Protein AF-A0A7C7CY00-F1 (afdb_monomer)

Nearest PDB structures (foldseek):
  6dwe-assembly1_A  TM=4.218E-01  e=8.900E-02  Mycobacterium tuberculosis H37Rv
  6c3p-assembly1_H  TM=2.589E-01  e=8.011E+00  Homo sapiens

Foldseek 3Di:
DPPVLVVLLVLLLVLLVVLVVVVVCLLVVWQAFAEEEEPVQLVVLCVVVVHDSLVLLVLCVVLVRQEYEFEFQFQLNCCVVVVKPKDQLLRVVVDPQPPDDDTDNQKIKIKHQCDDLQNVQLVLPFDWDDDDRIIITIGHQWDAQDCLVVVCCVVPGIDGSRGFGRAIPVVSVVSSVVSNGAYEYAAEAGSSQDLVNLLSHLVRDDPRNQEYEYDDQADHNPPPGLLSNLVSCVNHEYEDEPPSNHPCPLVNCVSVVNSYFYEYEDDPVCLQPDDLVNVLVVQLCCCVVVVHRYYYDHARSPDDSVVSSVSSNVSQVSSVVVPHHYDDTGRRPFDDSDPSSLLSLLSSLLSLQLVLCVLVPDDNVVSVVVSVVLSVVLVVCVVVVVLVVSLLVQLLSLLQRLQSSLVSVLVVCVVVVNPPPVVSVVSNCVSVVSSVSSSSSSPSGVCVSNVVDDRPCPVVSVD

Sequence (463 aa):
MKKGATWIVILGVICAILGIIGRLKIEKADNTVLLVLDGEALWEYAKSHDYQVENLLPDLSFSQIKALAVPETKIWQAASKKEITVIPGSYLLLSEIRNLPPIDPRKLYINEIVSGPISKRMKLMGESFAYQDSLIWEFSSEYEVPTTRRKEATREPTISLWEEAIYPNYKMIETLKASDYSIVARIQNPYVNNKDVIEYVINQWPSDSNLVIFQGKEVLGYPQHLKEAADLLEGKTWGFIEFANQYGEKELARLTDYNLVRVHSITPKEMERIDPQKAHERYLRAVRERGARVLYLRPFEFLSWEENLVRISILKDGLEEEGFQLGEPKPKPFFKSSFWLFWPVLLGIVVCGIELMHLLGFKNRSSVYTAFVALVAITILYLKGYTVLARQVSAFGAAVVFPTLAIGKVAEGLKNGRKNLGYLVLTVLGYTFVGVLFLTASLLDLRFVIKVEQFLGVKLMHI

Solvent-accessible surface area (backbone atoms only — not comparable to full-atom values): 24888 Å² total; per-residue (Å²): 131,60,79,70,59,54,53,43,38,51,50,9,49,53,30,19,50,57,48,47,53,54,48,53,52,58,61,65,70,60,48,36,34,26,51,28,38,36,40,61,51,45,51,51,47,21,59,77,67,77,45,62,57,80,71,53,48,62,59,34,52,77,67,68,39,50,32,34,32,43,47,48,38,25,44,50,56,37,39,75,71,64,77,38,46,76,41,50,20,51,55,60,72,70,42,92,68,79,87,66,72,97,73,56,52,81,27,34,31,39,48,42,63,78,72,55,69,61,41,58,40,47,63,73,72,39,55,71,48,82,50,93,89,29,38,37,33,48,40,60,52,57,42,76,42,55,71,89,46,51,77,45,32,73,77,47,48,58,45,54,47,51,74,40,69,56,47,61,41,58,70,59,52,52,56,34,55,77,68,73,37,47,47,29,42,32,44,64,43,60,87,71,75,47,72,70,45,54,52,50,61,60,68,66,50,64,88,82,41,44,41,38,36,57,36,82,63,32,30,56,34,50,90,86,36,34,63,61,39,26,61,74,35,63,97,37,36,34,43,47,56,61,90,64,76,38,44,51,45,68,57,38,37,58,64,42,68,44,46,34,42,34,25,38,65,73,53,71,82,48,52,79,69,54,53,69,66,60,50,45,54,51,52,53,45,34,37,74,79,59,59,30,26,31,44,46,42,66,73,50,83,92,49,55,71,69,56,43,51,51,53,52,45,54,47,50,52,57,38,45,76,74,67,38,41,82,39,85,56,72,50,63,77,84,51,65,62,48,68,83,38,41,50,40,28,48,50,23,45,38,54,50,42,36,54,41,36,49,75,74,68,49,55,70,68,59,33,50,52,55,40,49,52,51,52,51,53,38,49,51,32,37,75,73,65,43,40,69,59,28,23,49,54,45,20,40,48,19,66,50,44,22,56,52,37,20,53,51,51,42,53,53,36,44,75,71,68,53,74,59,62,68,60,45,51,50,44,36,51,50,34,40,51,53,20,53,44,40,24,53,33,36,52,46,33,44,50,49,71,74,55,74,39,77,80,75,48,70,68,64,73,76,109

Secondary structure (DSSP, 8-state):
--HHHHHHHHHHHHHHHHHHHHHHHHHHT--EEEEEEEHHHHHHHHHHTT--HHHHHHHHHHTT--EEEEPEEEHHHHHHTTSSEEEEHHHHHHS--TTPPPPPTTEEEEEE-S-SHHHHHHHHH-EEEEETTEEEEEEESEEEPPGGGHHHHTT--EEEGGG-EEEE-HHHHHHHHHTTPEEEEEEEPPSS--HHHHHHHHHTS-TT--EEEEETTB-TTTTT-HHHHHHHTTT-EEEEETTT--BTHHHHHHHTTT-EEEEEE--HHHHTTS-HHHHHHHHHHHHHTT---EEEE---TTS-HHHHHHHHHHHHHHHHHTT-EESPPPPPPP-B--HHHHHHHHHHHHHHHHHHHHHTT--HHHHHHHHHHHHHHHHHHHHTT-HHHHHHHHHHHHHHHHHHHHHHHHHHHHHTT---HHHHHHHHHHHHHHHHHHHHHHT-BHHHHTTSS--THHHHTT-

Radius of gyration: 28.59 Å; Cα contacts (8 Å, |Δi|>4): 709; chains: 1; bounding box: 74×36×95 Å

Structure (mmCIF, N/CA/C/O backbone):
data_AF-A0A7C7CY00-F1
#
_entry.id   AF-A0A7C7CY00-F1
#
loop_
_atom_site.group_PDB
_atom_site.id
_atom_site.type_symbol
_atom_site.label_atom_id
_atom_site.label_alt_id
_atom_site.label_comp_id
_atom_site.label_asym_id
_atom_site.label_entity_id
_atom_site.label_seq_id
_atom_site.pdbx_PDB_ins_code
_atom_site.Cartn_x
_atom_site.Cartn_y
_atom_site.Cartn_z
_atom_site.occupancy
_atom_site.B_iso_or_equiv
_atom_site.auth_seq_id
_atom_site.auth_comp_id
_atom_site.auth_asym_id
_atom_site.auth_atom_id
_atom_site.pdbx_PDB_model_num
ATOM 1 N N . MET A 1 1 ? -31.560 1.630 33.732 1.00 61.03 1 MET A N 1
ATOM 2 C CA . MET A 1 1 ? -31.703 0.404 32.910 1.00 61.03 1 MET A CA 1
ATOM 3 C C . MET A 1 1 ? -32.458 -0.684 33.676 1.00 61.03 1 MET A C 1
ATOM 5 O O . MET A 1 1 ? -32.254 -0.811 34.876 1.00 61.03 1 MET A O 1
ATOM 9 N N . LYS A 1 2 ? -33.325 -1.473 33.016 1.00 72.50 2 LYS A N 1
ATOM 10 C CA . LYS A 1 2 ? -33.893 -2.709 33.604 1.00 72.50 2 LYS A CA 1
ATOM 11 C C . LYS A 1 2 ? -32.786 -3.769 33.731 1.00 72.50 2 LYS A C 1
ATOM 13 O O . LYS A 1 2 ? -31.909 -3.800 32.872 1.00 72.50 2 LYS A O 1
ATOM 18 N N . LYS A 1 3 ? -32.857 -4.668 34.726 1.00 72.25 3 LYS A N 1
ATOM 19 C CA . LYS A 1 3 ? -31.820 -5.694 35.002 1.00 72.25 3 LYS A CA 1
ATOM 20 C C . LYS A 1 3 ? -31.363 -6.473 33.752 1.00 72.25 3 LYS A C 1
ATOM 22 O O . LYS A 1 3 ? -30.173 -6.702 33.590 1.00 72.25 3 LYS A O 1
ATOM 27 N N . GLY A 1 4 ? -32.277 -6.819 32.839 1.00 78.75 4 GLY A N 1
ATOM 28 C CA . GLY A 1 4 ? -31.941 -7.538 31.598 1.00 78.75 4 GLY A CA 1
ATOM 29 C C . GLY A 1 4 ? -31.104 -6.738 30.588 1.00 78.75 4 GLY A C 1
ATOM 30 O O . GLY A 1 4 ? -30.242 -7.305 29.929 1.00 78.75 4 GLY A O 1
ATOM 31 N N . ALA A 1 5 ? -31.293 -5.417 30.497 1.00 85.06 5 ALA A N 1
ATOM 32 C CA . ALA A 1 5 ? -30.536 -4.566 29.572 1.00 85.06 5 ALA A CA 1
ATOM 33 C C . ALA A 1 5 ? -29.059 -4.450 29.981 1.00 85.06 5 ALA A C 1
ATOM 35 O O . ALA A 1 5 ? -28.174 -4.421 29.130 1.00 85.06 5 ALA A O 1
ATOM 36 N N . THR A 1 6 ? -28.787 -4.429 31.288 1.00 89.19 6 THR A N 1
ATOM 37 C CA . THR A 1 6 ? -27.422 -4.369 31.823 1.00 89.19 6 THR A CA 1
ATOM 38 C C . THR A 1 6 ? -26.621 -5.620 31.457 1.00 89.19 6 THR A C 1
ATOM 40 O O . THR A 1 6 ? -25.474 -5.502 31.040 1.00 89.19 6 THR A O 1
ATOM 43 N N . TRP A 1 7 ? -27.233 -6.807 31.525 1.00 92.56 7 TRP A N 1
ATOM 44 C CA . TRP A 1 7 ? -26.578 -8.059 31.131 1.00 92.56 7 TRP A CA 1
ATOM 45 C C . TRP A 1 7 ? -26.207 -8.107 29.645 1.00 92.56 7 TRP A C 1
ATOM 47 O O . TRP A 1 7 ? -25.144 -8.620 29.309 1.00 92.56 7 TRP A O 1
ATOM 57 N N . ILE A 1 8 ? -27.027 -7.522 28.765 1.00 93.81 8 ILE A N 1
ATOM 58 C CA . ILE A 1 8 ? -26.719 -7.429 27.327 1.00 93.81 8 ILE A CA 1
ATOM 59 C C . ILE A 1 8 ? -25.467 -6.576 27.097 1.00 93.81 8 ILE A C 1
ATOM 61 O O . ILE A 1 8 ? -24.582 -6.974 26.343 1.00 93.81 8 ILE A O 1
ATOM 65 N N . VAL A 1 9 ? -25.362 -5.429 27.775 1.00 94.56 9 VAL A N 1
ATOM 66 C CA . VAL A 1 9 ? -24.178 -4.562 27.667 1.00 94.56 9 VAL A CA 1
ATOM 67 C C . VAL A 1 9 ? -22.936 -5.269 28.215 1.00 94.56 9 VAL A C 1
ATOM 69 O O . VAL A 1 9 ? -21.897 -5.238 27.564 1.00 94.56 9 VAL A O 1
ATOM 72 N N . ILE A 1 10 ? -23.042 -5.964 29.355 1.00 95.50 10 ILE A N 1
ATOM 73 C CA . ILE A 1 10 ? -21.932 -6.749 29.925 1.00 95.50 10 ILE A CA 1
ATOM 74 C C . ILE A 1 10 ? -21.463 -7.826 28.939 1.00 95.50 10 ILE A C 1
ATOM 76 O O . ILE A 1 10 ? -20.265 -7.939 28.682 1.00 95.50 10 ILE A O 1
ATOM 80 N N . LEU A 1 11 ? -22.390 -8.581 28.343 1.00 96.19 11 LEU A N 1
ATOM 81 C CA . LEU A 1 11 ? -22.060 -9.587 27.333 1.00 96.19 11 LEU A CA 1
ATOM 82 C C . LEU A 1 11 ? -21.362 -8.957 26.117 1.00 96.19 11 LEU A C 1
ATOM 84 O O . LEU A 1 11 ? -20.368 -9.497 25.630 1.00 96.19 11 LEU A O 1
ATOM 88 N N . GLY A 1 12 ? -21.842 -7.795 25.663 1.00 96.31 12 GLY A N 1
ATOM 89 C CA . GLY A 1 12 ? -21.197 -7.011 24.612 1.00 96.31 12 GLY A CA 1
ATOM 90 C C . GLY A 1 12 ? -19.767 -6.606 24.976 1.00 96.31 12 GLY A C 1
ATOM 91 O O . GLY A 1 12 ? -18.872 -6.745 24.149 1.00 96.31 12 GLY A O 1
ATOM 92 N N . VAL A 1 13 ? -19.519 -6.172 26.218 1.00 96.94 13 VAL A N 1
ATOM 93 C CA . VAL A 1 13 ? -18.175 -5.798 26.706 1.00 96.94 13 VAL A CA 1
ATOM 94 C C . VAL A 1 13 ? -17.243 -7.004 26.726 1.00 96.94 13 VAL A C 1
ATOM 96 O O . VAL A 1 13 ? -16.116 -6.904 26.246 1.00 96.94 13 VAL A O 1
ATOM 99 N N . ILE A 1 14 ? -17.713 -8.159 27.202 1.00 96.38 14 ILE A N 1
ATOM 100 C CA . ILE A 1 14 ? -16.930 -9.402 27.188 1.00 96.38 14 ILE A CA 1
ATOM 101 C C . ILE A 1 14 ? -16.552 -9.773 25.747 1.00 96.38 14 ILE A C 1
ATOM 103 O O . ILE A 1 14 ? -15.380 -10.014 25.460 1.00 96.38 14 ILE A O 1
ATOM 107 N N . CYS A 1 15 ? -17.514 -9.751 24.820 1.00 94.94 15 CYS A N 1
ATOM 108 C CA . CYS A 1 15 ? -17.261 -10.056 23.409 1.00 94.94 15 CYS A CA 1
ATOM 109 C C . CYS A 1 15 ? -16.315 -9.040 22.750 1.00 94.94 15 CYS A C 1
ATOM 111 O O . CYS A 1 15 ? -15.450 -9.429 21.962 1.00 94.94 15 CYS A O 1
ATOM 113 N N . ALA A 1 16 ? -16.437 -7.756 23.101 1.00 94.75 16 ALA A N 1
ATOM 114 C CA . ALA A 1 16 ? -15.539 -6.703 22.642 1.00 94.75 16 ALA A CA 1
ATOM 115 C C . ALA A 1 16 ? -14.097 -6.963 23.093 1.00 94.75 16 ALA A C 1
ATOM 117 O O . ALA A 1 16 ? -13.189 -6.960 22.263 1.00 94.75 16 ALA A O 1
ATOM 118 N N . ILE A 1 17 ? -13.889 -7.254 24.380 1.00 94.31 17 ILE A N 1
ATOM 119 C CA . ILE A 1 17 ? -12.566 -7.549 24.944 1.00 94.31 17 ILE A CA 1
ATOM 120 C C . ILE A 1 17 ? -11.966 -8.797 24.290 1.00 94.31 17 ILE A C 1
ATOM 122 O O . ILE A 1 17 ? -10.828 -8.749 23.826 1.00 94.31 17 ILE A O 1
ATOM 126 N N . LEU A 1 18 ? -12.729 -9.891 24.184 1.00 91.88 18 LEU A N 1
ATOM 127 C CA . LEU A 1 18 ? -12.264 -11.127 23.543 1.00 91.88 18 LEU A CA 1
ATOM 128 C C . LEU A 1 18 ? -11.841 -10.892 22.087 1.00 91.88 18 LEU A C 1
ATOM 130 O O . LEU A 1 18 ? -10.782 -11.358 21.661 1.00 91.88 18 LEU A O 1
ATOM 134 N N . GLY A 1 19 ? -12.633 -10.126 21.334 1.00 89.56 19 GLY A N 1
ATOM 135 C CA . GLY A 1 19 ? -12.301 -9.763 19.963 1.00 89.56 19 GLY A CA 1
ATOM 136 C C . GLY A 1 19 ? -11.041 -8.894 19.860 1.00 89.56 19 GLY A C 1
ATOM 137 O O . GLY A 1 19 ? -10.196 -9.139 18.997 1.00 89.56 19 GLY A O 1
ATOM 138 N N . ILE A 1 20 ? -10.889 -7.904 20.745 1.00 90.19 20 ILE A N 1
ATOM 139 C CA . ILE A 1 20 ? -9.721 -7.012 20.777 1.00 90.19 20 ILE A CA 1
ATOM 140 C C . ILE A 1 20 ? -8.452 -7.793 21.138 1.00 90.19 20 ILE A C 1
ATOM 142 O O . ILE A 1 20 ? -7.425 -7.603 20.492 1.00 90.19 20 ILE A O 1
ATOM 146 N N . ILE A 1 21 ? -8.517 -8.726 22.094 1.00 89.00 21 ILE A N 1
ATOM 147 C CA . ILE A 1 21 ? -7.391 -9.614 22.429 1.00 89.00 21 ILE A CA 1
ATOM 148 C C . ILE A 1 21 ? -6.972 -10.440 21.207 1.00 89.00 21 ILE A C 1
ATOM 150 O O . ILE A 1 21 ? -5.778 -10.570 20.936 1.00 89.00 21 ILE A O 1
ATOM 154 N N . GLY A 1 22 ? -7.935 -10.968 20.443 1.00 84.25 22 GLY A N 1
ATOM 155 C CA . GLY A 1 22 ? -7.658 -11.675 19.189 1.00 84.25 22 GLY A CA 1
ATOM 156 C C . GLY A 1 22 ? -6.901 -10.805 18.183 1.00 84.25 22 GLY A C 1
ATOM 157 O O . GLY A 1 22 ? -5.890 -11.235 17.629 1.00 84.25 22 GLY A O 1
ATOM 158 N N . ARG A 1 23 ? -7.325 -9.547 18.012 1.00 84.88 23 ARG A N 1
ATOM 159 C CA . ARG A 1 23 ? -6.628 -8.573 17.160 1.00 84.88 23 ARG A CA 1
ATOM 160 C C . ARG A 1 23 ? -5.210 -8.281 17.645 1.00 84.88 23 ARG A C 1
ATOM 162 O O . ARG A 1 23 ? -4.295 -8.312 16.831 1.00 84.88 23 ARG A O 1
ATOM 169 N N . LEU A 1 24 ? -5.016 -8.044 18.943 1.00 83.69 24 LEU A N 1
ATOM 170 C CA . LEU A 1 24 ? -3.691 -7.762 19.507 1.00 83.69 24 LEU A CA 1
ATOM 171 C C . LEU A 1 24 ? -2.709 -8.911 19.258 1.00 83.69 24 LEU A C 1
ATOM 173 O O . LEU A 1 24 ? -1.541 -8.660 18.974 1.00 83.69 24 LEU A O 1
ATOM 177 N N . LYS A 1 25 ? -3.176 -10.165 19.316 1.00 82.69 25 LYS A N 1
ATOM 178 C CA . LYS A 1 25 ? -2.348 -11.330 18.973 1.00 82.69 25 LYS A CA 1
ATOM 179 C C . LYS A 1 25 ? -1.898 -11.300 17.511 1.00 82.69 25 LYS A C 1
ATOM 181 O O . LYS A 1 25 ? -0.731 -11.539 17.251 1.00 82.69 25 LYS A O 1
ATOM 186 N N . ILE A 1 26 ? -2.785 -10.966 16.572 1.00 79.25 26 ILE A N 1
ATOM 187 C CA . ILE A 1 26 ? -2.476 -10.914 15.128 1.00 79.25 26 ILE A CA 1
ATOM 188 C C . ILE A 1 26 ? -1.588 -9.712 14.777 1.00 79.25 26 ILE A C 1
ATOM 190 O O . ILE A 1 26 ? -0.700 -9.797 13.926 1.00 79.25 26 ILE A O 1
ATOM 194 N N . GLU A 1 27 ? -1.815 -8.568 15.421 1.00 77.19 27 GLU A N 1
ATOM 195 C CA . GLU A 1 27 ? -0.980 -7.383 15.224 1.00 77.19 27 GLU A CA 1
ATOM 196 C C . GLU A 1 27 ? 0.456 -7.642 15.692 1.00 77.19 27 GLU A C 1
ATOM 198 O O . GLU A 1 27 ? 1.376 -7.329 14.938 1.00 77.19 27 GLU A O 1
ATOM 203 N N . LYS A 1 28 ? 0.623 -8.307 16.847 1.00 76.31 28 LYS A N 1
ATOM 204 C CA . LYS A 1 28 ? 1.922 -8.703 17.420 1.00 76.31 28 LYS A CA 1
ATOM 205 C C . LYS A 1 28 ? 2.546 -9.963 16.812 1.00 76.31 28 LYS A C 1
ATOM 207 O O . LYS A 1 28 ? 3.708 -10.234 17.081 1.00 76.31 28 LYS A O 1
ATOM 212 N N . ALA A 1 29 ? 1.794 -10.757 16.048 1.00 72.88 29 ALA A N 1
ATOM 213 C CA . ALA A 1 29 ? 2.297 -12.012 15.479 1.00 72.88 29 ALA A CA 1
ATOM 214 C C . ALA A 1 29 ? 3.386 -11.797 14.419 1.00 72.88 29 ALA A C 1
ATOM 216 O O . ALA A 1 29 ? 4.162 -12.709 14.160 1.00 72.88 29 ALA A O 1
ATOM 217 N N . ASP A 1 30 ? 3.435 -10.608 13.816 1.00 76.19 30 ASP A N 1
ATOM 218 C CA . ASP A 1 30 ? 4.468 -10.245 12.855 1.00 76.19 30 ASP A CA 1
ATOM 219 C C . ASP A 1 30 ? 5.101 -8.907 13.245 1.00 76.19 30 ASP A C 1
ATOM 221 O O . ASP A 1 30 ? 4.475 -7.848 13.097 1.00 76.19 30 ASP A O 1
ATOM 225 N N . ASN A 1 31 ? 6.337 -8.994 13.735 1.00 86.38 31 ASN A N 1
ATOM 226 C CA . ASN A 1 31 ? 7.213 -7.875 14.078 1.00 86.38 31 ASN A CA 1
ATOM 227 C C . ASN A 1 31 ? 8.427 -7.807 13.137 1.00 86.38 31 ASN A C 1
ATOM 229 O O . ASN A 1 31 ? 9.416 -7.154 13.466 1.00 86.38 31 ASN A O 1
ATOM 233 N N . THR A 1 32 ? 8.370 -8.494 11.994 1.00 92.06 32 THR A N 1
ATOM 234 C CA . THR A 1 32 ? 9.446 -8.449 11.007 1.00 92.06 32 THR A CA 1
ATOM 235 C C . THR A 1 32 ? 9.266 -7.260 10.070 1.00 92.06 32 THR A C 1
ATOM 237 O O . THR A 1 32 ? 8.152 -6.935 9.659 1.00 92.06 32 THR A O 1
ATOM 240 N N . VAL A 1 33 ? 10.352 -6.555 9.777 1.00 94.81 33 VAL A N 1
ATOM 241 C CA . VAL A 1 33 ? 10.362 -5.388 8.895 1.00 94.81 33 VAL A CA 1
ATOM 242 C C . VAL A 1 33 ? 11.415 -5.605 7.822 1.00 94.81 33 VAL A C 1
ATOM 244 O O . VAL A 1 33 ? 12.591 -5.790 8.124 1.00 94.81 33 VAL A O 1
ATOM 247 N N . LEU A 1 34 ? 11.000 -5.541 6.560 1.00 95.56 34 LEU A N 1
ATOM 248 C CA . LEU A 1 34 ? 11.920 -5.556 5.432 1.00 95.56 34 LEU A CA 1
ATOM 249 C C . LEU A 1 34 ? 12.253 -4.128 5.022 1.00 95.56 34 LEU A C 1
ATOM 251 O O . LEU A 1 34 ? 11.363 -3.335 4.700 1.00 95.56 34 LEU A O 1
ATOM 255 N N . LEU A 1 35 ? 13.544 -3.818 5.000 1.00 97.06 35 LEU A N 1
ATOM 256 C CA . LEU A 1 35 ? 14.061 -2.617 4.361 1.00 97.06 35 LEU A CA 1
ATOM 257 C C . LEU A 1 35 ? 14.300 -2.936 2.885 1.00 97.06 35 LEU A C 1
ATOM 259 O O . LEU A 1 35 ? 15.053 -3.853 2.562 1.00 97.06 35 LEU A O 1
ATOM 263 N N . VAL A 1 36 ? 13.637 -2.194 2.002 1.00 97.44 36 VAL A N 1
ATOM 264 C CA . VAL A 1 36 ? 13.786 -2.319 0.550 1.00 97.44 36 VAL A CA 1
ATOM 265 C C . VAL A 1 36 ? 14.325 -1.005 0.029 1.00 97.44 36 VAL A C 1
ATOM 267 O O . VAL A 1 36 ? 13.666 0.022 0.178 1.00 97.44 36 VAL A O 1
ATOM 270 N N . LEU A 1 37 ? 15.502 -1.024 -0.583 1.00 97.38 37 LEU A N 1
ATOM 271 C CA . LEU A 1 37 ? 16.059 0.168 -1.215 1.00 97.38 37 LEU A CA 1
ATOM 272 C C . LEU A 1 37 ? 15.589 0.262 -2.671 1.00 97.38 37 LEU A C 1
ATOM 274 O O . LEU A 1 37 ? 15.543 -0.740 -3.383 1.00 97.38 37 LEU A O 1
ATOM 278 N N . ASP A 1 38 ? 15.220 1.462 -3.112 1.00 97.81 38 ASP A N 1
ATOM 279 C CA . ASP A 1 38 ? 14.908 1.741 -4.513 1.00 97.81 38 ASP A CA 1
ATOM 280 C C . ASP A 1 38 ? 16.163 1.563 -5.378 1.00 97.81 38 ASP A C 1
ATOM 282 O O . ASP A 1 38 ? 17.129 2.315 -5.240 1.00 97.81 38 ASP A O 1
ATOM 286 N N . GLY A 1 39 ? 16.160 0.554 -6.251 1.00 96.88 39 GLY A N 1
ATOM 287 C CA . GLY A 1 39 ? 17.291 0.263 -7.122 1.00 96.88 39 GLY A CA 1
ATOM 288 C C . GLY A 1 39 ? 17.504 1.334 -8.188 1.00 96.88 39 GLY A C 1
ATOM 289 O O . GLY A 1 39 ? 18.645 1.648 -8.502 1.00 96.88 39 GLY A O 1
ATOM 290 N N . GLU A 1 40 ? 16.441 1.951 -8.712 1.00 95.62 40 GLU A N 1
ATOM 291 C CA . GLU A 1 40 ? 16.590 3.055 -9.671 1.00 95.62 40 GLU A CA 1
ATOM 292 C C . GLU A 1 40 ? 17.264 4.249 -8.992 1.00 95.62 40 GLU A C 1
ATOM 294 O O . GLU A 1 40 ? 18.289 4.729 -9.474 1.00 95.62 40 GLU A O 1
ATOM 299 N N . ALA A 1 41 ? 16.777 4.630 -7.806 1.00 96.88 41 ALA A N 1
ATOM 300 C CA . ALA A 1 41 ? 17.346 5.747 -7.054 1.00 96.88 41 ALA A CA 1
ATOM 301 C C . ALA A 1 41 ? 18.794 5.486 -6.602 1.00 96.88 41 ALA A C 1
ATOM 303 O O . ALA A 1 41 ? 19.600 6.411 -6.582 1.00 96.88 41 ALA A O 1
ATOM 304 N N . LEU A 1 42 ? 19.157 4.243 -6.251 1.00 96.94 42 LEU A N 1
ATOM 305 C CA . LEU A 1 42 ? 20.548 3.906 -5.925 1.00 96.94 42 LEU A CA 1
ATOM 306 C C . LEU A 1 42 ? 21.468 4.059 -7.144 1.00 96.94 42 LEU A C 1
ATOM 308 O O . LEU A 1 42 ? 22.569 4.590 -7.014 1.00 96.94 42 LEU A O 1
ATOM 312 N N . TRP A 1 43 ? 21.032 3.612 -8.324 1.00 95.62 43 TRP A N 1
ATOM 313 C CA . TRP A 1 43 ? 21.815 3.752 -9.555 1.00 95.62 43 TRP A CA 1
ATOM 314 C C . TRP A 1 43 ? 21.959 5.215 -9.977 1.00 95.62 43 TRP A C 1
ATOM 316 O O . TRP A 1 43 ? 23.037 5.625 -10.407 1.00 95.62 43 TRP A O 1
ATOM 326 N N . GLU A 1 44 ? 20.892 6.003 -9.849 1.00 95.19 44 GLU A N 1
ATOM 327 C CA . GLU A 1 44 ? 20.925 7.444 -10.101 1.00 95.19 44 GLU A CA 1
ATOM 328 C C . GLU A 1 44 ? 21.868 8.155 -9.127 1.00 95.19 44 GLU A C 1
ATOM 330 O O . GLU A 1 44 ? 22.728 8.914 -9.573 1.00 95.19 44 GLU A O 1
ATOM 335 N N . TYR A 1 45 ? 21.787 7.828 -7.833 1.00 96.75 45 TYR A N 1
ATOM 336 C CA . TYR A 1 45 ? 22.683 8.346 -6.801 1.00 96.75 45 TYR A CA 1
ATOM 337 C C . TYR A 1 45 ? 24.151 8.010 -7.084 1.00 96.75 45 TYR A C 1
ATOM 339 O O . TYR A 1 45 ? 25.012 8.888 -7.028 1.00 96.75 45 TYR A O 1
ATOM 347 N N . ALA A 1 46 ? 24.445 6.747 -7.415 1.00 96.69 46 ALA A N 1
ATOM 348 C CA . ALA A 1 46 ? 25.799 6.310 -7.736 1.00 96.69 46 ALA A CA 1
ATOM 349 C C . ALA A 1 46 ? 26.345 7.079 -8.943 1.00 96.69 46 ALA A C 1
ATOM 351 O O . ALA A 1 46 ? 27.457 7.596 -8.902 1.00 96.69 46 ALA A O 1
ATOM 352 N N . LYS A 1 47 ? 25.528 7.230 -9.992 1.00 94.94 47 LYS A N 1
ATOM 353 C CA . LYS A 1 47 ? 25.897 7.975 -11.195 1.00 94.94 47 LYS A CA 1
ATOM 354 C C . LYS A 1 47 ? 26.133 9.461 -10.916 1.00 94.94 47 LYS A C 1
ATOM 356 O O . LYS A 1 47 ? 27.052 10.025 -11.495 1.00 94.94 47 LYS A O 1
ATOM 361 N N . 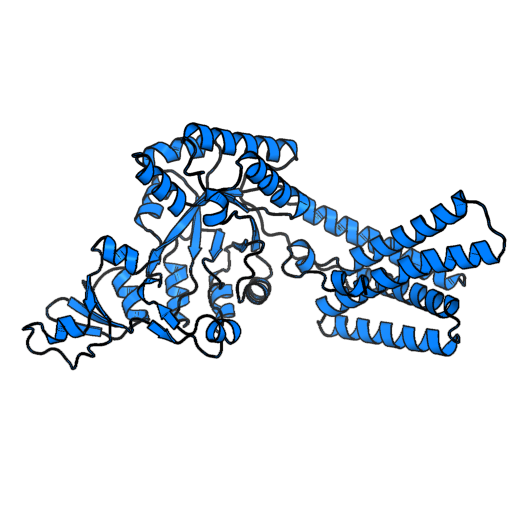SER A 1 48 ? 25.314 10.105 -10.083 1.00 94.75 48 SER A N 1
ATOM 362 C CA . SER A 1 48 ? 25.453 11.539 -9.794 1.00 94.75 48 SER A CA 1
ATOM 363 C C . SER A 1 48 ? 26.650 11.870 -8.899 1.00 94.75 48 SER A C 1
ATOM 365 O O . SER A 1 48 ? 27.068 13.023 -8.867 1.00 94.75 48 SER A O 1
ATOM 367 N N . HIS A 1 49 ? 27.187 10.877 -8.188 1.00 94.62 49 HIS A N 1
ATOM 368 C CA . HIS A 1 49 ? 28.326 11.007 -7.274 1.00 94.62 49 HIS A CA 1
ATOM 369 C C . HIS A 1 49 ? 29.574 10.243 -7.754 1.00 94.62 49 HIS A C 1
ATOM 371 O O . HIS A 1 49 ? 30.490 10.011 -6.969 1.00 94.62 49 HIS A O 1
ATOM 377 N N . ASP A 1 50 ? 29.611 9.838 -9.029 1.00 94.75 50 ASP A N 1
ATOM 378 C CA . ASP A 1 50 ? 30.731 9.126 -9.663 1.00 94.75 50 ASP A CA 1
ATOM 379 C C . ASP A 1 50 ? 31.140 7.797 -8.983 1.00 94.75 50 ASP A C 1
ATOM 381 O O . ASP A 1 50 ? 32.288 7.353 -9.067 1.00 94.75 50 ASP A O 1
ATOM 385 N N . TYR A 1 51 ? 30.187 7.102 -8.356 1.00 94.50 51 TYR A N 1
ATOM 386 C CA . TYR A 1 51 ? 30.379 5.753 -7.822 1.00 94.50 51 TYR A CA 1
ATOM 387 C C . TYR A 1 51 ? 30.022 4.667 -8.845 1.00 94.50 51 TYR A C 1
ATOM 389 O O . TYR A 1 51 ? 29.101 4.799 -9.652 1.00 94.50 51 TYR A O 1
ATOM 397 N N . GLN A 1 52 ? 30.713 3.528 -8.754 1.00 92.81 52 GLN A N 1
ATOM 398 C CA . GLN A 1 52 ? 30.221 2.266 -9.312 1.00 92.81 52 GLN A CA 1
ATOM 399 C C . GLN A 1 52 ? 29.296 1.616 -8.285 1.00 92.81 52 GLN A C 1
ATOM 401 O O . GLN A 1 52 ? 29.655 1.502 -7.112 1.00 92.81 52 GLN A O 1
ATOM 406 N N . VAL A 1 53 ? 28.110 1.191 -8.709 1.00 92.00 53 VAL A N 1
ATOM 407 C CA . VAL A 1 53 ? 27.099 0.657 -7.788 1.00 92.00 53 VAL A CA 1
ATOM 408 C C . VAL A 1 53 ? 27.551 -0.636 -7.115 1.00 92.00 53 VAL A C 1
ATOM 410 O O . VAL A 1 53 ? 27.229 -0.870 -5.955 1.00 92.00 53 VAL A O 1
ATOM 413 N N . GLU A 1 54 ? 28.371 -1.430 -7.801 1.00 91.00 54 GLU A N 1
ATOM 414 C CA . GLU A 1 54 ? 28.975 -2.658 -7.291 1.00 91.00 54 GLU A CA 1
ATOM 415 C C . GLU A 1 54 ? 29.823 -2.405 -6.036 1.00 91.00 54 GLU A C 1
ATOM 417 O O . GLU A 1 54 ? 29.948 -3.294 -5.199 1.00 91.00 54 GLU A O 1
ATOM 422 N N . ASN A 1 55 ? 30.350 -1.187 -5.869 1.00 91.31 55 ASN A N 1
ATOM 423 C CA . ASN A 1 55 ? 31.099 -0.796 -4.677 1.00 91.31 55 ASN A CA 1
ATOM 424 C C . ASN A 1 55 ? 30.183 -0.398 -3.511 1.00 91.31 55 ASN A C 1
ATOM 426 O O . ASN A 1 55 ? 30.605 -0.491 -2.366 1.00 91.31 55 ASN A O 1
ATOM 430 N N . LEU A 1 56 ? 28.945 0.027 -3.788 1.00 93.50 56 LEU A N 1
ATOM 431 C CA . LEU A 1 56 ? 27.975 0.443 -2.767 1.00 93.50 56 LEU A CA 1
ATOM 432 C C . LEU A 1 56 ? 27.182 -0.744 -2.206 1.00 93.50 56 LEU A C 1
ATOM 434 O O . LEU A 1 56 ? 26.734 -0.710 -1.061 1.00 93.50 56 LEU A O 1
ATOM 438 N N . LEU A 1 57 ? 26.991 -1.800 -3.005 1.00 93.31 57 LEU A N 1
ATOM 439 C CA . LEU A 1 57 ? 26.236 -2.982 -2.585 1.00 93.31 57 LEU A CA 1
ATOM 440 C C . LEU A 1 57 ? 26.817 -3.628 -1.311 1.00 93.31 57 LEU A C 1
ATOM 442 O O . LEU A 1 57 ? 26.050 -3.807 -0.371 1.00 93.31 57 LEU A O 1
ATOM 446 N N . PRO A 1 58 ? 28.129 -3.907 -1.174 1.00 91.94 58 PRO A N 1
ATOM 447 C CA . PRO A 1 58 ? 28.670 -4.507 0.049 1.00 91.94 58 PRO A CA 1
ATOM 448 C C . PRO A 1 58 ? 28.281 -3.761 1.337 1.00 91.94 58 PRO A C 1
ATOM 450 O O . PRO A 1 58 ? 27.895 -4.399 2.320 1.00 91.94 58 PRO A O 1
ATOM 453 N N . ASP A 1 59 ? 28.282 -2.426 1.314 1.00 92.06 59 ASP A N 1
ATOM 454 C CA . ASP A 1 59 ? 27.911 -1.578 2.457 1.00 92.06 59 ASP A CA 1
ATOM 455 C C . ASP A 1 59 ? 26.441 -1.744 2.875 1.00 92.06 59 ASP A C 1
ATOM 457 O O . ASP A 1 59 ? 26.088 -1.697 4.061 1.00 92.06 59 ASP A O 1
ATOM 461 N N . LEU A 1 60 ? 25.560 -2.002 1.906 1.00 90.44 60 LEU A N 1
ATOM 462 C CA . LEU A 1 60 ? 24.148 -2.283 2.162 1.00 90.44 60 LEU A CA 1
ATOM 463 C C . LEU A 1 60 ? 23.955 -3.609 2.904 1.00 90.44 60 LEU A C 1
ATOM 465 O O . LEU A 1 60 ? 23.100 -3.710 3.784 1.00 90.44 60 LEU A O 1
ATOM 469 N N . SER A 1 61 ? 24.784 -4.611 2.604 1.00 80.94 61 SER A N 1
ATOM 470 C CA . SER A 1 61 ? 24.741 -5.901 3.298 1.00 80.94 61 SER A CA 1
ATOM 471 C C . SER A 1 61 ? 25.144 -5.754 4.769 1.00 80.94 61 SER A C 1
ATOM 473 O O . SER A 1 61 ? 24.472 -6.292 5.655 1.00 80.94 61 SER A O 1
ATOM 475 N N . PHE A 1 62 ? 26.172 -4.940 5.056 1.00 75.06 62 PHE A N 1
ATOM 476 C CA . PHE A 1 62 ? 26.572 -4.602 6.430 1.00 75.06 62 PHE A CA 1
ATOM 477 C C . PHE A 1 62 ? 25.465 -3.876 7.205 1.00 75.06 62 PHE A C 1
ATOM 479 O O . PHE A 1 62 ? 25.275 -4.127 8.396 1.00 75.06 62 PHE A O 1
ATOM 486 N N . SER A 1 63 ? 24.678 -3.039 6.526 1.00 76.94 63 SER A N 1
ATOM 487 C CA . SER A 1 63 ? 23.503 -2.370 7.101 1.00 76.94 63 SER A CA 1
ATOM 488 C C . SER A 1 63 ? 22.224 -3.229 7.092 1.00 76.94 63 SER A C 1
ATOM 490 O O . SER A 1 63 ? 21.143 -2.734 7.409 1.00 76.94 63 SER A O 1
ATOM 492 N N . GLN A 1 64 ? 22.343 -4.533 6.801 1.00 81.81 64 GLN A N 1
ATOM 493 C CA . GLN A 1 64 ? 21.259 -5.528 6.752 1.00 81.81 64 GLN A CA 1
ATOM 494 C C . GLN A 1 64 ? 20.143 -5.228 5.738 1.00 81.81 64 GLN A C 1
ATOM 496 O O . GLN A 1 64 ? 19.085 -5.865 5.768 1.00 81.81 64 GLN A O 1
ATOM 501 N N . ILE A 1 65 ? 20.378 -4.319 4.791 1.00 90.06 65 ILE A N 1
ATOM 502 C CA . ILE A 1 65 ? 19.535 -4.204 3.606 1.00 90.06 65 ILE A CA 1
ATOM 503 C C . ILE A 1 65 ? 19.919 -5.354 2.682 1.00 90.06 65 ILE A C 1
ATOM 505 O O . ILE A 1 65 ? 21.033 -5.411 2.172 1.00 90.06 65 ILE A O 1
ATOM 509 N N . LYS A 1 66 ? 18.981 -6.278 2.473 1.00 89.69 66 LYS A N 1
ATOM 510 C CA . LYS A 1 66 ? 19.158 -7.459 1.611 1.00 89.69 66 LYS A CA 1
ATOM 511 C C . LYS A 1 66 ? 18.174 -7.518 0.449 1.00 89.69 66 LYS A C 1
ATOM 513 O O . LYS A 1 66 ? 18.134 -8.514 -0.262 1.00 89.69 66 LYS A O 1
ATOM 518 N N . ALA A 1 67 ? 17.367 -6.476 0.261 1.00 95.38 67 ALA A N 1
ATOM 519 C CA . ALA A 1 67 ? 16.359 -6.426 -0.785 1.00 95.38 67 ALA A CA 1
ATOM 520 C C . ALA A 1 67 ? 16.403 -5.096 -1.535 1.00 95.38 67 ALA A C 1
ATOM 522 O O . ALA A 1 67 ? 16.397 -4.026 -0.920 1.00 95.38 67 ALA A O 1
ATOM 523 N N . LEU A 1 68 ? 16.417 -5.170 -2.866 1.00 97.50 68 LEU A N 1
ATOM 524 C CA . LEU A 1 68 ? 16.329 -4.000 -3.734 1.00 97.50 68 LEU A CA 1
ATOM 525 C C . LEU A 1 68 ? 15.109 -4.094 -4.647 1.00 97.50 68 LEU A C 1
ATOM 527 O O . LEU A 1 68 ? 14.778 -5.151 -5.188 1.00 97.50 68 LEU A O 1
ATOM 531 N N . ALA A 1 69 ? 14.434 -2.959 -4.797 1.00 97.94 69 ALA A N 1
ATOM 532 C CA . ALA A 1 69 ? 13.323 -2.792 -5.710 1.00 97.94 69 ALA A CA 1
ATOM 533 C C . ALA A 1 69 ? 13.845 -2.507 -7.114 1.00 97.94 69 ALA A C 1
ATOM 535 O O . ALA A 1 69 ? 14.441 -1.461 -7.360 1.00 97.94 69 ALA A O 1
ATOM 536 N N . VAL A 1 70 ? 13.602 -3.436 -8.030 1.00 98.19 70 VAL A N 1
ATOM 537 C CA . VAL A 1 70 ? 14.070 -3.346 -9.412 1.00 98.19 70 VAL A CA 1
ATOM 538 C C . VAL A 1 70 ? 12.927 -2.837 -10.289 1.00 98.19 70 VAL A C 1
ATOM 540 O O . VAL A 1 70 ? 11.862 -3.452 -10.242 1.00 98.19 70 VAL A O 1
ATOM 543 N N . PRO A 1 71 ? 13.110 -1.753 -11.069 1.00 96.75 71 PRO A N 1
ATOM 544 C CA . PRO A 1 71 ? 12.121 -1.242 -12.019 1.00 96.75 71 PRO A CA 1
ATOM 545 C C . PRO A 1 71 ? 12.081 -2.043 -13.324 1.00 96.75 71 PRO A C 1
ATOM 547 O O . PRO A 1 71 ? 13.001 -2.795 -13.663 1.00 96.75 71 PRO A O 1
ATOM 550 N N . GLU A 1 72 ? 11.028 -1.817 -14.101 1.00 95.69 72 GLU A N 1
ATOM 551 C CA . GLU A 1 72 ? 11.001 -2.164 -15.520 1.00 95.69 72 GLU A CA 1
ATOM 552 C C . GLU A 1 72 ? 11.706 -1.094 -16.361 1.00 95.69 72 GLU A C 1
ATOM 554 O O . GLU A 1 72 ? 11.698 0.091 -16.036 1.00 95.69 72 GLU A O 1
ATOM 559 N N . THR A 1 73 ? 12.304 -1.520 -17.472 1.00 94.31 73 THR A N 1
ATOM 560 C CA . THR A 1 73 ? 12.881 -0.631 -18.481 1.00 94.31 73 THR A CA 1
ATOM 561 C C . THR A 1 73 ? 11.772 -0.104 -19.381 1.00 94.31 73 THR A C 1
ATOM 563 O O . THR A 1 73 ? 11.050 -0.883 -20.009 1.00 94.31 73 THR A O 1
ATOM 566 N N . LYS A 1 74 ? 11.654 1.221 -19.466 1.00 93.69 74 LYS A N 1
ATOM 567 C CA . LYS A 1 74 ? 10.681 1.905 -20.332 1.00 93.69 74 LYS A CA 1
ATOM 568 C C . LYS A 1 74 ? 11.188 2.085 -21.760 1.00 93.69 74 LYS A C 1
ATOM 570 O O . LYS A 1 74 ? 12.398 2.090 -21.997 1.00 93.69 74 LYS A O 1
ATOM 575 N N . ILE A 1 75 ? 10.274 2.328 -22.702 1.00 91.31 75 ILE A N 1
ATOM 576 C CA . ILE A 1 75 ? 10.614 2.598 -24.111 1.00 91.31 75 ILE A CA 1
ATOM 577 C C . ILE A 1 75 ? 11.606 3.757 -24.248 1.00 91.31 75 ILE A C 1
ATOM 579 O O . ILE A 1 75 ? 12.598 3.624 -24.965 1.00 91.31 75 ILE A O 1
ATOM 583 N N . TRP A 1 76 ? 11.416 4.866 -23.526 1.00 91.56 76 TRP A N 1
ATOM 584 C CA . TRP A 1 76 ? 12.374 5.978 -23.591 1.00 91.56 76 TRP A CA 1
ATOM 585 C C . TRP A 1 76 ? 13.773 5.590 -23.086 1.00 91.56 76 TRP A C 1
ATOM 587 O O . TRP A 1 76 ? 14.773 6.022 -23.661 1.00 91.56 76 TRP A O 1
ATOM 597 N N . GLN A 1 77 ? 13.863 4.743 -22.053 1.00 92.31 77 GLN A N 1
ATOM 598 C CA . GLN A 1 77 ? 15.141 4.283 -21.504 1.00 92.31 77 GLN A CA 1
ATOM 599 C C . GLN A 1 77 ? 15.860 3.385 -22.510 1.00 92.31 77 GLN A C 1
ATOM 601 O O . GLN A 1 77 ? 17.032 3.624 -22.804 1.00 92.31 77 GLN A O 1
ATOM 606 N N . ALA A 1 78 ? 15.155 2.409 -23.084 1.00 90.19 78 ALA A N 1
ATOM 607 C CA . ALA A 1 78 ? 15.699 1.522 -24.110 1.00 90.19 78 ALA A CA 1
ATOM 608 C C . ALA A 1 78 ? 16.172 2.307 -25.348 1.00 90.19 78 ALA A C 1
ATOM 610 O O . ALA A 1 78 ? 17.266 2.069 -25.865 1.00 90.19 78 ALA A O 1
ATOM 611 N N . ALA A 1 79 ? 15.401 3.312 -25.779 1.00 89.88 79 ALA A N 1
ATOM 612 C CA . ALA A 1 79 ? 15.785 4.192 -26.881 1.00 89.88 79 ALA A CA 1
ATOM 613 C C . ALA A 1 79 ? 17.039 5.018 -26.544 1.00 89.88 79 ALA A C 1
ATOM 615 O O . ALA A 1 79 ? 17.961 5.110 -27.353 1.00 89.88 79 ALA A O 1
ATOM 616 N N . SER A 1 80 ? 17.125 5.565 -25.324 1.00 90.62 80 SER A N 1
ATOM 617 C CA . SER A 1 80 ? 18.289 6.342 -24.871 1.00 90.62 80 SER A CA 1
ATOM 618 C C . SER A 1 80 ? 19.577 5.509 -24.816 1.00 90.62 80 SER A C 1
ATOM 620 O O . SER A 1 80 ? 20.665 6.017 -25.090 1.00 90.62 80 SER A O 1
ATOM 622 N N . LYS A 1 81 ? 19.444 4.209 -24.523 1.00 87.88 81 LYS A N 1
ATOM 623 C CA . LYS A 1 81 ? 20.533 3.224 -24.497 1.00 87.88 81 LYS A CA 1
ATOM 624 C C . LYS A 1 81 ? 20.856 2.639 -25.875 1.00 87.88 81 LYS A C 1
ATOM 626 O O . LYS A 1 81 ? 21.794 1.856 -25.979 1.00 87.88 81 LYS A O 1
ATOM 631 N N . LYS A 1 82 ? 20.120 3.031 -26.926 1.00 87.62 82 LYS A N 1
ATOM 632 C CA . LYS A 1 82 ? 20.220 2.482 -28.291 1.00 87.62 82 LYS A CA 1
ATOM 633 C C . LYS A 1 82 ? 19.939 0.973 -28.369 1.00 87.62 82 LYS A C 1
ATOM 635 O O . LYS A 1 82 ? 20.408 0.312 -29.289 1.00 87.62 82 LYS A O 1
ATOM 640 N N . GLU A 1 83 ? 19.172 0.438 -27.420 1.00 85.44 83 GLU A N 1
ATOM 641 C CA . GLU A 1 83 ? 18.681 -0.950 -27.446 1.00 85.44 83 GLU A CA 1
ATOM 642 C C . GLU A 1 83 ? 17.555 -1.107 -28.478 1.00 85.44 83 GLU A C 1
ATOM 644 O O . GLU A 1 83 ? 17.406 -2.159 -29.092 1.00 85.44 83 GLU A O 1
ATOM 649 N N . ILE A 1 84 ? 16.800 -0.028 -28.705 1.00 86.94 84 ILE A N 1
ATOM 650 C CA . ILE A 1 84 ? 15.791 0.089 -29.759 1.00 86.94 84 ILE A CA 1
ATOM 651 C C . ILE A 1 84 ? 16.004 1.369 -30.561 1.00 86.94 84 ILE A C 1
ATOM 653 O O . ILE A 1 84 ? 16.508 2.367 -30.041 1.00 86.94 84 ILE A O 1
ATOM 657 N N . THR A 1 85 ? 15.565 1.362 -31.818 1.00 88.50 85 THR A N 1
ATOM 658 C CA . THR A 1 85 ? 15.508 2.572 -32.647 1.00 88.50 85 THR A CA 1
ATOM 659 C C . THR A 1 85 ? 14.055 2.949 -32.884 1.00 88.50 85 THR A C 1
ATOM 661 O O . THR A 1 85 ? 13.333 2.220 -33.561 1.00 88.50 85 THR A O 1
ATOM 664 N N . VAL A 1 86 ? 13.633 4.091 -32.339 1.00 88.88 86 VAL A N 1
ATOM 665 C CA . VAL A 1 86 ? 12.290 4.644 -32.552 1.00 88.88 86 VAL A CA 1
ATOM 666 C C . VAL A 1 86 ? 12.356 5.715 -33.639 1.00 88.88 86 VAL A C 1
ATOM 668 O O . VAL A 1 86 ? 13.127 6.668 -33.536 1.00 88.88 86 VAL A O 1
ATOM 671 N N . ILE A 1 87 ? 11.551 5.558 -34.683 1.00 89.31 87 ILE A N 1
ATOM 672 C CA . ILE A 1 87 ? 11.556 6.359 -35.903 1.00 89.31 87 ILE A CA 1
ATOM 673 C C . ILE A 1 87 ? 10.170 6.999 -36.067 1.00 89.31 87 ILE A C 1
ATOM 675 O O . ILE A 1 87 ? 9.174 6.279 -36.151 1.00 89.31 87 ILE A O 1
ATOM 679 N N . PRO A 1 88 ? 10.057 8.336 -36.130 1.00 91.12 88 PRO A N 1
ATOM 680 C CA . PRO A 1 88 ? 8.799 8.983 -36.494 1.00 91.12 88 PRO A CA 1
ATOM 681 C C . PRO A 1 88 ? 8.371 8.603 -37.916 1.00 91.12 88 PRO A C 1
ATOM 683 O O . PRO A 1 88 ? 9.201 8.575 -38.826 1.00 91.12 88 PRO A O 1
ATOM 686 N N . GLY A 1 89 ? 7.077 8.373 -38.144 1.00 88.69 89 GLY A N 1
ATOM 687 C CA . GLY A 1 89 ? 6.553 8.001 -39.463 1.00 88.69 89 GLY A CA 1
ATOM 688 C C . GLY A 1 89 ? 6.869 9.024 -40.555 1.00 88.69 89 GLY A C 1
ATOM 689 O O . GLY A 1 89 ? 7.173 8.656 -41.688 1.00 88.69 89 GLY A O 1
ATOM 690 N N . SER A 1 90 ? 6.893 10.314 -40.209 1.00 90.31 90 SER A N 1
ATOM 691 C CA . SER A 1 90 ? 7.325 11.386 -41.115 1.00 90.31 90 SER A CA 1
ATOM 692 C C . SER A 1 90 ? 8.753 11.190 -41.633 1.00 90.31 90 SER A C 1
ATOM 694 O O . SER A 1 90 ? 9.034 11.515 -42.783 1.00 90.31 90 SER A O 1
ATOM 696 N N . TYR A 1 91 ? 9.643 10.615 -40.822 1.00 89.25 91 TYR A N 1
ATOM 697 C CA . TYR A 1 91 ? 11.018 10.322 -41.215 1.00 89.25 91 TYR A CA 1
ATOM 698 C C . TYR A 1 91 ? 11.100 9.098 -42.134 1.00 89.25 91 TYR A C 1
ATOM 700 O O . TYR A 1 91 ? 11.841 9.122 -43.112 1.00 89.25 91 TYR A O 1
ATOM 708 N N . LEU A 1 92 ? 10.295 8.057 -41.881 1.00 86.44 92 LEU A N 1
ATOM 709 C CA . LEU A 1 92 ? 10.199 6.901 -42.781 1.00 86.44 92 LEU A CA 1
ATOM 710 C C . LEU A 1 92 ? 9.643 7.286 -44.157 1.00 86.44 92 LEU A C 1
ATOM 712 O O . LEU A 1 92 ? 10.149 6.806 -45.165 1.00 86.44 92 LEU A O 1
ATOM 716 N N . LEU A 1 93 ? 8.664 8.192 -44.226 1.00 84.50 93 LEU A N 1
ATOM 717 C CA . LEU A 1 93 ? 8.142 8.692 -45.505 1.00 84.50 93 LEU A CA 1
ATOM 718 C C . LEU A 1 93 ? 9.168 9.500 -46.308 1.00 84.50 93 LEU A C 1
ATOM 720 O O . LEU A 1 93 ? 9.127 9.489 -47.534 1.00 84.50 93 LEU A O 1
ATOM 724 N N . LEU A 1 94 ? 10.063 10.214 -45.624 1.00 84.12 94 LEU A N 1
ATOM 725 C CA . LEU A 1 94 ? 11.147 10.974 -46.253 1.00 84.12 94 LEU A CA 1
ATOM 726 C C . LEU A 1 94 ? 12.369 10.107 -46.579 1.00 84.12 94 LEU A C 1
ATOM 728 O O . LEU A 1 94 ? 13.292 10.577 -47.242 1.00 84.12 94 LEU A O 1
ATOM 732 N N . SER A 1 95 ? 12.398 8.860 -46.109 1.00 77.69 95 SER A N 1
ATOM 733 C CA . SER A 1 95 ? 13.483 7.935 -46.406 1.00 77.69 95 SER A CA 1
ATOM 734 C C . SER A 1 95 ? 13.375 7.418 -47.846 1.00 77.69 95 SER A C 1
ATOM 736 O O . SER A 1 95 ? 12.283 7.156 -48.345 1.00 77.69 95 SER A O 1
ATOM 738 N N . GLU A 1 96 ? 14.506 7.207 -48.526 1.00 69.88 96 GLU A N 1
ATOM 739 C CA . GLU A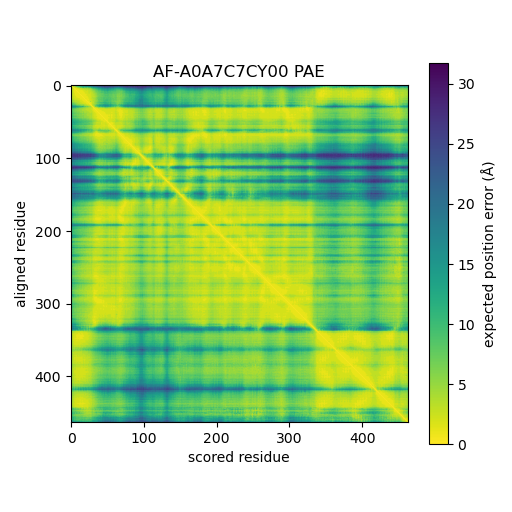 1 96 ? 14.541 6.610 -49.878 1.00 69.88 96 GLU A CA 1
ATOM 740 C C . GLU A 1 96 ? 14.278 5.087 -49.873 1.00 69.88 96 GLU A C 1
ATOM 742 O O . GLU A 1 96 ? 14.662 4.358 -50.794 1.00 69.88 96 GLU A O 1
ATOM 747 N N . ILE A 1 97 ? 13.647 4.574 -48.815 1.00 73.19 97 ILE A N 1
ATOM 748 C CA . ILE A 1 97 ? 13.395 3.151 -48.643 1.00 73.19 97 ILE A CA 1
ATOM 749 C C . ILE A 1 97 ? 12.317 2.704 -49.637 1.00 73.19 97 ILE A C 1
ATOM 751 O O . ILE A 1 97 ? 11.155 3.103 -49.572 1.00 73.19 97 ILE A O 1
ATOM 755 N N . ARG A 1 98 ? 12.703 1.825 -50.566 1.00 68.62 98 ARG A N 1
ATOM 756 C CA . ARG A 1 98 ? 11.788 1.245 -51.557 1.00 68.62 98 ARG A CA 1
ATOM 757 C C . ARG A 1 98 ? 10.915 0.158 -50.926 1.00 68.62 98 ARG A C 1
ATOM 759 O O . ARG A 1 98 ? 11.396 -0.627 -50.117 1.00 68.62 98 ARG A O 1
ATOM 766 N N . ASN A 1 99 ? 9.666 0.061 -51.388 1.00 73.56 99 ASN A N 1
ATOM 767 C CA . ASN A 1 99 ? 8.690 -0.975 -51.014 1.00 73.56 99 ASN A CA 1
ATOM 768 C C . ASN A 1 99 ? 8.218 -0.952 -49.549 1.00 73.56 99 ASN A C 1
ATOM 770 O O . ASN A 1 99 ? 7.827 -1.994 -49.024 1.00 73.56 99 ASN A O 1
ATOM 774 N N . LEU A 1 100 ? 8.217 0.211 -48.889 1.00 74.56 100 LEU A N 1
ATOM 775 C CA . LEU A 1 100 ? 7.510 0.334 -47.614 1.00 74.56 100 LEU A CA 1
ATOM 776 C C . LEU A 1 100 ? 5.993 0.168 -47.825 1.00 74.56 100 LEU A C 1
ATOM 778 O O . LEU A 1 100 ? 5.459 0.671 -48.821 1.00 74.56 100 LEU A O 1
ATOM 782 N N . PRO A 1 101 ? 5.283 -0.501 -46.898 1.00 81.19 101 PRO A N 1
ATOM 783 C CA . PRO A 1 101 ? 3.828 -0.418 -46.851 1.00 81.19 101 PRO A CA 1
ATOM 784 C C . PRO A 1 101 ? 3.390 1.036 -46.585 1.00 81.19 101 PRO A C 1
ATOM 786 O O . PRO A 1 101 ? 4.221 1.872 -46.229 1.00 81.19 101 PRO A O 1
ATOM 789 N N . PRO A 1 102 ? 2.098 1.376 -46.750 1.00 85.31 102 PRO A N 1
ATOM 790 C CA . PRO A 1 102 ? 1.596 2.701 -46.394 1.00 85.31 102 PRO A CA 1
ATOM 791 C C . PRO A 1 102 ? 1.980 3.086 -44.953 1.00 85.31 102 PRO A C 1
ATOM 793 O O . PRO A 1 102 ? 1.583 2.407 -44.012 1.00 85.31 102 PRO A O 1
ATOM 796 N N . ILE A 1 103 ? 2.749 4.169 -44.792 1.00 88.06 103 ILE A N 1
ATOM 797 C CA . ILE A 1 103 ? 3.233 4.675 -43.496 1.00 88.06 103 ILE A CA 1
ATOM 798 C C . ILE A 1 103 ? 2.355 5.848 -43.039 1.00 88.06 103 ILE A C 1
ATOM 800 O O . ILE A 1 103 ? 2.132 6.788 -43.805 1.00 88.06 103 ILE A O 1
ATOM 804 N N . ASP A 1 104 ? 1.898 5.839 -41.783 1.00 88.56 104 ASP A N 1
ATOM 805 C CA . ASP A 1 104 ? 1.216 6.991 -41.178 1.00 88.56 104 ASP A CA 1
ATOM 806 C C . ASP A 1 104 ? 2.261 7.961 -40.588 1.00 88.56 104 ASP A C 1
ATOM 808 O O . ASP A 1 104 ? 2.976 7.596 -39.648 1.00 88.56 104 ASP A O 1
ATOM 812 N N . PRO A 1 105 ? 2.356 9.218 -41.071 1.00 87.88 105 PRO A N 1
ATOM 813 C CA . PRO A 1 105 ? 3.349 10.181 -40.589 1.00 87.88 105 PRO A CA 1
ATOM 814 C C . PRO A 1 105 ? 3.226 10.520 -39.098 1.00 87.88 105 PRO A C 1
ATOM 816 O O . PRO A 1 105 ? 4.172 11.056 -38.521 1.00 87.88 105 PRO A O 1
ATOM 819 N N . ARG A 1 106 ? 2.066 10.255 -38.486 1.00 88.44 106 ARG A N 1
ATOM 820 C CA . ARG A 1 106 ? 1.758 10.588 -37.088 1.00 88.44 106 ARG A CA 1
ATOM 821 C C . ARG A 1 106 ? 2.130 9.470 -36.114 1.00 88.44 106 ARG A C 1
ATOM 823 O O . ARG A 1 106 ? 2.048 9.677 -34.906 1.00 88.44 106 ARG A O 1
ATOM 830 N N . LYS A 1 107 ? 2.494 8.289 -36.617 1.00 90.06 107 LYS A N 1
ATOM 831 C CA . LYS A 1 107 ? 2.841 7.121 -35.804 1.00 90.06 107 LYS A CA 1
ATOM 832 C C . LYS A 1 107 ? 4.338 7.048 -35.516 1.00 90.06 107 LYS A C 1
ATOM 834 O O . LYS A 1 107 ? 5.155 7.720 -36.149 1.00 90.06 107 LYS A O 1
ATOM 839 N N . LEU A 1 108 ? 4.683 6.238 -34.523 1.00 89.31 108 LEU A N 1
ATOM 840 C CA . LEU A 1 108 ? 6.048 5.872 -34.178 1.00 89.31 108 LEU A CA 1
ATOM 841 C C . LEU A 1 108 ? 6.311 4.445 -34.642 1.00 89.31 108 LEU A C 1
ATOM 843 O O . LEU A 1 108 ? 5.463 3.567 -34.500 1.00 89.31 108 LEU A O 1
ATOM 847 N N . TYR A 1 109 ? 7.506 4.225 -35.167 1.00 88.56 109 TYR A N 1
ATOM 848 C CA . TYR A 1 109 ? 7.934 2.941 -35.689 1.00 88.56 109 TYR A CA 1
ATOM 849 C C . TYR A 1 109 ? 9.172 2.478 -34.939 1.00 88.56 109 TYR A C 1
ATOM 851 O O . TYR A 1 109 ? 10.138 3.227 -34.829 1.00 88.56 109 TYR A O 1
ATOM 859 N N . ILE A 1 110 ? 9.161 1.260 -34.411 1.00 87.44 110 ILE A N 1
ATOM 860 C CA . ILE A 1 110 ? 10.307 0.698 -33.692 1.00 87.44 110 ILE A CA 1
ATOM 861 C C . ILE A 1 110 ? 10.955 -0.352 -34.583 1.00 87.44 110 ILE A C 1
ATOM 863 O O . ILE A 1 110 ? 10.337 -1.368 -34.895 1.00 87.44 110 ILE A O 1
ATOM 867 N N . ASN A 1 111 ? 12.189 -0.087 -35.010 1.00 83.00 111 ASN A N 1
ATOM 868 C CA . ASN A 1 111 ? 12.993 -1.039 -35.768 1.00 83.00 111 ASN A CA 1
ATOM 869 C C . ASN A 1 111 ? 13.800 -1.905 -34.798 1.00 83.00 111 ASN A C 1
ATOM 871 O O . ASN A 1 111 ? 14.564 -1.372 -33.985 1.00 83.00 111 ASN A O 1
ATOM 875 N N . GLU A 1 112 ? 13.636 -3.222 -34.890 1.00 73.06 112 GLU A N 1
ATOM 876 C CA . GLU A 1 112 ? 14.269 -4.171 -33.979 1.00 73.06 112 GLU A CA 1
ATOM 877 C C . GLU A 1 112 ? 14.751 -5.443 -34.694 1.00 73.06 112 GLU A C 1
ATOM 879 O O . GLU A 1 112 ? 14.161 -5.915 -35.670 1.00 73.06 112 GLU A O 1
ATOM 884 N N . ILE A 1 113 ? 15.819 -6.033 -34.154 1.00 67.81 113 ILE A N 1
ATOM 885 C CA . ILE A 1 113 ? 16.266 -7.388 -34.482 1.00 67.81 113 ILE A CA 1
ATOM 886 C C . ILE A 1 113 ? 15.255 -8.385 -33.892 1.00 67.81 113 ILE A C 1
ATOM 888 O O . ILE A 1 113 ? 14.795 -8.236 -32.767 1.00 67.81 113 ILE A O 1
ATOM 892 N N . VAL A 1 114 ? 14.916 -9.430 -34.648 1.00 62.19 114 VAL A N 1
ATOM 893 C CA . VAL A 1 114 ? 13.726 -10.286 -34.448 1.00 62.19 114 VAL A CA 1
ATOM 894 C C . VAL A 1 114 ? 13.683 -11.059 -33.108 1.00 62.19 114 VAL A C 1
ATOM 896 O O . VAL A 1 114 ? 12.649 -11.631 -32.762 1.00 62.19 114 VAL A O 1
ATOM 899 N N . SER A 1 115 ? 14.753 -11.079 -32.308 1.00 66.81 115 SER A N 1
ATOM 900 C CA . SER A 1 115 ? 14.872 -11.928 -31.113 1.00 66.81 115 SER A CA 1
ATOM 901 C C . SER A 1 115 ? 15.164 -11.152 -29.830 1.00 66.81 115 SER A C 1
ATOM 903 O O . SER A 1 115 ? 16.120 -10.386 -29.776 1.00 66.81 115 SER A O 1
ATOM 905 N N . GLY A 1 116 ? 14.429 -11.456 -28.758 1.00 73.88 116 GLY A N 1
ATOM 906 C CA . GLY A 1 116 ? 14.705 -10.932 -27.420 1.00 73.88 116 GLY A CA 1
ATOM 907 C C . GLY A 1 116 ? 13.437 -10.640 -26.614 1.00 73.88 116 GLY A C 1
ATOM 908 O O . GLY A 1 116 ? 12.327 -10.869 -27.101 1.00 73.88 116 GLY A O 1
ATOM 909 N N . PRO A 1 117 ? 13.583 -10.158 -25.369 1.00 74.75 117 PRO A N 1
ATOM 910 C CA . PRO A 1 117 ? 12.458 -9.712 -24.547 1.00 74.75 117 PRO A CA 1
ATOM 911 C C . PRO A 1 117 ? 11.733 -8.509 -25.173 1.00 74.75 117 PRO A C 1
ATOM 913 O O . PRO A 1 117 ? 10.508 -8.452 -25.136 1.00 74.75 117 PRO A O 1
ATOM 916 N N . ILE A 1 118 ? 12.459 -7.597 -25.826 1.00 81.00 118 ILE A N 1
ATOM 917 C CA . ILE A 1 118 ? 11.865 -6.454 -26.534 1.00 81.00 118 ILE A CA 1
ATOM 918 C C . ILE A 1 118 ? 10.933 -6.957 -27.648 1.00 81.00 118 ILE A C 1
ATOM 920 O O . ILE A 1 118 ? 9.736 -6.705 -27.568 1.00 81.00 118 ILE A O 1
ATOM 924 N N . SER A 1 119 ? 11.417 -7.776 -28.584 1.00 80.31 119 SER A N 1
ATOM 925 C CA . SER A 1 119 ? 10.606 -8.348 -29.674 1.00 80.31 119 SER A CA 1
ATOM 926 C C . SER A 1 119 ? 9.379 -9.119 -29.175 1.00 80.31 119 SER A C 1
ATOM 928 O O . SER A 1 119 ? 8.270 -8.936 -29.687 1.00 80.31 119 SER A O 1
ATOM 930 N N . LYS A 1 120 ? 9.529 -9.932 -28.114 1.00 85.19 120 LYS A N 1
ATOM 931 C CA . LYS A 1 120 ? 8.388 -10.622 -27.482 1.00 85.19 120 LYS A CA 1
ATOM 932 C C . LYS A 1 120 ? 7.340 -9.633 -26.982 1.00 85.19 120 LYS A C 1
ATOM 934 O O . LYS A 1 120 ? 6.153 -9.860 -27.197 1.00 85.19 120 LYS A O 1
ATOM 939 N N . ARG A 1 121 ? 7.770 -8.550 -26.332 1.00 87.56 121 ARG A N 1
ATOM 940 C CA . ARG A 1 121 ? 6.873 -7.509 -25.836 1.00 87.56 121 ARG A CA 1
ATOM 941 C C . ARG A 1 121 ? 6.219 -6.723 -26.969 1.00 87.56 121 ARG A C 1
ATOM 943 O O . ARG A 1 121 ? 5.006 -6.542 -26.938 1.00 87.56 121 ARG A O 1
ATOM 950 N N . MET A 1 122 ? 6.987 -6.303 -27.973 1.00 86.44 122 MET A N 1
ATOM 951 C CA . MET A 1 122 ? 6.482 -5.534 -29.115 1.00 86.44 122 MET A CA 1
ATOM 952 C C . MET A 1 122 ? 5.416 -6.318 -29.887 1.00 86.44 122 MET A C 1
ATOM 954 O O . MET A 1 122 ? 4.372 -5.759 -30.218 1.00 86.44 122 MET A O 1
ATOM 958 N N . LYS A 1 123 ? 5.600 -7.637 -30.037 1.00 86.19 123 LYS A N 1
ATOM 959 C CA . LYS A 1 123 ? 4.601 -8.548 -30.621 1.00 86.19 123 LYS A CA 1
ATOM 960 C C . LYS A 1 123 ? 3.256 -8.553 -29.903 1.00 86.19 123 LYS A C 1
ATOM 962 O O . LYS A 1 123 ? 2.233 -8.792 -30.538 1.00 86.19 123 LYS A O 1
ATOM 967 N N . LEU A 1 124 ? 3.249 -8.317 -28.596 1.00 86.94 124 LEU A N 1
ATOM 968 C CA . LEU A 1 124 ? 2.020 -8.266 -27.806 1.00 86.94 124 LEU A CA 1
ATOM 969 C C . LEU A 1 124 ? 1.331 -6.896 -27.868 1.00 86.94 124 LEU A C 1
ATOM 971 O O . LEU A 1 124 ? 0.186 -6.778 -27.436 1.00 86.94 124 LEU A O 1
ATOM 975 N N . MET A 1 125 ? 2.022 -5.868 -28.368 1.00 83.62 125 MET A N 1
ATOM 976 C CA . MET A 1 125 ? 1.567 -4.479 -28.312 1.00 83.62 125 MET A CA 1
ATOM 977 C C . MET A 1 125 ? 1.217 -3.874 -29.675 1.00 83.62 125 MET A C 1
ATOM 979 O O . MET A 1 125 ? 0.404 -2.954 -29.711 1.00 83.62 125 MET A O 1
ATOM 983 N N . GLY A 1 126 ? 1.840 -4.325 -30.767 1.00 80.31 126 GLY A N 1
ATOM 984 C CA . GLY A 1 126 ? 1.731 -3.663 -32.068 1.00 80.31 126 GLY A CA 1
ATOM 985 C C . GLY A 1 126 ? 1.707 -4.618 -33.252 1.00 80.31 126 GLY A C 1
ATOM 986 O O . GLY A 1 126 ? 1.993 -5.811 -33.142 1.00 80.31 126 GLY A O 1
ATOM 987 N N . GLU A 1 127 ? 1.374 -4.062 -34.410 1.00 84.06 127 GLU A N 1
ATOM 988 C CA . GLU A 1 127 ? 1.475 -4.743 -35.698 1.00 84.06 127 GLU A CA 1
ATOM 989 C C . GLU A 1 127 ? 2.876 -4.521 -36.280 1.00 84.06 127 GLU A C 1
ATOM 991 O O . GLU A 1 127 ? 3.500 -3.487 -36.033 1.00 84.06 127 GLU A O 1
ATOM 996 N N . SER A 1 128 ? 3.391 -5.484 -37.044 1.00 85.31 128 SER A N 1
ATOM 997 C CA . SER A 1 128 ? 4.686 -5.348 -37.713 1.00 85.31 128 SER A CA 1
ATOM 998 C C . SER A 1 128 ? 4.633 -5.709 -39.182 1.00 85.31 128 SER A C 1
ATOM 1000 O O . SER A 1 128 ? 3.781 -6.469 -39.643 1.00 85.31 128 SER A O 1
ATOM 1002 N N . PHE A 1 129 ? 5.610 -5.183 -39.910 1.00 84.31 129 PHE A N 1
ATOM 1003 C CA . PHE A 1 129 ? 5.941 -5.614 -41.256 1.00 84.31 129 PHE A CA 1
ATOM 1004 C C . PHE A 1 129 ? 7.437 -5.916 -41.352 1.00 84.31 129 PHE A C 1
ATOM 1006 O O . PHE A 1 129 ? 8.263 -5.344 -40.634 1.00 84.31 129 PHE A O 1
ATOM 1013 N N . ALA A 1 130 ? 7.779 -6.852 -42.234 1.00 80.69 130 ALA A N 1
ATOM 1014 C CA . ALA A 1 130 ? 9.163 -7.213 -42.493 1.00 80.69 130 ALA A CA 1
ATOM 1015 C C . ALA A 1 130 ? 9.844 -6.132 -43.337 1.00 80.69 130 ALA A C 1
ATOM 1017 O O . ALA A 1 130 ? 9.286 -5.662 -44.332 1.00 80.69 130 ALA A O 1
ATOM 1018 N N . TYR A 1 131 ? 11.068 -5.780 -42.963 1.00 76.44 131 TYR A N 1
ATOM 1019 C CA . TYR A 1 131 ? 11.925 -4.899 -43.735 1.00 76.44 131 TYR A CA 1
ATOM 1020 C C . TYR A 1 131 ? 13.361 -5.425 -43.693 1.00 76.44 131 TYR A C 1
ATOM 1022 O O . TYR A 1 131 ? 13.999 -5.417 -42.647 1.00 76.44 131 TYR A O 1
ATOM 1030 N N . GLN A 1 132 ? 13.875 -5.887 -44.838 1.00 76.06 132 GLN A N 1
ATOM 1031 C CA . GLN A 1 132 ? 15.162 -6.595 -44.910 1.00 76.06 132 GLN A CA 1
ATOM 1032 C C . GLN A 1 132 ? 15.200 -7.768 -43.905 1.00 76.06 132 GLN A C 1
ATOM 1034 O O . GLN A 1 132 ? 14.318 -8.624 -43.958 1.00 76.06 132 GLN A O 1
ATOM 1039 N N . ASP A 1 133 ? 16.174 -7.783 -42.990 1.00 73.94 133 ASP A N 1
ATOM 1040 C CA . ASP A 1 133 ? 16.335 -8.790 -41.932 1.00 73.94 133 ASP A CA 1
ATOM 1041 C C . ASP A 1 133 ? 15.731 -8.350 -40.577 1.00 73.94 133 ASP A C 1
ATOM 1043 O O . ASP A 1 133 ? 16.003 -8.968 -39.543 1.00 73.94 133 ASP A O 1
ATOM 1047 N N . SER A 1 134 ? 14.931 -7.274 -40.546 1.00 76.69 134 SER A N 1
ATOM 1048 C CA . SER A 1 134 ? 14.324 -6.731 -39.325 1.00 76.69 134 SER A CA 1
ATOM 1049 C C . SER A 1 134 ? 12.794 -6.674 -39.375 1.00 76.69 134 SER A C 1
ATOM 1051 O O . SER A 1 134 ? 12.161 -6.771 -40.432 1.00 76.69 134 SER A O 1
ATOM 1053 N N . LEU A 1 135 ? 12.186 -6.539 -38.193 1.00 82.00 135 LEU A N 1
ATOM 1054 C CA . LEU A 1 135 ? 10.769 -6.215 -38.054 1.00 82.00 135 LEU A CA 1
ATOM 1055 C C . LEU A 1 135 ? 10.642 -4.750 -37.655 1.00 82.00 135 LEU A C 1
ATOM 1057 O O . LEU A 1 135 ? 11.308 -4.285 -36.727 1.00 82.00 135 LEU A O 1
ATOM 1061 N N . ILE A 1 136 ? 9.762 -4.038 -38.353 1.00 85.19 136 ILE A N 1
ATOM 1062 C CA . ILE A 1 136 ? 9.366 -2.687 -37.977 1.00 85.19 136 ILE A CA 1
ATOM 1063 C C . ILE A 1 136 ? 7.979 -2.778 -37.355 1.00 85.19 136 ILE A C 1
ATOM 1065 O O . ILE A 1 136 ? 7.026 -3.203 -38.007 1.00 85.19 136 ILE A O 1
ATOM 1069 N N . TRP A 1 137 ? 7.890 -2.389 -36.088 1.00 87.31 137 TRP A N 1
ATOM 1070 C CA . TRP A 1 137 ? 6.659 -2.374 -35.308 1.00 87.31 137 TRP A CA 1
ATOM 1071 C C . TRP A 1 137 ? 6.015 -0.995 -35.346 1.00 87.31 137 TRP A C 1
ATOM 1073 O O . TRP A 1 137 ? 6.696 0.007 -35.136 1.00 87.31 137 TRP A O 1
ATOM 1083 N N . GLU A 1 138 ? 4.713 -0.941 -35.587 1.00 88.31 138 GLU A N 1
ATOM 1084 C CA . GLU A 1 138 ? 3.940 0.293 -35.679 1.00 88.31 138 GLU A CA 1
ATOM 1085 C C . GLU A 1 138 ? 3.186 0.586 -34.375 1.00 88.31 138 GLU A C 1
ATOM 1087 O O . GLU A 1 138 ? 2.463 -0.265 -33.854 1.00 88.31 138 GLU A O 1
ATOM 1092 N N . PHE A 1 139 ? 3.302 1.822 -33.881 1.00 88.06 139 PHE A N 1
ATOM 1093 C CA . PHE A 1 139 ? 2.661 2.278 -32.650 1.00 88.06 139 PHE A CA 1
ATOM 1094 C C . PHE A 1 139 ? 2.127 3.707 -32.759 1.00 88.06 139 PHE A C 1
ATOM 1096 O O . PHE A 1 139 ? 2.684 4.563 -33.447 1.00 88.06 139 PHE A O 1
ATOM 1103 N N . SER A 1 140 ? 1.078 4.010 -32.001 1.00 86.06 140 SER A N 1
ATOM 1104 C CA . SER A 1 140 ? 0.675 5.399 -31.758 1.00 86.06 140 SER A CA 1
ATOM 1105 C C . SER A 1 140 ? 1.621 6.042 -30.738 1.00 86.06 140 SER A C 1
ATOM 1107 O O . SER A 1 140 ? 2.086 5.372 -29.818 1.00 86.06 140 SER A O 1
ATOM 1109 N N . SER A 1 141 ? 1.915 7.339 -30.878 1.00 81.69 141 SER A N 1
ATOM 1110 C CA . SER A 1 141 ? 2.722 8.067 -29.883 1.00 81.69 141 SER A CA 1
ATOM 1111 C C . SER A 1 141 ? 1.994 8.212 -28.550 1.00 81.69 141 SER A C 1
ATOM 1113 O O . SER A 1 141 ? 2.603 8.153 -27.483 1.00 81.69 141 SER A O 1
ATOM 1115 N N . GLU A 1 142 ? 0.682 8.388 -28.636 1.00 86.06 142 GLU A N 1
ATOM 1116 C CA . GLU A 1 142 ? -0.239 8.492 -27.522 1.00 86.06 142 GLU A CA 1
ATOM 1117 C C . GLU A 1 142 ? -1.395 7.528 -27.744 1.00 86.06 142 GLU A C 1
ATOM 1119 O O . GLU A 1 142 ? -1.860 7.342 -28.871 1.00 86.06 142 GLU A O 1
ATOM 1124 N N . TYR A 1 143 ? -1.869 6.939 -26.656 1.00 83.56 143 TYR A N 1
ATOM 1125 C CA . TYR A 1 143 ? -3.028 6.071 -26.664 1.00 83.56 143 TYR A CA 1
ATOM 1126 C C . TYR A 1 143 ? -4.123 6.627 -25.772 1.00 83.56 143 TYR A C 1
ATOM 1128 O O . TYR A 1 143 ? -3.858 7.056 -24.650 1.00 83.56 143 TYR A O 1
ATOM 1136 N N . GLU A 1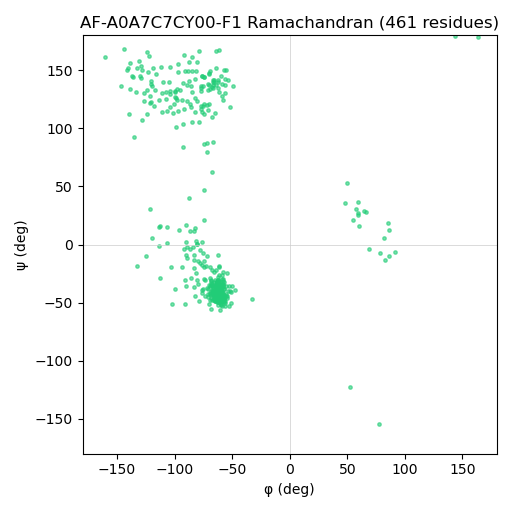 144 ? -5.364 6.587 -26.251 1.00 83.44 144 GLU A N 1
ATOM 1137 C CA . GLU A 1 144 ? -6.510 7.041 -25.472 1.00 83.44 144 GLU A CA 1
ATOM 1138 C C . GLU A 1 144 ? -6.755 6.129 -24.270 1.00 83.44 144 GLU A C 1
ATOM 1140 O O . GLU A 1 144 ? -6.753 4.898 -24.371 1.00 83.44 144 GLU A O 1
ATOM 1145 N N . VAL A 1 145 ? -7.003 6.737 -23.116 1.00 80.31 145 VAL A N 1
ATOM 1146 C CA . VAL A 1 145 ? -7.361 6.014 -21.900 1.00 80.31 145 VAL A CA 1
ATOM 1147 C C . VAL A 1 145 ? -8.817 5.545 -22.017 1.00 80.31 145 VAL A C 1
ATOM 1149 O O . VAL A 1 145 ? -9.718 6.384 -22.110 1.00 80.31 145 VAL A O 1
ATOM 1152 N N . PRO A 1 146 ? -9.102 4.225 -21.977 1.00 75.31 146 PRO A N 1
ATOM 1153 C CA . PRO A 1 146 ? -10.457 3.720 -22.166 1.00 75.31 146 PRO A CA 1
ATOM 1154 C C . PRO A 1 146 ? -11.452 4.321 -21.170 1.00 75.31 146 PRO A C 1
ATOM 1156 O O . PRO A 1 146 ? -11.165 4.441 -19.977 1.00 75.31 146 PRO A O 1
ATOM 1159 N N . THR A 1 147 ? -12.685 4.593 -21.609 1.00 71.75 147 THR A N 1
ATOM 1160 C CA . THR A 1 147 ? -13.743 5.134 -20.733 1.00 71.75 147 THR A CA 1
ATOM 1161 C C . THR A 1 147 ? -14.100 4.207 -19.569 1.00 71.75 147 THR A C 1
ATOM 1163 O O . THR A 1 147 ? -14.681 4.657 -18.581 1.00 71.75 147 THR A O 1
ATOM 1166 N N . THR A 1 148 ? -13.753 2.917 -19.641 1.00 69.75 148 THR A N 1
ATOM 1167 C CA . THR A 1 148 ? -13.852 1.979 -18.509 1.00 69.75 148 THR A CA 1
ATOM 1168 C C . THR A 1 148 ? -12.978 2.411 -17.330 1.00 69.75 148 THR A C 1
ATOM 1170 O O . THR A 1 148 ? -13.336 2.159 -16.183 1.00 69.75 148 THR A O 1
ATOM 1173 N N . ARG A 1 149 ? -11.901 3.165 -17.576 1.00 70.44 149 ARG A N 1
ATOM 1174 C CA . ARG A 1 149 ? -11.068 3.823 -16.564 1.00 70.44 149 ARG A CA 1
ATOM 1175 C C . ARG A 1 149 ? -11.607 5.216 -16.202 1.00 70.44 149 ARG A C 1
ATOM 1177 O O . ARG A 1 149 ? -10.829 6.142 -16.011 1.00 70.44 149 ARG A O 1
ATOM 1184 N N . ARG A 1 150 ? -12.938 5.391 -16.094 1.00 63.66 150 ARG A N 1
ATOM 1185 C CA . ARG A 1 150 ? -13.655 6.693 -15.994 1.00 63.66 150 ARG A CA 1
ATOM 1186 C C . ARG A 1 150 ? -12.920 7.825 -15.256 1.00 63.66 150 ARG A C 1
ATOM 1188 O O . ARG A 1 150 ? -12.919 8.955 -15.736 1.00 63.66 150 ARG A O 1
ATOM 1195 N N . LYS A 1 151 ? -12.343 7.560 -14.076 1.00 66.56 151 LYS A N 1
ATOM 1196 C CA . LYS A 1 151 ? -11.637 8.587 -13.283 1.00 66.56 151 LYS A CA 1
ATOM 1197 C C . LYS A 1 151 ? -10.355 9.091 -13.948 1.00 66.56 151 LYS A C 1
ATOM 1199 O O . LYS A 1 151 ? -10.044 10.271 -13.814 1.00 66.56 151 LYS A O 1
ATOM 1204 N N . GLU A 1 152 ? -9.624 8.206 -14.610 1.00 67.31 152 GLU A N 1
ATOM 1205 C CA . GLU A 1 152 ? -8.369 8.502 -15.291 1.00 67.31 152 GLU A CA 1
ATOM 1206 C C . GLU A 1 152 ? -8.633 9.163 -16.636 1.00 67.31 152 GLU A C 1
ATOM 1208 O O . GLU A 1 152 ? -8.158 10.271 -16.828 1.00 67.31 152 GLU A O 1
ATOM 1213 N N . ALA A 1 153 ? -9.529 8.605 -17.458 1.00 64.88 153 ALA A N 1
ATOM 1214 C CA . ALA A 1 153 ? -9.900 9.184 -18.755 1.00 64.88 153 ALA A CA 1
ATOM 1215 C C . ALA A 1 153 ? -10.386 10.649 -18.665 1.00 64.88 153 ALA A C 1
ATOM 1217 O O . ALA A 1 153 ? -10.288 11.403 -19.625 1.00 64.88 153 ALA A O 1
ATOM 1218 N N . THR A 1 154 ? -10.896 11.076 -17.500 1.00 72.56 154 THR A N 1
ATOM 1219 C CA . THR A 1 154 ? -11.291 12.477 -17.253 1.00 72.56 154 THR A CA 1
ATOM 1220 C C . THR A 1 154 ? -10.106 13.393 -16.906 1.00 72.56 154 THR A C 1
ATOM 1222 O O . THR A 1 154 ? -10.172 14.594 -17.143 1.00 72.56 154 THR A O 1
ATOM 1225 N N . ARG A 1 155 ? -9.051 12.865 -16.274 1.00 76.94 155 ARG A N 1
ATOM 1226 C CA . ARG A 1 155 ? -7.898 13.642 -15.779 1.00 76.94 155 ARG A CA 1
ATOM 1227 C C . ARG A 1 155 ? -6.698 13.586 -16.720 1.00 76.94 155 ARG A C 1
ATOM 1229 O O . ARG A 1 155 ? -6.007 14.584 -16.865 1.00 76.94 155 ARG A O 1
ATOM 1236 N N . GLU A 1 156 ? -6.460 12.423 -17.308 1.00 78.19 156 GLU A N 1
ATOM 1237 C CA . GLU A 1 156 ? -5.361 12.089 -18.209 1.00 78.19 156 GLU A CA 1
ATOM 1238 C C . GLU A 1 156 ? -5.982 11.310 -19.378 1.00 78.19 156 GLU A C 1
ATOM 1240 O O . GLU A 1 156 ? -6.216 10.108 -19.260 1.00 78.19 156 GLU A O 1
ATOM 1245 N N . PRO A 1 157 ? -6.371 11.999 -20.465 1.00 80.06 157 PRO A N 1
ATOM 1246 C CA . PRO A 1 157 ? -7.104 11.375 -21.565 1.00 80.06 157 PRO A CA 1
ATOM 1247 C C . PRO A 1 157 ? -6.216 10.486 -22.440 1.00 80.06 157 PRO A C 1
ATOM 1249 O O . PRO A 1 157 ? -6.736 9.624 -23.148 1.00 80.06 157 PRO A O 1
ATOM 1252 N N . THR A 1 158 ? -4.894 10.669 -22.384 1.00 83.94 158 THR A N 1
ATOM 1253 C CA . THR A 1 158 ? -3.922 9.904 -23.163 1.00 83.94 158 THR A CA 1
ATOM 1254 C C . THR A 1 158 ? -2.760 9.408 -22.305 1.00 83.94 158 THR A C 1
ATOM 1256 O O . THR A 1 158 ? -2.403 10.013 -21.292 1.00 83.94 158 THR A O 1
ATOM 1259 N N . ILE A 1 159 ? -2.172 8.283 -22.717 1.00 84.81 159 ILE A N 1
ATOM 1260 C CA . ILE A 1 159 ? -0.938 7.713 -22.169 1.00 84.81 159 ILE A CA 1
ATOM 1261 C C . ILE A 1 159 ? 0.115 7.692 -23.277 1.00 84.81 159 ILE A C 1
ATOM 1263 O O . ILE A 1 159 ? -0.156 7.264 -24.398 1.00 84.81 159 ILE A O 1
ATOM 1267 N N . SER A 1 160 ? 1.320 8.157 -22.956 1.00 89.75 160 SER A N 1
ATOM 1268 C CA . SER A 1 160 ? 2.457 8.174 -23.879 1.00 89.75 160 SER A CA 1
ATOM 1269 C C . SER A 1 160 ? 3.070 6.782 -24.022 1.00 89.75 160 SER A C 1
ATOM 1271 O O . SER A 1 160 ? 3.393 6.150 -23.015 1.00 89.75 160 SER A O 1
ATOM 1273 N N . LEU A 1 161 ? 3.319 6.345 -25.262 1.00 88.75 161 LEU A N 1
ATOM 1274 C CA . LEU A 1 161 ? 4.056 5.107 -25.546 1.00 88.75 161 LEU A CA 1
ATOM 1275 C C . LEU A 1 161 ? 5.431 5.102 -24.868 1.00 88.75 161 LEU A C 1
ATOM 1277 O O . LEU A 1 161 ? 5.893 4.069 -24.403 1.00 88.75 161 LEU A O 1
ATOM 1281 N N . TRP A 1 162 ? 6.086 6.261 -24.787 1.00 90.38 162 TRP A N 1
ATOM 1282 C CA . TRP A 1 162 ? 7.430 6.381 -24.224 1.00 90.38 162 TRP A CA 1
ATOM 1283 C C . TRP A 1 162 ? 7.520 5.896 -22.773 1.00 90.38 162 TRP A C 1
ATOM 1285 O O . TRP A 1 162 ? 8.569 5.391 -22.373 1.00 90.38 162 TRP A O 1
ATOM 1295 N N . GLU A 1 163 ? 6.428 6.018 -22.014 1.00 91.00 163 GLU A N 1
ATOM 1296 C CA . GLU A 1 163 ? 6.326 5.610 -20.609 1.00 91.00 163 GLU A CA 1
ATOM 1297 C C . GLU A 1 163 ? 5.947 4.134 -20.418 1.00 91.00 163 GLU A C 1
ATOM 1299 O O . GLU A 1 163 ? 5.899 3.660 -19.282 1.00 91.00 163 GLU A O 1
ATOM 1304 N N . GLU A 1 164 ? 5.672 3.398 -21.495 1.00 90.88 164 GLU A N 1
ATOM 1305 C CA . GLU A 1 164 ? 5.329 1.981 -21.417 1.00 90.88 164 GLU A CA 1
ATOM 1306 C C . GLU A 1 164 ? 6.562 1.146 -21.044 1.00 90.88 164 GLU A C 1
ATOM 1308 O O . GLU A 1 164 ? 7.656 1.306 -21.601 1.00 90.88 164 GLU A O 1
ATOM 1313 N N . ALA A 1 165 ? 6.368 0.252 -20.077 1.00 92.88 165 ALA A N 1
ATOM 1314 C CA . ALA A 1 165 ? 7.365 -0.707 -19.631 1.00 92.88 165 ALA A CA 1
ATOM 1315 C C . ALA A 1 165 ? 7.494 -1.870 -20.627 1.00 92.88 165 ALA A C 1
ATOM 1317 O O . ALA A 1 165 ? 6.493 -2.406 -21.112 1.00 92.88 165 ALA A O 1
ATOM 1318 N N . ILE A 1 166 ? 8.734 -2.274 -20.922 1.00 90.62 166 ILE A N 1
ATOM 1319 C CA . ILE A 1 166 ? 9.007 -3.347 -21.882 1.00 90.62 166 ILE A CA 1
ATOM 1320 C C . ILE A 1 166 ? 9.353 -4.670 -21.177 1.00 90.62 166 ILE A C 1
ATOM 1322 O O . ILE A 1 166 ? 8.801 -5.721 -21.508 1.00 90.62 166 ILE A O 1
ATOM 1326 N N . TYR A 1 167 ? 10.303 -4.630 -20.239 1.00 92.25 167 TYR A N 1
ATOM 1327 C CA . TYR A 1 167 ? 10.813 -5.788 -19.493 1.00 92.25 167 TYR A CA 1
ATOM 1328 C C . TYR A 1 167 ? 11.514 -5.335 -18.195 1.00 92.25 167 TYR A C 1
ATOM 1330 O O . TYR A 1 167 ? 11.912 -4.172 -18.103 1.00 92.25 167 TYR A O 1
ATOM 1338 N N . PRO A 1 168 ? 11.711 -6.218 -17.199 1.00 95.62 168 PRO A N 1
ATOM 1339 C CA . PRO A 1 168 ? 12.467 -5.917 -15.979 1.00 95.62 168 PRO A CA 1
ATOM 1340 C C . PRO A 1 168 ? 13.889 -5.451 -16.288 1.00 95.62 168 PRO A C 1
ATOM 1342 O O . PRO A 1 168 ? 14.482 -5.902 -17.258 1.00 95.62 168 PRO A O 1
ATOM 1345 N N . ASN A 1 169 ? 14.508 -4.601 -15.472 1.00 95.25 169 ASN A N 1
ATOM 1346 C CA . ASN A 1 169 ? 15.912 -4.240 -15.692 1.00 95.25 169 ASN A CA 1
ATOM 1347 C C . ASN A 1 169 ? 16.852 -5.451 -15.463 1.00 95.25 169 ASN A C 1
ATOM 1349 O O . ASN A 1 169 ? 17.353 -5.660 -14.358 1.00 95.25 169 ASN A O 1
ATOM 1353 N N . TYR A 1 170 ? 17.097 -6.250 -16.511 1.00 93.12 170 TYR A N 1
ATOM 1354 C CA . TYR A 1 170 ? 17.855 -7.505 -16.428 1.00 93.12 170 TYR A CA 1
ATOM 1355 C C . TYR A 1 170 ? 19.286 -7.309 -15.946 1.00 93.12 170 TYR A C 1
ATOM 1357 O O . TYR A 1 170 ? 19.756 -8.092 -15.129 1.00 93.12 170 TYR A O 1
ATOM 1365 N N . LYS A 1 171 ? 19.949 -6.226 -16.367 1.00 92.81 171 LYS A N 1
ATOM 1366 C CA . LYS A 1 171 ? 21.297 -5.907 -15.890 1.00 92.81 171 LYS A CA 1
ATOM 1367 C C . LYS A 1 171 ? 21.309 -5.709 -14.372 1.00 92.81 171 LYS A C 1
ATOM 1369 O O . LYS A 1 171 ? 22.170 -6.250 -13.693 1.00 92.81 171 LYS A O 1
ATOM 1374 N N . MET A 1 172 ? 20.333 -4.973 -13.835 1.00 95.69 172 MET A N 1
ATOM 1375 C CA . MET A 1 172 ? 20.201 -4.792 -12.387 1.00 95.69 172 MET A CA 1
ATOM 1376 C C . MET A 1 172 ? 19.900 -6.123 -11.684 1.00 95.69 172 MET A C 1
ATOM 1378 O O . MET A 1 172 ? 20.513 -6.418 -10.665 1.00 95.69 172 MET A O 1
ATOM 1382 N N . ILE A 1 173 ? 19.014 -6.953 -12.244 1.00 96.56 173 ILE A N 1
ATOM 1383 C CA . ILE A 1 173 ? 18.722 -8.299 -11.722 1.00 96.56 173 ILE A CA 1
ATOM 1384 C C . ILE A 1 173 ? 19.993 -9.152 -11.646 1.00 96.56 173 ILE A C 1
ATOM 1386 O O . ILE A 1 173 ? 20.238 -9.780 -10.620 1.00 96.56 173 ILE A O 1
ATOM 1390 N N . GLU A 1 174 ? 20.799 -9.174 -12.705 1.00 95.31 174 GLU A N 1
ATOM 1391 C CA . GLU A 1 174 ? 22.052 -9.932 -12.762 1.00 95.31 174 GLU A CA 1
ATOM 1392 C C . GLU A 1 174 ? 23.057 -9.443 -11.717 1.00 95.31 174 GLU A C 1
ATOM 1394 O O . GLU A 1 174 ? 23.579 -10.259 -10.955 1.00 95.31 174 GLU A O 1
ATOM 1399 N N . THR A 1 175 ? 23.270 -8.124 -11.618 1.00 95.19 175 THR A N 1
ATOM 1400 C CA . THR A 1 175 ? 24.151 -7.527 -10.603 1.00 95.19 175 THR A CA 1
ATOM 1401 C C . THR A 1 175 ? 23.703 -7.902 -9.188 1.00 95.19 175 THR A C 1
ATOM 1403 O O . THR A 1 175 ? 24.516 -8.335 -8.374 1.00 95.19 175 THR A O 1
ATOM 1406 N N . LEU A 1 176 ? 22.405 -7.792 -8.892 1.00 95.00 176 LEU A N 1
ATOM 1407 C CA . LEU A 1 176 ? 21.863 -8.090 -7.564 1.00 95.00 176 LEU A CA 1
ATOM 1408 C C . LEU A 1 176 ? 21.938 -9.578 -7.218 1.00 95.00 176 LEU A C 1
ATOM 1410 O O . LEU A 1 176 ? 22.319 -9.920 -6.099 1.00 95.00 176 LEU A O 1
ATOM 1414 N N . LYS A 1 177 ? 21.658 -10.466 -8.178 1.00 93.81 177 LYS A N 1
ATOM 1415 C CA . LYS A 1 177 ? 21.811 -11.916 -7.991 1.00 93.81 177 LYS A CA 1
ATOM 1416 C C . LYS A 1 177 ? 23.259 -12.315 -7.739 1.00 93.81 177 LYS A C 1
ATOM 1418 O O . LYS A 1 177 ? 23.513 -13.151 -6.879 1.00 93.81 177 LYS A O 1
ATOM 1423 N N . ALA A 1 178 ? 24.208 -11.703 -8.448 1.00 93.56 178 ALA A N 1
ATOM 1424 C CA . ALA A 1 178 ? 25.633 -11.945 -8.231 1.00 93.56 178 ALA A CA 1
ATOM 1425 C C . ALA A 1 178 ? 26.107 -11.509 -6.832 1.00 93.56 178 ALA A C 1
ATOM 1427 O O . ALA A 1 178 ? 27.127 -11.998 -6.353 1.00 93.56 178 ALA A O 1
ATOM 1428 N N . SER A 1 179 ? 25.373 -10.606 -6.175 1.00 90.69 179 SER A N 1
ATOM 1429 C CA . SER A 1 179 ? 25.653 -10.109 -4.822 1.00 90.69 179 SER A CA 1
ATOM 1430 C C . SER A 1 179 ? 24.701 -10.655 -3.742 1.00 90.69 179 SER A C 1
ATOM 1432 O O . SER A 1 179 ? 24.682 -10.110 -2.643 1.00 90.69 179 SER A O 1
ATOM 1434 N N . ASP A 1 180 ? 23.938 -11.720 -4.028 1.00 91.56 180 ASP A N 1
ATOM 1435 C CA . ASP A 1 180 ? 23.021 -12.392 -3.081 1.00 91.56 180 ASP A CA 1
ATOM 1436 C C . ASP A 1 180 ? 21.917 -11.476 -2.499 1.00 91.56 180 ASP A C 1
ATOM 1438 O O . ASP A 1 180 ? 21.526 -11.574 -1.334 1.00 91.56 180 ASP A O 1
ATOM 1442 N N . TYR A 1 181 ? 21.402 -10.552 -3.320 1.00 93.88 181 TYR A N 1
ATOM 1443 C CA . TYR A 1 181 ? 20.271 -9.691 -2.964 1.00 93.88 181 TYR A CA 1
ATOM 1444 C C . TYR A 1 181 ? 18.934 -10.280 -3.408 1.00 93.88 181 TYR A C 1
ATOM 1446 O O . TYR A 1 181 ? 18.768 -10.730 -4.542 1.00 93.88 181 TYR A O 1
ATOM 1454 N N . SER A 1 182 ? 17.933 -10.160 -2.537 1.00 94.25 182 SER A N 1
ATOM 1455 C CA . SER A 1 182 ? 16.536 -10.421 -2.870 1.00 94.25 182 SER A CA 1
ATOM 1456 C C . SER A 1 182 ? 15.991 -9.333 -3.799 1.00 94.25 182 SER A C 1
ATOM 1458 O O . SER A 1 182 ? 16.226 -8.134 -3.610 1.00 94.25 182 SER A O 1
ATOM 1460 N N . ILE A 1 183 ? 15.240 -9.754 -4.813 1.00 96.94 183 ILE A N 1
ATOM 1461 C CA . ILE A 1 183 ? 14.669 -8.862 -5.822 1.00 96.94 183 ILE A CA 1
ATOM 1462 C C . ILE A 1 183 ? 13.203 -8.606 -5.499 1.00 96.94 183 ILE A C 1
ATOM 1464 O O . ILE A 1 183 ? 12.380 -9.524 -5.508 1.00 96.94 183 ILE A O 1
ATOM 1468 N N . VAL A 1 184 ? 12.871 -7.333 -5.298 1.00 97.81 184 VAL A N 1
ATOM 1469 C CA . VAL A 1 184 ? 11.493 -6.856 -5.192 1.00 97.81 184 VAL A CA 1
ATOM 1470 C C . VAL A 1 184 ? 11.058 -6.325 -6.554 1.00 97.81 184 VAL A C 1
ATOM 1472 O O . VAL A 1 184 ? 11.600 -5.336 -7.048 1.00 97.81 184 VAL A O 1
ATOM 1475 N N . ALA A 1 185 ? 10.075 -6.976 -7.169 1.00 97.94 185 ALA A N 1
ATOM 1476 C CA . ALA A 1 185 ? 9.626 -6.630 -8.512 1.00 97.94 185 ALA A CA 1
ATOM 1477 C C . ALA A 1 185 ? 8.801 -5.336 -8.500 1.00 97.94 185 ALA A C 1
ATOM 1479 O O . ALA A 1 185 ? 7.761 -5.270 -7.838 1.00 97.94 185 ALA A O 1
ATOM 1480 N N . ARG A 1 186 ? 9.230 -4.305 -9.237 1.00 97.44 186 ARG A N 1
ATOM 1481 C CA . ARG A 1 186 ? 8.442 -3.083 -9.448 1.00 97.44 186 ARG A CA 1
ATOM 1482 C C . ARG A 1 186 ? 7.752 -3.150 -10.796 1.00 97.44 186 ARG A C 1
ATOM 1484 O O . ARG A 1 186 ? 8.375 -2.908 -11.819 1.00 97.44 186 ARG A O 1
ATOM 1491 N N . ILE A 1 187 ? 6.468 -3.485 -10.764 1.00 96.81 187 ILE A N 1
ATOM 1492 C CA . ILE A 1 187 ? 5.689 -3.785 -11.968 1.00 96.81 187 ILE A CA 1
ATOM 1493 C C . ILE A 1 187 ? 4.716 -2.651 -12.265 1.00 96.81 187 ILE A C 1
ATOM 1495 O O . ILE A 1 187 ? 3.903 -2.289 -11.412 1.00 96.81 187 ILE A O 1
ATOM 1499 N N . GLN A 1 188 ? 4.774 -2.106 -13.471 1.00 94.88 188 GLN A N 1
ATOM 1500 C CA . GLN A 1 188 ? 3.804 -1.168 -14.010 1.00 94.88 188 GLN A CA 1
ATOM 1501 C C . GLN A 1 188 ? 2.595 -1.924 -14.574 1.00 94.88 188 GLN A C 1
ATOM 1503 O O . GLN A 1 188 ? 2.719 -2.989 -15.176 1.00 94.88 188 GLN A O 1
ATOM 1508 N N . ASN A 1 189 ? 1.397 -1.363 -14.399 1.00 93.94 189 ASN A N 1
ATOM 1509 C CA . ASN A 1 189 ? 0.231 -1.853 -15.125 1.00 93.94 189 ASN A CA 1
ATOM 1510 C C . ASN A 1 189 ? 0.348 -1.437 -16.605 1.00 93.94 189 ASN A C 1
ATOM 1512 O O . ASN A 1 189 ? 0.420 -0.235 -16.875 1.00 93.94 189 ASN A O 1
ATOM 1516 N N . PRO A 1 190 ? 0.382 -2.385 -17.555 1.00 90.94 190 PRO A N 1
ATOM 1517 C CA . PRO A 1 190 ? 0.587 -2.066 -18.960 1.00 90.94 190 PRO A CA 1
ATOM 1518 C C . PRO A 1 190 ? -0.622 -1.346 -19.562 1.00 90.94 190 PRO A C 1
ATOM 1520 O O . PRO A 1 190 ? -1.771 -1.622 -19.197 1.00 90.94 190 PRO A O 1
ATOM 1523 N N . TYR A 1 191 ? -0.380 -0.447 -20.519 1.00 84.81 191 TYR A N 1
ATOM 1524 C CA . TYR A 1 191 ? -1.476 0.213 -21.233 1.00 84.81 191 TYR A CA 1
ATOM 1525 C C . TYR A 1 191 ? -2.322 -0.804 -22.015 1.00 84.81 191 TYR A C 1
ATOM 1527 O O . TYR A 1 191 ? -3.553 -0.828 -21.894 1.00 84.81 191 TYR A O 1
ATOM 1535 N N . VAL A 1 192 ? -1.653 -1.675 -22.783 1.00 82.19 192 VAL A N 1
ATOM 1536 C CA . VAL A 1 192 ? -2.291 -2.783 -23.502 1.00 82.19 192 VAL A CA 1
ATOM 1537 C C . VAL A 1 192 ? -2.649 -3.856 -22.483 1.00 82.19 192 VAL A C 1
ATOM 1539 O O . VAL A 1 192 ? -1.873 -4.759 -22.200 1.00 82.19 192 VAL A O 1
ATOM 1542 N N . ASN A 1 193 ? -3.823 -3.725 -21.880 1.00 74.50 193 ASN A N 1
ATOM 1543 C CA . ASN A 1 193 ? -4.253 -4.604 -20.807 1.00 74.50 193 ASN A CA 1
ATOM 1544 C C . ASN A 1 193 ? -5.059 -5.782 -21.371 1.00 74.50 193 ASN A C 1
ATOM 1546 O O . ASN A 1 193 ? -6.286 -5.723 -21.424 1.00 74.50 193 ASN A O 1
ATOM 1550 N N . ASN A 1 194 ? -4.355 -6.823 -21.820 1.00 86.62 194 ASN A N 1
ATOM 1551 C CA . ASN A 1 194 ? -4.926 -8.123 -22.169 1.00 86.62 194 ASN A CA 1
ATOM 1552 C C . ASN A 1 194 ? -4.230 -9.241 -21.375 1.00 86.62 194 ASN A C 1
ATOM 1554 O O . ASN A 1 194 ? -3.162 -9.036 -20.794 1.00 86.62 194 ASN A O 1
ATOM 1558 N N . LYS A 1 195 ? -4.829 -10.434 -21.361 1.00 88.69 195 LYS A N 1
ATOM 1559 C CA . LYS A 1 195 ? -4.319 -11.575 -20.592 1.00 88.69 195 LYS A CA 1
ATOM 1560 C C . LYS A 1 195 ? -2.866 -11.936 -20.940 1.00 88.69 195 LYS A C 1
ATOM 1562 O O . LYS A 1 195 ? -2.052 -12.063 -20.029 1.00 88.69 195 LYS A O 1
ATOM 1567 N N . ASP A 1 196 ? -2.540 -12.049 -22.227 1.00 90.88 196 ASP A N 1
ATOM 1568 C CA . ASP A 1 196 ? -1.212 -12.476 -22.694 1.00 90.88 196 ASP A CA 1
ATOM 1569 C C . ASP A 1 196 ? -0.116 -11.475 -22.289 1.00 90.88 196 ASP A C 1
ATOM 1571 O O . ASP A 1 196 ? 0.997 -11.855 -21.930 1.00 90.88 196 ASP A O 1
ATOM 1575 N N . VAL A 1 197 ? -0.442 -10.180 -22.291 1.00 91.38 197 VAL A N 1
ATOM 1576 C CA . VAL A 1 197 ? 0.437 -9.098 -21.838 1.00 91.38 197 VAL A CA 1
ATOM 1577 C C . VAL A 1 197 ? 0.715 -9.199 -20.342 1.00 91.38 197 VAL A C 1
ATOM 1579 O O . VAL A 1 197 ? 1.872 -9.071 -19.941 1.00 91.38 197 VAL A O 1
ATOM 1582 N N . ILE A 1 198 ? -0.309 -9.398 -19.513 1.00 92.62 198 ILE A N 1
ATOM 1583 C CA . ILE A 1 198 ? -0.141 -9.486 -18.052 1.00 92.62 198 ILE A CA 1
ATOM 1584 C C . ILE A 1 198 ? 0.688 -10.717 -17.693 1.00 92.62 198 ILE A C 1
ATOM 1586 O O . ILE A 1 198 ? 1.607 -10.631 -16.877 1.00 92.62 198 ILE A O 1
ATOM 1590 N N . GLU A 1 199 ? 0.385 -11.846 -18.334 1.00 92.88 199 GLU A N 1
ATOM 1591 C CA . GLU A 1 199 ? 1.132 -13.088 -18.173 1.00 92.88 199 GLU A CA 1
ATOM 1592 C C . GLU A 1 199 ? 2.596 -12.903 -18.580 1.00 92.88 199 GLU A C 1
ATOM 1594 O O . GLU A 1 199 ? 3.496 -13.268 -17.824 1.00 92.88 199 GLU A O 1
ATOM 1599 N N . TYR A 1 200 ? 2.854 -12.255 -19.722 1.00 92.31 200 TYR A N 1
ATOM 1600 C CA . TYR A 1 200 ? 4.209 -11.913 -20.142 1.00 92.31 200 TYR A CA 1
ATOM 1601 C C . TYR A 1 200 ? 4.946 -11.079 -19.086 1.00 92.31 200 TYR A C 1
ATOM 1603 O O . TYR A 1 200 ? 6.068 -11.440 -18.726 1.00 92.31 200 TYR A O 1
ATOM 1611 N N . VAL A 1 201 ? 4.321 -10.001 -18.590 1.00 93.44 201 VAL A N 1
ATOM 1612 C CA . VAL A 1 201 ? 4.916 -9.063 -17.621 1.00 93.44 201 VAL A CA 1
ATOM 1613 C C . VAL A 1 201 ? 5.345 -9.791 -16.351 1.00 93.44 201 VAL A C 1
ATOM 1615 O O . VAL A 1 201 ? 6.489 -9.641 -15.931 1.00 93.44 201 VAL A O 1
ATOM 1618 N N . ILE A 1 202 ? 4.477 -10.623 -15.768 1.00 92.75 202 ILE A N 1
ATOM 1619 C CA . ILE A 1 202 ? 4.804 -11.383 -14.551 1.00 92.75 202 ILE A CA 1
ATOM 1620 C C . ILE A 1 202 ? 5.893 -12.426 -14.819 1.00 92.75 202 ILE A C 1
ATOM 1622 O O . ILE A 1 202 ? 6.840 -12.535 -14.040 1.00 92.75 202 ILE A O 1
ATOM 1626 N N . ASN A 1 203 ? 5.811 -13.146 -15.940 1.00 92.31 203 ASN A N 1
ATOM 1627 C CA . ASN A 1 203 ? 6.735 -14.236 -16.263 1.00 92.31 203 ASN A CA 1
ATOM 1628 C C . ASN A 1 203 ? 8.152 -13.771 -16.639 1.00 92.31 203 ASN A C 1
ATOM 1630 O O . ASN A 1 203 ? 9.048 -14.607 -16.750 1.00 92.31 203 ASN A O 1
ATOM 1634 N N . GLN A 1 204 ? 8.382 -12.468 -16.846 1.00 92.81 204 GLN A N 1
ATOM 1635 C CA . GLN A 1 204 ? 9.740 -11.945 -17.038 1.00 92.81 204 GLN A CA 1
ATOM 1636 C C . GLN A 1 204 ? 10.538 -11.855 -15.728 1.00 92.81 204 GLN A C 1
ATOM 1638 O O . GLN A 1 204 ? 11.763 -11.719 -15.762 1.00 92.81 204 GLN A O 1
ATOM 1643 N N . TRP A 1 205 ? 9.870 -11.900 -14.574 1.00 95.12 205 TRP A N 1
ATOM 1644 C CA . TRP A 1 205 ? 10.531 -11.758 -13.282 1.00 95.12 205 TRP A CA 1
ATOM 1645 C C . TRP A 1 205 ? 11.102 -13.086 -12.779 1.00 95.12 205 TRP A C 1
ATOM 1647 O O . TRP A 1 205 ? 10.530 -14.149 -13.031 1.00 95.12 205 TRP A O 1
ATOM 1657 N N . PRO A 1 206 ? 12.209 -13.050 -12.019 1.00 93.44 206 PRO A N 1
ATOM 1658 C CA . PRO A 1 206 ? 12.729 -14.229 -11.347 1.00 93.44 206 PRO A CA 1
ATOM 1659 C C . PRO A 1 206 ? 11.680 -14.931 -10.469 1.00 93.44 206 PRO A C 1
ATOM 1661 O O . PRO A 1 206 ? 10.878 -14.293 -9.783 1.00 93.44 206 PRO A O 1
ATOM 1664 N N . SER A 1 207 ? 11.697 -16.266 -10.452 1.00 89.19 207 SER A N 1
ATOM 1665 C CA . SER A 1 207 ? 10.745 -17.057 -9.660 1.00 89.19 207 SER A CA 1
ATOM 1666 C C . SER A 1 207 ? 10.853 -16.778 -8.157 1.00 89.19 207 SER A C 1
ATOM 1668 O O . SER A 1 207 ? 9.838 -16.802 -7.466 1.00 89.19 207 SER A O 1
ATOM 1670 N N . ASP A 1 208 ? 12.058 -16.458 -7.685 1.00 87.94 208 ASP A N 1
ATOM 1671 C CA . ASP A 1 208 ? 12.421 -16.089 -6.313 1.00 87.94 208 ASP A CA 1
ATOM 1672 C C . ASP A 1 208 ? 12.064 -14.638 -5.932 1.00 87.94 208 ASP A C 1
ATOM 1674 O O . ASP A 1 208 ? 12.167 -14.267 -4.763 1.00 87.94 208 ASP A O 1
ATOM 1678 N N . SER A 1 209 ?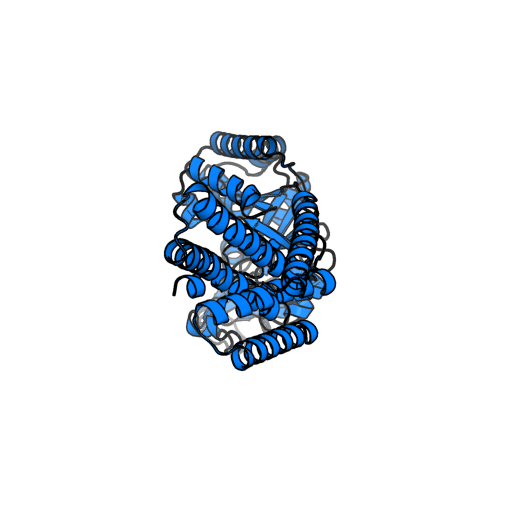 11.566 -13.819 -6.868 1.00 90.50 209 SER A N 1
ATOM 1679 C CA . SER A 1 209 ? 10.971 -12.515 -6.551 1.00 90.50 209 SER A CA 1
ATOM 1680 C C . SER A 1 209 ? 9.616 -12.703 -5.861 1.00 90.50 209 SER A C 1
ATOM 1682 O O . SER A 1 209 ? 8.566 -12.763 -6.508 1.00 90.50 209 SER A O 1
ATOM 1684 N N . ASN A 1 210 ? 9.647 -12.845 -4.535 1.00 90.94 210 ASN A N 1
ATOM 1685 C CA . ASN A 1 210 ? 8.477 -13.158 -3.706 1.00 90.94 210 ASN A CA 1
ATOM 1686 C C . ASN A 1 210 ? 7.625 -11.934 -3.347 1.00 90.94 210 ASN A C 1
ATOM 1688 O O . ASN A 1 210 ? 6.459 -12.098 -2.986 1.00 90.94 210 ASN A O 1
ATOM 1692 N N . LEU A 1 211 ? 8.191 -10.724 -3.438 1.00 96.19 211 LEU A N 1
ATOM 1693 C CA . LEU A 1 211 ? 7.495 -9.465 -3.179 1.00 96.19 211 LEU A CA 1
ATOM 1694 C C . LEU A 1 211 ? 7.362 -8.644 -4.467 1.00 96.19 211 LEU A C 1
ATOM 1696 O O . LEU A 1 211 ? 8.358 -8.297 -5.100 1.00 96.19 211 LEU A O 1
ATOM 1700 N N . VAL A 1 212 ? 6.127 -8.280 -4.808 1.00 97.50 212 VAL A N 1
ATOM 1701 C CA . VAL A 1 212 ? 5.793 -7.403 -5.941 1.00 97.50 212 VAL A CA 1
ATOM 1702 C C . VAL A 1 212 ? 5.264 -6.071 -5.416 1.00 97.50 212 VAL A C 1
ATOM 1704 O O . VAL A 1 212 ? 4.356 -6.051 -4.594 1.00 97.50 212 VAL A O 1
ATOM 1707 N N . ILE A 1 213 ? 5.779 -4.937 -5.886 1.00 97.88 213 ILE A N 1
ATOM 1708 C CA . ILE A 1 213 ? 5.274 -3.604 -5.528 1.00 97.88 213 ILE A CA 1
ATOM 1709 C C . ILE A 1 213 ? 4.902 -2.856 -6.806 1.00 97.88 213 ILE A C 1
ATOM 1711 O O . ILE A 1 213 ? 5.779 -2.440 -7.559 1.00 97.88 213 ILE A O 1
ATOM 1715 N N . PHE A 1 214 ? 3.613 -2.603 -7.030 1.00 97.44 214 PHE A N 1
ATOM 1716 C CA . PHE A 1 214 ? 3.155 -1.968 -8.268 1.00 97.44 214 PHE A CA 1
ATOM 1717 C C . PHE A 1 214 ? 3.621 -0.516 -8.419 1.00 97.44 214 PHE A C 1
ATOM 1719 O O . PHE A 1 214 ? 3.666 0.256 -7.455 1.00 97.44 214 PHE A O 1
ATOM 1726 N N . GLN A 1 215 ? 3.974 -0.127 -9.639 1.00 93.69 215 GLN A N 1
ATOM 1727 C CA . GLN A 1 215 ? 4.397 1.218 -10.006 1.00 93.69 215 GLN A CA 1
ATOM 1728 C C . GLN A 1 215 ? 3.232 2.026 -10.588 1.00 93.69 215 GLN A C 1
ATOM 1730 O O . GLN A 1 215 ? 2.340 1.499 -11.244 1.00 93.69 215 GLN A O 1
ATOM 1735 N N . GLY A 1 216 ? 3.257 3.339 -10.359 1.00 90.12 216 GLY A N 1
ATOM 1736 C CA . GLY A 1 216 ? 2.247 4.250 -10.887 1.00 90.12 216 GLY A CA 1
ATOM 1737 C C . GLY A 1 216 ? 0.935 4.210 -10.104 1.00 90.12 216 GLY A C 1
ATOM 1738 O O . GLY A 1 216 ? 0.905 3.930 -8.903 1.00 90.12 216 GLY A O 1
ATOM 1739 N N . LYS A 1 217 ? -0.156 4.560 -10.787 1.00 89.81 217 LYS A N 1
ATOM 1740 C CA . LYS A 1 217 ? -1.476 4.793 -10.180 1.00 89.81 217 LYS A CA 1
ATOM 1741 C C . LYS A 1 217 ? -2.366 3.558 -10.148 1.00 89.81 217 LYS A C 1
ATOM 1743 O O . LYS A 1 217 ? -3.468 3.637 -9.619 1.00 89.81 217 LYS A O 1
ATOM 1748 N N . GLU A 1 218 ? -1.923 2.448 -10.714 1.00 92.38 218 GLU A N 1
ATOM 1749 C CA . GLU A 1 218 ? -2.740 1.262 -10.951 1.00 92.38 218 GLU A CA 1
ATOM 1750 C C . GLU A 1 218 ? -2.019 0.027 -10.430 1.00 92.38 218 GLU A C 1
ATOM 1752 O O . GLU A 1 218 ? -0.795 -0.067 -10.514 1.00 92.38 218 GLU A O 1
ATOM 1757 N N . VAL A 1 219 ? -2.786 -0.923 -9.902 1.00 95.75 219 VAL A N 1
ATOM 1758 C CA . VAL A 1 219 ? -2.281 -2.284 -9.717 1.00 95.75 219 VAL A CA 1
ATOM 1759 C C . VAL A 1 219 ? -2.360 -3.045 -11.038 1.00 95.75 219 VAL A C 1
ATOM 1761 O O . VAL A 1 219 ? -3.165 -2.709 -11.912 1.00 95.75 219 VAL A O 1
ATOM 1764 N N . LEU A 1 220 ? -1.541 -4.085 -11.173 1.00 95.44 220 LEU A N 1
ATOM 1765 C CA . LEU A 1 220 ? -1.526 -4.921 -12.368 1.00 95.44 220 LEU A CA 1
ATOM 1766 C C . LEU A 1 220 ? -2.913 -5.517 -12.665 1.00 95.44 220 LEU A C 1
ATOM 1768 O O . LEU A 1 220 ? -3.612 -5.977 -11.762 1.00 95.44 220 LEU A O 1
ATOM 1772 N N . GLY A 1 221 ? -3.301 -5.509 -13.940 1.00 93.62 221 GLY A N 1
ATOM 1773 C CA . GLY A 1 221 ? -4.557 -6.067 -14.439 1.00 93.62 221 GLY A CA 1
ATOM 1774 C C . GLY A 1 221 ? -5.740 -5.101 -14.373 1.00 93.62 221 GLY A C 1
ATOM 1775 O O . GLY A 1 221 ? -6.776 -5.361 -14.986 1.00 93.62 221 GLY A O 1
ATOM 1776 N N . TYR A 1 222 ? -5.622 -3.943 -13.720 1.00 92.62 222 TYR A N 1
ATOM 1777 C CA . TYR A 1 222 ? -6.697 -2.951 -13.727 1.00 92.62 222 TYR A CA 1
ATOM 1778 C C . TYR A 1 222 ? -6.915 -2.354 -15.139 1.00 92.62 222 TYR A C 1
ATOM 1780 O O . TYR A 1 222 ? -5.945 -2.004 -15.811 1.00 92.62 222 TYR A O 1
ATOM 1788 N N . PRO A 1 223 ? -8.161 -2.170 -15.628 1.00 88.81 223 PRO A N 1
ATOM 1789 C CA . PRO A 1 223 ? -9.426 -2.406 -14.929 1.00 88.81 223 PRO A CA 1
ATOM 1790 C C . PRO A 1 223 ? -10.066 -3.786 -15.135 1.00 88.81 223 PRO A C 1
ATOM 1792 O O . PRO A 1 223 ? -10.940 -4.135 -14.352 1.00 88.81 223 PRO A O 1
ATOM 1795 N N . GLN A 1 224 ? -9.716 -4.536 -16.184 1.00 88.75 224 GLN A N 1
ATOM 1796 C CA . GLN A 1 224 ? -10.524 -5.685 -16.638 1.00 88.75 224 GLN A CA 1
ATOM 1797 C C . GLN A 1 224 ? -9.973 -7.058 -16.243 1.00 88.75 224 GLN A C 1
ATOM 1799 O O . GLN A 1 224 ? -10.739 -8.014 -16.201 1.00 88.75 224 GLN A O 1
ATOM 1804 N N . HIS A 1 225 ? -8.689 -7.150 -15.909 1.00 92.94 225 HIS A N 1
ATOM 1805 C CA . HIS A 1 225 ? -7.963 -8.408 -15.738 1.00 92.94 225 HIS A CA 1
ATOM 1806 C C . HIS A 1 225 ? -7.353 -8.568 -14.337 1.00 92.94 225 HIS A C 1
ATOM 1808 O O . HIS A 1 225 ? -6.296 -9.169 -14.145 1.00 92.94 225 HIS A O 1
ATOM 1814 N N . LEU A 1 226 ? -8.004 -7.988 -13.324 1.00 94.94 226 LEU A N 1
ATOM 1815 C CA . LEU A 1 226 ? -7.562 -8.092 -11.929 1.00 94.94 226 LEU A CA 1
ATOM 1816 C C . LEU A 1 226 ? -7.583 -9.534 -11.416 1.00 94.94 226 LEU A C 1
ATOM 1818 O O . LEU A 1 226 ? -6.792 -9.878 -10.544 1.00 94.94 226 LEU A O 1
ATOM 1822 N N . LYS A 1 227 ? -8.493 -10.367 -11.936 1.00 95.69 227 LYS A N 1
ATOM 1823 C CA . LYS A 1 227 ? -8.590 -11.776 -11.552 1.00 95.69 227 LYS A CA 1
ATOM 1824 C C . LYS A 1 227 ? -7.390 -12.558 -12.074 1.00 95.69 227 LYS A C 1
ATOM 1826 O O . LYS A 1 227 ? -6.740 -13.243 -11.304 1.00 95.69 227 LYS A O 1
ATOM 1831 N N . GLU A 1 228 ? -7.057 -12.383 -13.345 1.00 95.50 228 GLU A N 1
ATOM 1832 C CA . GLU A 1 228 ? -5.895 -12.999 -13.977 1.00 95.50 228 GLU A CA 1
ATOM 1833 C C . GLU A 1 228 ? -4.600 -12.530 -13.310 1.00 95.50 228 GLU A C 1
ATOM 1835 O O . GLU A 1 228 ? -3.721 -13.3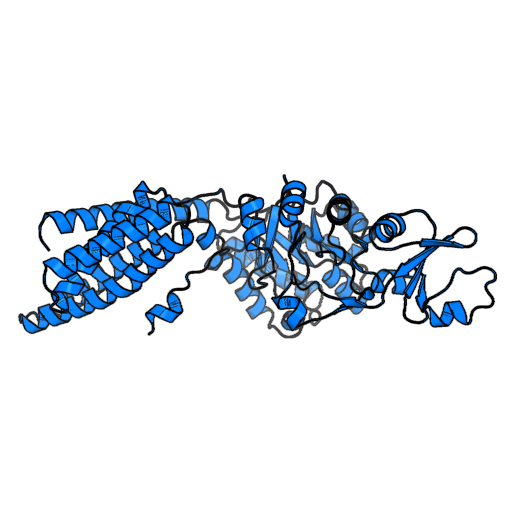41 -13.039 1.00 95.50 228 GLU A O 1
ATOM 1840 N N . ALA A 1 229 ? -4.501 -11.240 -12.971 1.00 96.00 229 ALA A N 1
ATOM 1841 C CA . ALA A 1 229 ? -3.376 -10.726 -12.197 1.00 96.00 229 ALA A CA 1
ATOM 1842 C C . ALA A 1 229 ? -3.292 -11.363 -10.798 1.00 96.00 229 ALA A C 1
ATOM 1844 O O . ALA A 1 229 ? -2.194 -11.661 -10.341 1.00 96.00 229 ALA A O 1
ATOM 1845 N N . ALA A 1 230 ? -4.422 -11.597 -10.121 1.00 96.44 230 ALA A N 1
ATOM 1846 C CA . ALA A 1 230 ? -4.441 -12.274 -8.826 1.00 96.44 230 ALA A CA 1
ATOM 1847 C C . ALA A 1 230 ? -3.997 -13.741 -8.927 1.00 96.44 230 ALA A C 1
ATOM 1849 O O . ALA A 1 230 ? -3.188 -14.171 -8.108 1.00 96.44 230 ALA A O 1
ATOM 1850 N N . ASP A 1 231 ? -4.469 -14.467 -9.945 1.00 95.69 231 ASP A N 1
ATOM 1851 C CA . ASP A 1 231 ? -4.083 -15.859 -10.208 1.00 95.69 231 ASP A CA 1
ATOM 1852 C C . ASP A 1 231 ? -2.568 -15.957 -10.498 1.00 95.69 231 ASP A C 1
ATOM 1854 O O . ASP A 1 231 ? -1.874 -16.816 -9.961 1.00 95.69 231 ASP A O 1
ATOM 1858 N N . LEU A 1 232 ? -2.012 -15.020 -11.277 1.00 94.38 232 LEU A N 1
ATOM 1859 C CA . LEU A 1 232 ? -0.571 -14.950 -11.574 1.00 94.38 232 LEU A CA 1
ATOM 1860 C C . LEU A 1 232 ? 0.297 -14.551 -10.366 1.00 94.38 232 LEU A C 1
ATOM 1862 O O . LEU A 1 232 ? 1.507 -14.783 -10.370 1.00 94.38 232 LEU A O 1
ATOM 1866 N N . LEU A 1 233 ? -0.298 -13.940 -9.339 1.00 94.25 233 LEU A N 1
ATOM 1867 C CA . LEU A 1 233 ? 0.369 -13.607 -8.078 1.00 94.25 233 LEU A CA 1
ATOM 1868 C C . LEU A 1 233 ? 0.263 -14.734 -7.044 1.00 94.25 233 LEU A C 1
ATOM 1870 O O . LEU A 1 233 ? 0.745 -14.564 -5.924 1.00 94.25 233 LEU A O 1
ATOM 1874 N N . GLU A 1 234 ? -0.347 -15.875 -7.370 1.00 90.12 234 GLU A N 1
ATOM 1875 C CA . GLU A 1 234 ? -0.431 -17.004 -6.447 1.00 90.12 234 GLU A CA 1
ATOM 1876 C C . GLU A 1 234 ? 0.975 -17.433 -5.978 1.00 90.12 234 GLU A C 1
ATOM 1878 O O . GLU A 1 234 ? 1.920 -17.561 -6.755 1.00 90.12 234 GLU A O 1
ATOM 1883 N N . GLY A 1 235 ? 1.146 -17.580 -4.661 1.00 86.88 235 GLY A N 1
ATOM 1884 C CA . GLY A 1 235 ? 2.448 -17.853 -4.042 1.00 86.88 235 GLY A CA 1
ATOM 1885 C C . GLY A 1 235 ? 3.375 -16.637 -3.893 1.00 86.88 235 GLY A C 1
ATOM 1886 O O . GLY A 1 235 ? 4.390 -16.742 -3.206 1.00 86.88 235 GLY A O 1
ATOM 1887 N N . LYS A 1 236 ? 3.023 -15.470 -4.450 1.00 92.38 236 LYS A N 1
ATOM 1888 C CA . LYS A 1 236 ? 3.757 -14.205 -4.297 1.00 92.38 236 LYS A CA 1
ATOM 1889 C C . LYS A 1 236 ? 2.970 -13.216 -3.445 1.00 92.38 236 LYS A C 1
ATOM 1891 O O . LYS A 1 236 ? 1.756 -13.076 -3.555 1.00 92.38 236 LYS A O 1
ATOM 1896 N N . THR A 1 237 ? 3.674 -12.502 -2.578 1.00 94.25 237 THR A N 1
ATOM 1897 C CA . THR A 1 237 ? 3.094 -11.416 -1.787 1.00 94.25 237 THR A CA 1
ATOM 1898 C C . THR A 1 237 ? 3.181 -10.120 -2.579 1.00 94.25 237 THR A C 1
ATOM 1900 O O . THR A 1 237 ? 4.206 -9.836 -3.196 1.00 94.25 237 THR A O 1
ATOM 1903 N N . TRP A 1 238 ? 2.149 -9.281 -2.521 1.00 96.38 238 TRP A N 1
ATOM 1904 C CA . TRP A 1 238 ? 2.228 -7.939 -3.097 1.00 96.38 238 TRP A CA 1
ATOM 1905 C C . TRP A 1 238 ? 2.209 -6.833 -2.035 1.00 96.38 238 TRP A C 1
ATOM 1907 O O . TRP A 1 238 ? 1.711 -6.989 -0.918 1.00 96.38 238 TRP A O 1
ATOM 1917 N N . GLY A 1 239 ? 2.815 -5.701 -2.369 1.00 96.44 239 GLY A N 1
ATOM 1918 C CA . GLY A 1 239 ? 2.970 -4.550 -1.500 1.00 96.44 239 GLY A CA 1
ATOM 1919 C C . GLY A 1 239 ? 1.828 -3.553 -1.658 1.00 96.44 239 GLY A C 1
ATOM 1920 O O . GLY A 1 239 ? 1.685 -2.927 -2.705 1.00 96.44 239 GLY A O 1
ATOM 1921 N N . PHE A 1 240 ? 1.059 -3.342 -0.594 1.00 96.12 240 PHE A N 1
ATOM 1922 C CA . PHE A 1 240 ? 0.044 -2.295 -0.512 1.00 96.12 240 PHE A CA 1
ATOM 1923 C C . PHE A 1 240 ? 0.684 -0.974 -0.067 1.00 96.12 240 PHE A C 1
ATOM 1925 O O . PHE A 1 240 ? 1.032 -0.815 1.110 1.00 96.12 240 PHE A O 1
ATOM 1932 N N . ILE A 1 241 ? 0.858 -0.032 -0.999 1.00 95.56 241 ILE A N 1
ATOM 1933 C CA . ILE A 1 241 ? 1.552 1.238 -0.749 1.00 95.56 241 ILE A CA 1
ATOM 1934 C C . ILE A 1 241 ? 0.647 2.213 0.006 1.00 95.56 241 ILE A C 1
ATOM 1936 O O . ILE A 1 241 ? -0.401 2.645 -0.474 1.00 95.56 241 ILE A O 1
ATOM 1940 N N . GLU A 1 242 ? 1.079 2.613 1.199 1.00 90.06 242 GLU A N 1
ATOM 1941 C CA . GLU A 1 242 ? 0.339 3.564 2.017 1.00 90.06 242 GLU A CA 1
ATOM 1942 C C . GLU A 1 242 ? 0.192 4.920 1.305 1.00 90.06 242 GLU A C 1
ATOM 1944 O O . GLU A 1 242 ? 1.165 5.492 0.824 1.00 90.06 242 GLU A O 1
ATOM 1949 N N . PHE A 1 243 ? -1.036 5.448 1.282 1.00 86.50 243 PHE A N 1
ATOM 1950 C CA . PHE A 1 243 ? -1.419 6.737 0.683 1.00 86.50 243 PHE A CA 1
ATOM 1951 C C . PHE A 1 243 ? -1.367 6.824 -0.850 1.00 86.50 243 PHE A C 1
ATOM 1953 O O . PHE A 1 243 ? -1.830 7.830 -1.390 1.00 86.50 243 PHE A O 1
ATOM 1960 N N . ALA A 1 244 ? -0.906 5.784 -1.553 1.00 87.81 244 ALA A N 1
ATOM 1961 C CA . ALA A 1 244 ? -0.890 5.773 -3.015 1.00 87.81 244 ALA A CA 1
ATOM 1962 C C . ALA A 1 244 ? -2.307 5.768 -3.619 1.00 87.81 244 ALA A C 1
ATOM 1964 O O . ALA A 1 244 ? -2.539 6.445 -4.617 1.00 87.81 244 ALA A O 1
ATOM 1965 N N . ASN A 1 245 ? -3.262 5.080 -2.972 1.00 88.25 245 ASN A N 1
ATOM 1966 C CA . ASN A 1 245 ? -4.642 4.896 -3.447 1.00 88.25 245 ASN A CA 1
ATOM 1967 C C . ASN A 1 245 ? -4.681 4.412 -4.907 1.00 88.25 245 ASN A C 1
ATOM 1969 O O . ASN A 1 245 ? -5.324 5.036 -5.759 1.00 88.25 245 ASN A O 1
ATOM 1973 N N . GLN A 1 246 ? -3.955 3.331 -5.193 1.00 92.44 246 GLN A N 1
ATOM 1974 C CA . GLN A 1 246 ? -3.853 2.785 -6.538 1.00 92.44 246 GLN A CA 1
ATOM 1975 C C . GLN A 1 246 ? -5.213 2.239 -6.989 1.00 92.44 246 GLN A C 1
ATOM 1977 O O . GLN A 1 246 ? -5.966 1.624 -6.227 1.00 92.44 246 GLN A O 1
ATOM 1982 N N . TYR A 1 247 ? -5.563 2.460 -8.251 1.00 91.31 247 TYR A N 1
ATOM 1983 C CA . TYR A 1 247 ? -6.774 1.903 -8.831 1.00 91.31 247 TYR A CA 1
ATOM 1984 C C . TYR A 1 247 ? -6.684 0.374 -8.864 1.00 91.31 247 TYR A C 1
ATOM 1986 O O . TYR A 1 247 ? -5.636 -0.189 -9.165 1.00 91.31 247 TYR A O 1
ATOM 1994 N N . GLY A 1 248 ? -7.784 -0.293 -8.507 1.00 92.50 248 GLY A N 1
ATOM 1995 C CA . GLY A 1 248 ? -7.861 -1.754 -8.414 1.00 92.50 248 GLY A CA 1
ATOM 1996 C C . GLY A 1 248 ? -7.335 -2.361 -7.107 1.00 92.50 248 GLY A C 1
ATOM 1997 O O . GLY A 1 248 ? -7.682 -3.500 -6.812 1.00 92.50 248 GLY A O 1
ATOM 1998 N N . GLU A 1 249 ? -6.606 -1.619 -6.260 1.00 94.56 249 GLU A N 1
ATOM 1999 C CA . GLU A 1 249 ? -5.920 -2.181 -5.077 1.00 94.56 249 GLU A CA 1
ATOM 2000 C C . GLU A 1 249 ? -6.857 -2.920 -4.103 1.00 94.56 249 GLU A C 1
ATOM 2002 O O . GLU A 1 249 ? -6.511 -3.967 -3.561 1.00 94.56 249 GLU A O 1
ATOM 2007 N N . LYS A 1 250 ? -8.081 -2.411 -3.899 1.00 92.25 250 LYS A N 1
ATOM 2008 C CA . LYS A 1 250 ? -9.061 -3.016 -2.981 1.00 92.25 250 LYS A CA 1
ATOM 2009 C C . LYS A 1 250 ? -9.685 -4.294 -3.521 1.00 92.25 250 LYS A C 1
ATOM 2011 O O . LYS A 1 250 ? -10.152 -5.119 -2.737 1.00 92.25 250 LYS A O 1
ATOM 2016 N N . GLU A 1 251 ? -9.804 -4.390 -4.838 1.00 93.75 251 GLU A N 1
ATOM 2017 C CA . GLU A 1 251 ? -10.362 -5.555 -5.511 1.00 93.75 251 GLU A CA 1
ATOM 2018 C C . GLU A 1 251 ? -9.293 -6.632 -5.644 1.00 93.75 251 GLU A C 1
ATOM 2020 O O . GLU A 1 251 ? -9.541 -7.757 -5.222 1.00 93.75 251 GLU A O 1
ATOM 2025 N N . LEU A 1 252 ? -8.075 -6.255 -6.046 1.00 95.81 252 LEU A N 1
ATOM 2026 C CA . LEU A 1 252 ? -6.921 -7.147 -6.025 1.00 95.81 252 LEU A CA 1
ATOM 2027 C C . LEU A 1 252 ? -6.686 -7.725 -4.624 1.00 95.81 252 LEU A C 1
ATOM 2029 O O . LEU A 1 252 ? -6.555 -8.931 -4.484 1.00 95.81 252 LEU A O 1
ATOM 2033 N N . ALA A 1 253 ? -6.767 -6.906 -3.567 1.00 93.75 253 ALA A N 1
ATOM 2034 C CA . ALA A 1 253 ? -6.649 -7.388 -2.187 1.00 93.75 253 ALA A CA 1
ATOM 2035 C C . ALA A 1 253 ? -7.675 -8.462 -1.815 1.00 93.75 253 ALA A C 1
ATOM 2037 O O . ALA A 1 253 ? -7.372 -9.322 -0.997 1.00 93.75 253 ALA A O 1
ATOM 2038 N N . ARG A 1 254 ? -8.888 -8.414 -2.380 1.00 91.88 254 ARG A N 1
ATOM 2039 C CA . ARG A 1 254 ? -9.894 -9.464 -2.166 1.00 91.88 254 ARG A CA 1
ATOM 2040 C C . ARG A 1 254 ? -9.578 -10.708 -2.982 1.00 91.88 254 ARG A C 1
ATOM 2042 O O . ARG A 1 254 ? -9.758 -11.798 -2.466 1.00 91.88 254 ARG A O 1
ATOM 2049 N N . LEU A 1 255 ? -9.159 -10.531 -4.233 1.00 94.81 255 LEU A N 1
ATOM 2050 C CA . LEU A 1 255 ? -8.867 -11.628 -5.154 1.00 94.81 255 LEU A CA 1
ATOM 2051 C C . LEU A 1 255 ? -7.627 -12.422 -4.726 1.00 94.81 255 LEU A C 1
ATOM 2053 O O . LEU A 1 255 ? -7.599 -13.627 -4.915 1.00 94.81 255 LEU A O 1
ATOM 2057 N N . THR A 1 256 ? -6.648 -11.774 -4.092 1.00 93.81 256 THR A N 1
ATOM 2058 C CA . THR A 1 256 ? -5.454 -12.431 -3.539 1.00 93.81 256 THR A CA 1
ATOM 2059 C C . THR A 1 256 ? -5.639 -12.880 -2.085 1.00 93.81 256 THR A C 1
ATOM 2061 O O . THR A 1 256 ? -4.646 -13.020 -1.377 1.00 93.81 256 THR A O 1
ATOM 2064 N N . ASP A 1 257 ? -6.872 -12.961 -1.570 1.00 90.50 257 ASP A N 1
ATOM 2065 C CA . ASP A 1 257 ? -7.176 -13.302 -0.168 1.00 90.50 257 ASP A CA 1
ATOM 2066 C C . ASP A 1 257 ? -6.348 -12.523 0.873 1.00 90.50 257 ASP A C 1
ATOM 2068 O O . ASP A 1 257 ? -5.982 -13.019 1.939 1.00 90.50 257 ASP A O 1
ATOM 2072 N N . TYR A 1 258 ? -6.065 -11.252 0.577 1.00 91.00 258 TYR A N 1
ATOM 2073 C CA . TYR A 1 258 ? -5.236 -10.369 1.395 1.00 91.00 258 TYR A CA 1
ATOM 2074 C C . TYR A 1 258 ? -3.798 -10.867 1.618 1.00 91.00 258 TYR A C 1
ATOM 2076 O O . TYR A 1 258 ? -3.172 -10.472 2.604 1.00 91.00 258 TYR A O 1
ATOM 2084 N N . ASN A 1 259 ? -3.252 -11.661 0.686 1.00 92.50 259 ASN A N 1
ATOM 2085 C CA . ASN A 1 259 ? -1.837 -12.034 0.590 1.00 92.50 259 ASN A CA 1
ATOM 2086 C C . ASN A 1 259 ? -0.946 -10.826 0.233 1.00 92.50 259 ASN A C 1
ATOM 2088 O O . ASN A 1 259 ? -0.341 -10.742 -0.836 1.00 92.50 259 ASN A O 1
ATOM 2092 N N . LEU A 1 260 ? -0.935 -9.835 1.122 1.00 93.50 260 LEU A N 1
ATOM 2093 C CA . LEU A 1 260 ? -0.276 -8.554 0.935 1.00 93.50 260 LEU A CA 1
ATOM 2094 C C . LEU A 1 260 ? 0.430 -8.093 2.207 1.00 93.50 260 LEU A C 1
ATOM 2096 O O . LEU A 1 260 ? 0.048 -8.443 3.329 1.00 93.50 260 LEU A O 1
ATOM 2100 N N . VAL A 1 261 ? 1.433 -7.239 2.027 1.00 93.94 261 VAL A N 1
ATOM 2101 C CA . VAL A 1 261 ? 2.128 -6.534 3.111 1.00 93.94 261 VAL A CA 1
ATOM 2102 C C . VAL A 1 261 ? 2.049 -5.034 2.892 1.00 93.94 261 VAL A C 1
ATOM 2104 O O . VAL A 1 261 ? 1.991 -4.543 1.768 1.00 93.94 261 VAL A O 1
ATOM 2107 N N . ARG A 1 262 ? 2.025 -4.271 3.983 1.00 94.38 262 ARG A N 1
ATOM 2108 C CA . ARG A 1 262 ? 1.934 -2.812 3.902 1.00 94.38 262 ARG A CA 1
ATOM 2109 C C . ARG A 1 262 ? 3.306 -2.204 3.656 1.00 94.38 262 ARG A C 1
ATOM 2111 O O . ARG A 1 262 ? 4.223 -2.419 4.452 1.00 94.38 262 ARG A O 1
ATOM 2118 N N . VAL A 1 263 ? 3.396 -1.397 2.607 1.00 96.88 263 VAL A N 1
ATOM 2119 C CA . VAL A 1 263 ? 4.598 -0.668 2.204 1.00 96.88 263 VAL A CA 1
ATOM 2120 C C . VAL A 1 263 ? 4.448 0.794 2.603 1.00 96.88 263 VAL A C 1
ATOM 2122 O O . VAL A 1 263 ? 3.445 1.430 2.276 1.00 96.88 263 VAL A O 1
ATOM 2125 N N . HIS A 1 264 ? 5.443 1.346 3.289 1.00 97.44 264 HIS A N 1
ATOM 2126 C CA . HIS A 1 264 ? 5.566 2.790 3.462 1.00 97.44 264 HIS A CA 1
ATOM 2127 C C . HIS A 1 264 ? 6.716 3.312 2.608 1.00 97.44 264 HIS A C 1
ATOM 2129 O O . HIS A 1 264 ? 7.811 2.761 2.646 1.00 97.44 264 HIS A O 1
ATOM 2135 N N . SER A 1 265 ? 6.464 4.376 1.852 1.00 96.00 265 SER A N 1
ATOM 2136 C CA . SER A 1 265 ? 7.455 5.018 0.994 1.00 96.00 265 SER A CA 1
ATOM 2137 C C . SER A 1 265 ? 7.347 6.531 1.123 1.00 96.00 265 SER A C 1
ATOM 2139 O O . SER A 1 265 ? 6.244 7.065 1.257 1.00 96.00 265 SER A O 1
ATOM 2141 N N . ILE A 1 266 ? 8.485 7.217 1.052 1.00 95.94 266 ILE A N 1
ATOM 2142 C CA . ILE A 1 266 ? 8.554 8.672 0.908 1.00 95.94 266 ILE A CA 1
ATOM 2143 C C . ILE A 1 266 ? 8.817 8.972 -0.569 1.00 95.94 266 ILE A C 1
ATOM 2145 O O . ILE A 1 266 ? 9.729 8.402 -1.167 1.00 95.94 266 ILE A O 1
ATOM 2149 N N . THR A 1 267 ? 7.980 9.814 -1.181 1.00 93.12 267 THR A N 1
ATOM 2150 C CA . THR A 1 267 ? 8.039 10.069 -2.633 1.00 93.12 267 THR A CA 1
ATOM 2151 C C . THR A 1 267 ? 9.362 10.732 -3.044 1.00 93.12 267 THR A C 1
ATOM 2153 O O . THR A 1 267 ? 9.907 11.477 -2.232 1.00 93.12 267 THR A O 1
ATOM 2156 N N . PRO A 1 268 ? 9.851 10.546 -4.288 1.00 92.50 268 PRO A N 1
ATOM 2157 C CA . PRO A 1 268 ? 11.091 11.182 -4.755 1.00 92.50 268 PRO A CA 1
ATOM 2158 C C . PRO A 1 268 ? 11.119 12.701 -4.517 1.00 92.50 268 PRO A C 1
ATOM 2160 O O . PRO A 1 268 ? 11.996 13.205 -3.827 1.00 92.50 268 PRO A O 1
ATOM 2163 N N . LYS A 1 269 ? 10.055 13.407 -4.925 1.00 93.19 269 LYS A N 1
ATOM 2164 C CA . LYS A 1 269 ? 9.906 14.861 -4.720 1.00 93.19 269 LYS A CA 1
ATOM 2165 C C . LYS A 1 269 ? 9.962 15.300 -3.255 1.00 93.19 269 LYS A C 1
ATOM 2167 O O . LYS A 1 269 ? 10.300 16.440 -2.956 1.00 93.19 269 LYS A O 1
ATOM 2172 N N . GLU A 1 270 ? 9.532 14.436 -2.338 1.00 94.62 270 GLU A N 1
ATOM 2173 C CA . GLU A 1 270 ? 9.600 14.718 -0.906 1.00 94.62 270 GLU A CA 1
ATOM 2174 C C . GLU A 1 270 ? 10.988 14.396 -0.342 1.00 94.62 270 GLU A C 1
ATOM 2176 O O . GLU A 1 270 ? 11.477 15.155 0.490 1.00 94.62 270 GLU A O 1
ATOM 2181 N N . MET A 1 271 ? 11.645 13.338 -0.832 1.00 95.44 271 MET A N 1
ATOM 2182 C CA . MET A 1 271 ? 13.021 12.978 -0.467 1.00 95.44 271 MET A CA 1
ATOM 2183 C C . MET A 1 271 ? 14.028 14.091 -0.777 1.00 95.44 271 MET A C 1
ATOM 2185 O O . MET A 1 271 ? 14.937 14.304 0.018 1.00 95.44 271 MET A O 1
ATOM 2189 N N . GLU A 1 272 ? 13.816 14.858 -1.851 1.00 92.62 272 GLU A N 1
ATOM 2190 C CA . GLU A 1 272 ? 14.639 16.027 -2.211 1.00 92.62 272 GLU A CA 1
ATOM 2191 C C . GLU A 1 272 ? 14.704 17.109 -1.114 1.00 92.62 272 GLU A C 1
ATOM 2193 O O . GLU A 1 272 ? 15.609 17.941 -1.112 1.00 92.62 272 GLU A O 1
ATOM 2198 N N . ARG A 1 273 ? 13.709 17.171 -0.215 1.00 93.94 273 ARG A N 1
ATOM 2199 C CA . ARG A 1 273 ? 13.517 18.313 0.705 1.00 93.94 273 ARG A CA 1
ATOM 2200 C C . ARG A 1 273 ? 13.286 17.923 2.155 1.00 93.94 273 ARG A C 1
ATOM 2202 O O . ARG A 1 273 ? 13.345 18.785 3.033 1.00 93.94 273 ARG A O 1
ATOM 2209 N N . ILE A 1 274 ? 12.913 16.674 2.415 1.00 96.44 274 ILE A N 1
ATOM 2210 C CA . ILE A 1 274 ? 12.612 16.218 3.763 1.00 96.44 274 ILE A CA 1
ATOM 2211 C C . ILE A 1 274 ? 13.896 16.167 4.588 1.00 96.44 274 ILE A C 1
ATOM 2213 O O . ILE A 1 274 ? 14.923 15.647 4.163 1.00 96.44 274 ILE A O 1
ATOM 2217 N N . ASP A 1 275 ? 13.810 16.697 5.801 1.00 96.75 275 ASP A N 1
ATOM 2218 C CA . ASP A 1 275 ? 14.884 16.567 6.773 1.00 96.75 275 ASP A CA 1
ATOM 2219 C C . ASP A 1 275 ? 15.114 15.075 7.126 1.00 96.75 275 ASP A C 1
ATOM 2221 O O . ASP A 1 275 ? 14.135 14.359 7.384 1.00 96.75 275 ASP A O 1
ATOM 2225 N N . PRO A 1 276 ? 16.370 14.588 7.173 1.00 96.19 276 PRO A N 1
ATOM 2226 C CA . PRO A 1 276 ? 16.658 13.181 7.445 1.00 96.19 276 PRO A CA 1
ATOM 2227 C C . PRO A 1 276 ? 16.100 12.666 8.778 1.00 96.19 276 PRO A C 1
ATOM 2229 O O . PRO A 1 276 ? 15.642 11.523 8.845 1.00 96.19 276 PRO A O 1
ATOM 2232 N N . GLN A 1 277 ? 16.078 13.496 9.829 1.00 95.75 277 GLN A N 1
ATOM 2233 C CA . GLN A 1 277 ? 15.513 13.104 11.123 1.00 95.75 277 GLN A CA 1
ATOM 2234 C C . GLN A 1 277 ? 13.992 12.954 11.027 1.00 95.75 277 GLN A C 1
ATOM 2236 O O . GLN A 1 277 ? 13.429 11.966 11.500 1.00 95.75 277 GLN A O 1
ATOM 2241 N N . LYS A 1 278 ? 13.317 13.879 10.334 1.00 97.56 278 LYS A N 1
ATOM 2242 C CA . LYS A 1 278 ? 11.873 13.759 10.066 1.00 97.56 278 LYS A CA 1
ATOM 2243 C C . LYS A 1 278 ? 11.539 12.520 9.239 1.00 97.56 278 LYS A C 1
ATOM 2245 O O . LYS A 1 278 ? 10.514 11.886 9.492 1.00 97.56 278 LYS A O 1
ATOM 2250 N N . ALA A 1 279 ? 12.367 12.171 8.256 1.00 97.19 279 ALA A N 1
ATOM 2251 C CA . ALA A 1 279 ? 12.186 10.953 7.471 1.00 97.19 279 ALA A CA 1
ATOM 2252 C C . ALA A 1 279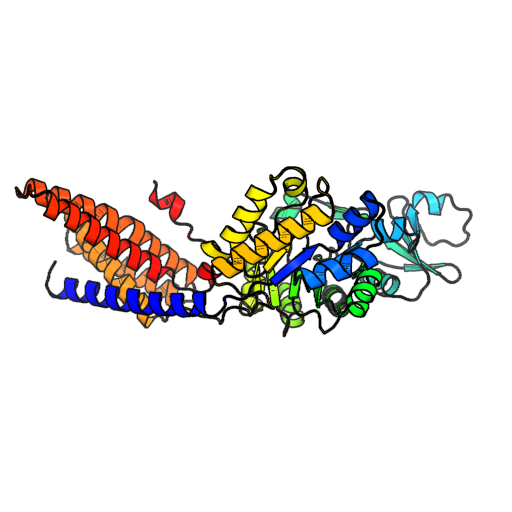 ? 12.301 9.701 8.352 1.00 97.19 279 ALA A C 1
ATOM 2254 O O . ALA A 1 279 ? 11.417 8.844 8.310 1.00 97.19 279 ALA A O 1
ATOM 2255 N N . HIS A 1 280 ? 13.331 9.636 9.200 1.00 96.12 280 HIS A N 1
ATOM 2256 C CA . HIS A 1 280 ? 13.526 8.562 10.173 1.00 96.12 280 HIS A CA 1
ATOM 2257 C C . HIS A 1 280 ? 12.311 8.397 11.105 1.00 96.12 280 HIS A C 1
ATOM 2259 O O . H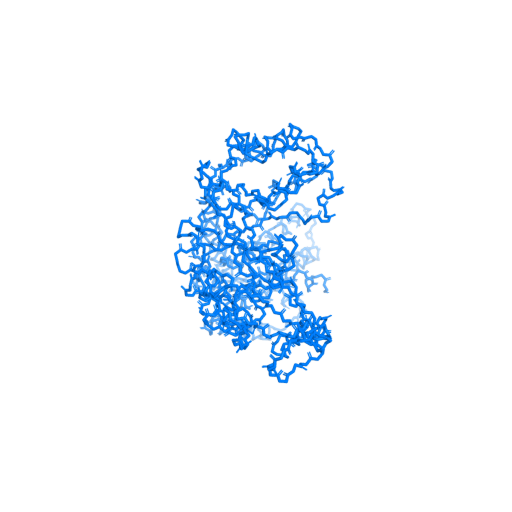IS A 1 280 ? 11.711 7.321 11.155 1.00 96.12 280 HIS A O 1
ATOM 2265 N N . GLU A 1 281 ? 11.859 9.475 11.756 1.00 96.69 281 GLU A N 1
ATOM 2266 C CA . GLU A 1 281 ? 10.662 9.448 12.611 1.00 96.69 281 GLU A CA 1
ATOM 2267 C C . GLU A 1 281 ? 9.422 8.979 11.843 1.00 96.69 281 GLU A C 1
ATOM 2269 O O . GLU A 1 281 ? 8.580 8.242 12.363 1.00 96.69 281 GLU A O 1
ATOM 2274 N N . ARG A 1 282 ? 9.288 9.390 10.579 1.00 96.69 282 ARG A N 1
ATOM 2275 C CA . ARG A 1 282 ? 8.159 8.994 9.738 1.00 96.69 282 ARG A CA 1
ATOM 2276 C C . ARG A 1 282 ? 8.169 7.501 9.428 1.00 96.69 282 ARG A C 1
ATOM 2278 O O . ARG A 1 282 ? 7.089 6.900 9.450 1.00 96.69 282 ARG A O 1
ATOM 2285 N N . TYR A 1 283 ? 9.341 6.928 9.161 1.00 97.50 283 TYR A N 1
ATOM 2286 C CA . TYR A 1 283 ? 9.521 5.496 8.942 1.00 97.50 283 TYR A CA 1
ATOM 2287 C C . TYR A 1 283 ? 9.195 4.690 10.205 1.00 97.50 283 TYR A C 1
ATOM 2289 O O . TYR A 1 283 ? 8.354 3.792 10.130 1.00 97.50 283 TYR A O 1
ATOM 2297 N N . LEU A 1 284 ? 9.733 5.067 11.373 1.00 96.62 284 LEU A N 1
ATOM 2298 C CA . LEU A 1 284 ? 9.405 4.408 12.647 1.00 96.62 284 LEU A CA 1
ATOM 2299 C C . LEU A 1 284 ? 7.900 4.449 12.933 1.00 96.62 284 LEU A C 1
ATOM 2301 O O . LEU A 1 284 ? 7.255 3.424 13.162 1.00 96.62 284 LEU A O 1
ATOM 2305 N N . ARG A 1 285 ? 7.280 5.626 12.792 1.00 95.62 285 ARG A N 1
ATOM 2306 C CA . ARG A 1 285 ? 5.828 5.780 12.958 1.00 95.62 285 ARG A CA 1
ATOM 2307 C C . ARG A 1 285 ? 5.025 4.949 11.961 1.00 95.62 285 ARG A C 1
ATOM 2309 O O . ARG A 1 285 ? 3.930 4.495 12.296 1.00 95.62 285 ARG A O 1
ATOM 2316 N N . ALA A 1 286 ? 5.526 4.751 10.742 1.00 95.12 286 ALA A N 1
ATOM 2317 C CA . ALA A 1 286 ? 4.864 3.901 9.759 1.00 95.12 286 ALA A CA 1
ATOM 2318 C C . ALA A 1 286 ? 4.772 2.451 10.245 1.00 95.12 286 ALA A C 1
ATOM 2320 O O . ALA A 1 286 ? 3.706 1.842 10.135 1.00 95.12 286 ALA A O 1
ATOM 2321 N N . VAL A 1 287 ? 5.848 1.920 10.827 1.00 94.12 287 VAL A N 1
ATOM 2322 C CA . VAL A 1 287 ? 5.873 0.564 11.390 1.00 94.12 287 VAL A CA 1
ATOM 2323 C C . VAL A 1 287 ? 5.023 0.486 12.658 1.00 94.12 287 VAL A C 1
ATOM 2325 O O . VAL A 1 287 ? 4.117 -0.350 12.734 1.00 94.12 287 VAL A O 1
ATOM 2328 N N . ARG A 1 288 ? 5.253 1.395 13.612 1.00 90.88 288 ARG A N 1
ATOM 2329 C CA . ARG A 1 288 ? 4.635 1.401 14.946 1.00 90.88 288 ARG A CA 1
ATOM 2330 C C . ARG A 1 288 ? 3.142 1.691 14.937 1.00 90.88 288 ARG A C 1
ATOM 2332 O O . ARG A 1 288 ? 2.344 0.938 15.484 1.00 90.88 288 ARG A O 1
ATOM 2339 N N . GLU A 1 289 ? 2.755 2.817 14.345 1.00 88.25 289 GLU A N 1
ATOM 2340 C CA . GLU A 1 289 ? 1.383 3.338 14.431 1.00 88.25 289 GLU A CA 1
ATOM 2341 C C . GLU A 1 289 ? 0.521 2.826 13.283 1.00 88.25 289 GLU A C 1
ATOM 2343 O O . GLU A 1 289 ? -0.702 2.714 13.395 1.00 88.25 289 GLU A O 1
ATOM 2348 N N . ARG A 1 290 ? 1.151 2.573 12.133 1.00 88.44 290 ARG A N 1
ATOM 2349 C CA . ARG A 1 290 ? 0.447 2.242 10.897 1.00 88.44 290 ARG A CA 1
ATOM 2350 C C . ARG A 1 290 ? 0.720 0.819 10.444 1.00 88.44 290 ARG A C 1
ATOM 2352 O O . ARG A 1 290 ? 0.094 0.426 9.477 1.00 88.44 290 ARG A O 1
ATOM 2359 N N . GLY A 1 291 ? 1.536 0.018 11.122 1.00 88.94 291 GLY A N 1
ATOM 2360 C CA . GLY A 1 291 ? 1.701 -1.398 10.790 1.00 88.94 291 GLY A CA 1
ATOM 2361 C C . GLY A 1 291 ? 2.315 -1.653 9.410 1.00 88.94 291 GLY A C 1
ATOM 2362 O O . GLY A 1 291 ? 1.989 -2.665 8.791 1.00 88.94 291 GLY A O 1
ATOM 2363 N N . ALA A 1 292 ? 3.146 -0.737 8.900 1.00 93.44 292 ALA A N 1
ATOM 2364 C CA . ALA A 1 292 ? 3.992 -1.018 7.743 1.00 93.44 292 ALA A CA 1
ATOM 2365 C C . ALA A 1 292 ? 4.973 -2.150 8.084 1.00 93.44 292 ALA A C 1
ATOM 2367 O O . ALA A 1 292 ? 5.459 -2.242 9.212 1.00 93.44 292 ALA A O 1
ATOM 2368 N N . ARG A 1 293 ? 5.220 -3.034 7.121 1.00 94.06 293 ARG A N 1
ATOM 2369 C CA . ARG A 1 293 ? 6.150 -4.169 7.253 1.00 94.06 293 ARG A CA 1
ATOM 2370 C C . ARG A 1 293 ? 7.220 -4.175 6.167 1.00 94.06 293 ARG A C 1
ATOM 2372 O O . ARG A 1 293 ? 8.203 -4.891 6.276 1.00 94.06 293 ARG A O 1
ATOM 2379 N N . VAL A 1 294 ? 7.051 -3.319 5.163 1.00 96.81 294 VAL A N 1
ATOM 2380 C CA . VAL A 1 294 ? 8.070 -2.985 4.177 1.00 96.81 294 VAL A CA 1
ATOM 2381 C C . VAL A 1 294 ? 8.318 -1.483 4.252 1.00 96.81 294 VAL A C 1
ATOM 2383 O O . VAL A 1 294 ? 7.385 -0.687 4.097 1.00 96.81 294 VAL A O 1
ATOM 2386 N N . LEU A 1 295 ? 9.565 -1.093 4.494 1.00 97.69 295 LEU A N 1
ATOM 2387 C CA . LEU A 1 295 ? 10.011 0.290 4.390 1.00 97.69 295 LEU A CA 1
ATOM 2388 C C . LEU A 1 295 ? 10.759 0.451 3.075 1.00 97.69 295 LEU A C 1
ATOM 2390 O O . LEU A 1 295 ? 11.815 -0.140 2.877 1.00 97.69 295 LEU A O 1
ATOM 2394 N N . TYR A 1 296 ? 10.171 1.226 2.172 1.00 97.62 296 TYR A N 1
ATOM 2395 C CA . TYR A 1 296 ? 10.713 1.489 0.852 1.00 97.62 296 TYR A CA 1
ATOM 2396 C C . TYR A 1 296 ? 11.555 2.764 0.903 1.00 97.62 296 TYR A C 1
ATOM 2398 O O . TYR A 1 296 ? 11.008 3.873 0.954 1.00 97.62 296 TYR A O 1
ATOM 2406 N N . LEU A 1 297 ? 12.871 2.584 0.913 1.00 97.56 297 LEU A N 1
ATOM 2407 C CA . LEU A 1 297 ? 13.883 3.606 1.145 1.00 97.56 297 LEU A CA 1
ATOM 2408 C C . LEU A 1 297 ? 14.439 4.151 -0.173 1.00 97.56 297 LEU A C 1
ATOM 2410 O O . LEU A 1 297 ? 14.441 3.472 -1.198 1.00 97.56 297 LEU A O 1
ATOM 2414 N N . ARG A 1 298 ? 14.953 5.379 -0.123 1.00 97.31 298 ARG A N 1
ATOM 2415 C CA . ARG A 1 298 ? 15.722 6.024 -1.193 1.00 97.31 298 ARG A CA 1
ATOM 2416 C C . ARG A 1 298 ? 16.931 6.712 -0.564 1.00 97.31 298 ARG A C 1
ATOM 2418 O O . ARG A 1 298 ? 16.764 7.240 0.541 1.00 97.31 298 ARG A O 1
ATOM 2425 N N . PRO A 1 299 ? 18.099 6.730 -1.224 1.00 96.31 299 PRO A N 1
ATOM 2426 C CA . PRO A 1 299 ? 19.204 7.568 -0.780 1.00 96.31 299 PRO A CA 1
ATOM 2427 C C . PRO A 1 299 ? 18.790 9.045 -0.779 1.00 96.31 299 PRO A C 1
ATOM 2429 O O . PRO A 1 299 ? 18.018 9.487 -1.632 1.00 96.31 299 PRO A O 1
ATOM 2432 N N . PHE A 1 300 ? 19.299 9.811 0.178 1.00 96.81 300 PHE A N 1
ATOM 2433 C CA . PHE A 1 300 ? 19.260 11.266 0.127 1.00 96.81 300 PHE A CA 1
ATOM 2434 C C . PHE A 1 300 ? 20.342 11.744 -0.834 1.00 96.81 300 PHE A C 1
ATOM 2436 O O . PHE A 1 300 ? 21.527 11.557 -0.563 1.00 96.81 300 PHE A O 1
ATOM 2443 N N . GLU A 1 301 ? 19.935 12.386 -1.928 1.00 94.38 301 GLU A N 1
ATOM 2444 C CA . GLU A 1 301 ? 20.856 12.880 -2.961 1.00 94.38 301 GLU A CA 1
ATOM 2445 C C . GLU A 1 301 ? 21.840 13.934 -2.447 1.00 94.38 301 GLU A C 1
ATOM 2447 O O . GLU A 1 301 ? 22.931 14.058 -2.980 1.00 94.38 301 GLU A O 1
ATOM 2452 N N . PHE A 1 302 ? 21.472 14.691 -1.412 1.00 94.12 302 PHE A N 1
ATOM 2453 C CA . PHE A 1 302 ? 22.309 15.756 -0.853 1.00 94.12 302 PHE A CA 1
ATOM 2454 C C . PHE A 1 302 ? 23.268 15.289 0.255 1.00 94.12 302 PHE A C 1
ATOM 2456 O O . PHE A 1 302 ? 24.002 16.115 0.793 1.00 94.12 302 PHE A O 1
ATOM 2463 N N . LEU A 1 303 ? 23.226 14.009 0.640 1.00 95.69 303 LEU A N 1
ATOM 2464 C CA . LEU A 1 303 ? 24.113 13.424 1.649 1.00 95.69 303 LEU A CA 1
ATOM 2465 C C . LEU A 1 303 ? 25.202 12.579 0.983 1.00 95.69 303 LEU A C 1
ATOM 2467 O O . LEU A 1 303 ? 24.971 11.982 -0.073 1.00 95.69 303 LEU A O 1
ATOM 2471 N N . SER A 1 304 ? 26.356 12.454 1.642 1.00 96.12 304 SER A N 1
ATOM 2472 C CA . SER A 1 304 ? 27.373 11.473 1.245 1.00 96.12 304 SER A CA 1
ATOM 2473 C C . SER A 1 304 ? 26.852 10.039 1.405 1.00 96.12 304 SER A C 1
ATOM 2475 O O . SER A 1 304 ? 25.812 9.785 2.034 1.00 96.12 304 SER A O 1
ATOM 2477 N N . TRP A 1 305 ? 27.564 9.073 0.826 1.00 95.56 305 TRP A N 1
ATOM 2478 C CA . TRP A 1 305 ? 27.161 7.677 0.933 1.00 95.56 305 TRP A CA 1
ATOM 2479 C C . TRP A 1 305 ? 27.274 7.183 2.379 1.00 95.56 305 TRP A C 1
ATOM 2481 O O . TRP A 1 305 ? 26.353 6.562 2.907 1.00 95.56 305 TRP A O 1
ATOM 2491 N N . GLU A 1 306 ? 28.351 7.560 3.063 1.00 94.81 306 GLU A N 1
ATOM 2492 C CA . GLU A 1 306 ? 28.586 7.251 4.472 1.00 94.81 306 GLU A CA 1
ATOM 2493 C C . GLU A 1 306 ? 27.495 7.852 5.362 1.00 94.81 306 GLU A C 1
ATOM 2495 O O . GLU A 1 306 ? 26.982 7.186 6.262 1.00 94.81 306 GLU A O 1
ATOM 2500 N N . GLU A 1 307 ? 27.076 9.090 5.091 1.00 96.00 307 GLU A N 1
ATOM 2501 C CA . GLU A 1 307 ? 25.968 9.720 5.807 1.00 96.00 307 GLU A CA 1
ATOM 2502 C C . GLU A 1 307 ? 24.645 8.976 5.576 1.00 96.00 307 GLU A C 1
ATOM 2504 O O . GLU A 1 307 ? 23.890 8.763 6.528 1.00 96.00 307 GLU A O 1
ATOM 2509 N N . ASN A 1 308 ? 24.369 8.530 4.345 1.00 96.00 308 ASN A N 1
ATOM 2510 C CA . ASN A 1 308 ? 23.208 7.690 4.038 1.00 96.00 308 ASN A CA 1
ATOM 2511 C C . ASN A 1 308 ? 23.235 6.366 4.822 1.00 96.00 308 ASN A C 1
ATOM 2513 O O . ASN A 1 308 ? 22.223 5.992 5.423 1.00 96.00 308 ASN A O 1
ATOM 2517 N N . LEU A 1 309 ? 24.387 5.692 4.887 1.00 95.50 309 LEU A N 1
ATOM 2518 C CA . LEU A 1 309 ? 24.565 4.469 5.677 1.00 95.50 309 LEU A CA 1
ATOM 2519 C C . LEU A 1 309 ? 24.331 4.713 7.171 1.00 95.50 309 LEU A C 1
ATOM 2521 O O . LEU A 1 309 ? 23.647 3.922 7.824 1.00 95.50 309 LEU A O 1
ATOM 2525 N N . VAL A 1 310 ? 24.814 5.838 7.710 1.00 95.44 310 VAL A N 1
ATOM 2526 C CA . VAL A 1 310 ? 24.534 6.242 9.096 1.00 95.44 310 VAL A CA 1
ATOM 2527 C C . VAL A 1 310 ? 23.030 6.421 9.317 1.00 95.44 310 VAL A C 1
ATOM 2529 O O . VAL A 1 310 ? 22.503 5.949 10.324 1.00 95.44 310 VAL A O 1
ATOM 2532 N N . ARG A 1 311 ? 22.292 7.036 8.379 1.00 95.12 311 ARG A N 1
ATOM 2533 C CA . ARG A 1 311 ? 20.823 7.164 8.491 1.00 95.12 311 ARG A CA 1
ATOM 2534 C C . ARG A 1 311 ? 20.109 5.817 8.474 1.00 95.12 311 ARG A C 1
ATOM 2536 O O . ARG A 1 311 ? 19.147 5.643 9.225 1.00 95.12 311 ARG A O 1
ATOM 2543 N N . ILE A 1 312 ? 20.575 4.873 7.660 1.00 94.81 312 ILE A N 1
ATOM 2544 C CA . ILE A 1 312 ? 20.046 3.504 7.635 1.00 94.81 312 ILE A CA 1
ATOM 2545 C C . ILE A 1 312 ? 20.321 2.804 8.972 1.00 94.81 312 ILE A C 1
ATOM 2547 O O . ILE A 1 312 ? 19.404 2.199 9.527 1.00 94.81 312 ILE A O 1
ATOM 2551 N N . SER A 1 313 ? 21.529 2.942 9.530 1.00 94.12 313 SER A N 1
ATOM 2552 C CA . SER A 1 313 ? 21.873 2.377 10.844 1.00 94.12 313 SER A CA 1
ATOM 2553 C C . SER A 1 313 ? 20.986 2.942 11.951 1.00 94.12 313 SER A C 1
ATOM 2555 O O . SER A 1 313 ? 20.387 2.177 12.693 1.00 94.12 313 SER A O 1
ATOM 2557 N N . ILE A 1 314 ? 20.804 4.267 12.005 1.00 94.75 314 ILE A N 1
ATOM 2558 C CA . ILE A 1 314 ? 19.925 4.912 12.995 1.00 94.75 314 ILE A CA 1
ATOM 2559 C C . ILE A 1 314 ? 18.483 4.399 12.863 1.00 94.75 314 ILE A C 1
ATOM 2561 O O . ILE A 1 314 ? 17.811 4.159 13.863 1.00 94.75 314 ILE A O 1
ATOM 2565 N N . LEU A 1 315 ? 17.986 4.213 11.632 1.00 95.69 315 LEU A N 1
ATOM 2566 C CA . LEU A 1 315 ? 16.664 3.626 11.402 1.00 95.69 315 LEU A CA 1
ATOM 2567 C C . LEU A 1 315 ? 16.567 2.193 11.921 1.00 95.69 315 LEU A C 1
ATOM 2569 O O . LEU A 1 315 ? 15.573 1.858 12.560 1.00 95.69 315 LEU A O 1
ATOM 2573 N N . LYS A 1 316 ? 17.579 1.369 11.657 1.00 94.50 316 LYS A N 1
ATOM 2574 C CA . LYS A 1 316 ? 17.647 0.004 12.172 1.00 94.50 316 LYS A CA 1
ATOM 2575 C C . LYS A 1 316 ? 17.627 -0.009 13.701 1.00 94.50 316 LYS A C 1
ATOM 2577 O O . LYS A 1 316 ? 16.778 -0.690 14.268 1.00 94.50 316 LYS A O 1
ATOM 2582 N N . ASP A 1 317 ? 18.498 0.764 14.341 1.00 94.31 317 ASP A N 1
ATOM 2583 C CA . ASP A 1 317 ? 18.609 0.806 15.800 1.00 94.31 317 ASP A CA 1
ATOM 2584 C C . ASP A 1 317 ? 17.269 1.231 16.425 1.00 94.31 317 ASP A C 1
ATOM 2586 O O . ASP A 1 317 ? 16.758 0.565 17.322 1.00 94.31 317 ASP A O 1
ATOM 2590 N N . GLY A 1 318 ? 16.611 2.250 15.857 1.00 95.56 318 GLY A N 1
ATOM 2591 C CA . GLY A 1 318 ? 15.280 2.674 16.299 1.00 95.56 318 GLY A CA 1
ATOM 2592 C C . GLY A 1 318 ? 14.182 1.615 16.111 1.00 95.56 318 GLY A C 1
ATOM 2593 O O . GLY A 1 318 ? 13.248 1.548 16.908 1.00 95.56 318 GLY A O 1
ATOM 2594 N N . LEU A 1 319 ? 14.268 0.764 15.081 1.00 95.38 319 LEU A N 1
ATOM 2595 C CA . LEU A 1 319 ? 13.337 -0.358 14.901 1.00 95.38 319 LEU A CA 1
ATOM 2596 C C . LEU A 1 319 ? 13.577 -1.460 15.943 1.00 95.38 319 LEU A C 1
ATOM 2598 O O . LEU A 1 319 ? 12.613 -1.995 16.495 1.00 95.38 319 LEU A O 1
ATOM 2602 N N . GLU A 1 320 ? 14.838 -1.790 16.220 1.00 94.25 320 GLU A N 1
ATOM 2603 C CA . GLU A 1 320 ? 15.219 -2.805 17.210 1.00 94.25 320 GLU A CA 1
ATOM 2604 C C . GLU A 1 320 ? 14.861 -2.366 18.639 1.00 94.25 320 GLU A C 1
ATOM 2606 O O . GLU A 1 320 ? 14.310 -3.161 19.404 1.00 94.25 320 GLU A O 1
ATOM 2611 N N . GLU A 1 321 ? 15.067 -1.089 18.978 1.00 95.12 321 GLU A N 1
ATOM 2612 C CA . GLU A 1 321 ? 14.647 -0.491 20.254 1.00 95.12 321 GLU A CA 1
ATOM 2613 C C . GLU A 1 321 ? 13.126 -0.571 20.473 1.00 95.12 321 GLU A C 1
ATOM 2615 O O . GLU A 1 321 ? 12.663 -0.797 21.594 1.00 95.12 321 GLU A O 1
ATOM 2620 N N . GLU A 1 322 ? 12.330 -0.447 19.404 1.00 91.94 322 GLU A N 1
ATOM 2621 C CA . GLU A 1 322 ? 10.872 -0.627 19.452 1.00 91.94 322 GLU A CA 1
ATOM 2622 C C . GLU A 1 322 ? 10.431 -2.111 19.424 1.00 91.94 322 GLU A C 1
ATOM 2624 O O . GLU A 1 322 ? 9.233 -2.409 19.501 1.00 91.94 322 GLU A O 1
ATOM 2629 N N . GLY A 1 323 ? 11.379 -3.054 19.371 1.00 92.25 323 GLY A N 1
ATOM 2630 C CA . GLY A 1 323 ? 11.138 -4.499 19.429 1.00 92.25 323 GLY A CA 1
ATOM 2631 C C . GLY A 1 323 ? 10.813 -5.156 18.084 1.00 92.25 323 GLY A C 1
ATOM 2632 O O . GLY A 1 323 ? 10.241 -6.254 18.063 1.00 92.25 323 GLY A O 1
ATOM 2633 N N . PHE A 1 324 ? 11.141 -4.500 16.967 1.00 93.00 324 PHE A N 1
ATOM 2634 C CA . PHE A 1 324 ? 11.049 -5.078 15.625 1.00 93.00 324 PHE A CA 1
ATOM 2635 C C . PHE A 1 324 ? 12.329 -5.828 15.246 1.00 93.00 324 PHE A C 1
ATOM 2637 O O . PHE A 1 324 ? 13.402 -5.588 15.789 1.00 93.00 324 PHE A O 1
ATOM 2644 N N . GLN A 1 325 ? 12.206 -6.760 14.302 1.00 92.69 325 GLN A N 1
ATOM 2645 C CA . GLN A 1 325 ? 13.328 -7.523 13.753 1.00 92.69 325 GLN A CA 1
ATOM 2646 C C . GLN A 1 325 ? 13.418 -7.282 12.252 1.00 92.69 325 GLN A C 1
ATOM 2648 O O . GLN A 1 325 ? 12.390 -7.231 11.576 1.00 92.69 325 GLN A O 1
ATOM 2653 N N . LEU A 1 326 ? 14.626 -7.166 11.708 1.00 92.69 326 LEU A N 1
ATOM 2654 C CA . LEU A 1 326 ? 14.796 -7.081 10.261 1.00 92.69 326 LEU A CA 1
ATOM 2655 C C . LEU A 1 326 ? 14.636 -8.463 9.616 1.00 92.69 326 LEU A C 1
ATOM 2657 O O . LEU A 1 326 ? 15.177 -9.454 10.1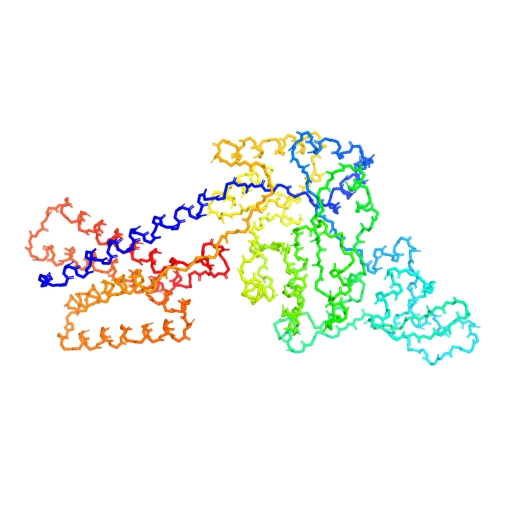06 1.00 92.69 326 LEU A O 1
ATOM 2661 N N . GLY A 1 327 ? 13.877 -8.540 8.524 1.00 90.81 327 GLY A N 1
ATOM 2662 C CA . GLY A 1 327 ? 13.633 -9.795 7.810 1.00 90.81 327 GLY A CA 1
ATOM 2663 C C . GLY A 1 327 ? 12.446 -9.731 6.855 1.00 90.81 327 GLY A C 1
ATOM 2664 O O . GLY A 1 327 ? 11.769 -8.710 6.757 1.00 90.81 327 GLY A O 1
ATOM 2665 N N . GLU A 1 328 ? 12.190 -10.830 6.145 1.00 88.31 328 GLU A N 1
ATOM 2666 C CA . GLU A 1 328 ? 11.065 -10.919 5.212 1.00 88.31 328 GLU A CA 1
ATOM 2667 C C . GLU A 1 328 ? 9.719 -10.956 5.955 1.00 88.31 328 GLU A C 1
ATOM 2669 O O . GLU A 1 328 ? 9.479 -11.880 6.743 1.00 88.31 328 GLU A O 1
ATOM 2674 N N . PRO A 1 329 ? 8.816 -9.989 5.701 1.00 86.25 329 PRO A N 1
ATOM 2675 C CA . PRO A 1 329 ? 7.530 -9.945 6.357 1.00 86.25 329 PRO A CA 1
ATOM 2676 C C . PRO A 1 329 ? 6.599 -11.006 5.807 1.00 86.25 329 PRO A C 1
ATOM 2678 O O . PRO A 1 329 ? 6.549 -11.273 4.605 1.00 86.25 329 PRO A O 1
ATOM 2681 N N . LYS A 1 330 ? 5.784 -11.556 6.701 1.00 84.56 330 LYS A N 1
ATOM 2682 C CA . LYS A 1 330 ? 4.725 -12.486 6.325 1.00 84.56 330 LYS A CA 1
ATOM 2683 C C . LYS A 1 330 ? 3.399 -11.738 6.239 1.00 84.56 330 LYS A C 1
ATOM 2685 O O . LYS A 1 330 ? 3.061 -10.992 7.163 1.00 84.56 330 LYS A O 1
ATOM 2690 N N . PRO A 1 331 ? 2.605 -11.954 5.179 1.00 83.94 331 PRO A N 1
ATOM 2691 C CA . PRO A 1 331 ? 1.228 -11.486 5.133 1.00 83.94 331 PRO A CA 1
ATOM 2692 C C . PRO A 1 331 ? 0.485 -11.880 6.406 1.00 83.94 331 PRO A C 1
ATOM 2694 O O . PRO A 1 331 ? 0.616 -12.999 6.915 1.00 83.94 331 PRO A O 1
ATOM 2697 N N . LYS A 1 332 ? -0.286 -10.940 6.957 1.00 77.94 332 LYS A N 1
ATOM 2698 C CA . LYS A 1 332 ? -1.049 -11.215 8.174 1.00 77.94 332 LYS A CA 1
ATOM 2699 C C . LYS A 1 332 ? -2.124 -12.259 7.859 1.00 77.94 332 LYS A C 1
ATOM 2701 O O . LYS A 1 332 ? -2.828 -12.098 6.863 1.00 77.94 332 LYS A O 1
ATOM 2706 N N . PRO A 1 333 ? -2.308 -13.284 8.711 1.00 69.25 333 PRO A N 1
ATOM 2707 C CA . PRO A 1 333 ? -3.331 -14.289 8.473 1.00 69.25 333 PRO A CA 1
ATOM 2708 C C . PRO A 1 333 ? -4.708 -13.625 8.407 1.00 69.25 333 PRO A C 1
ATOM 2710 O O . PRO A 1 333 ? -5.021 -12.736 9.211 1.00 69.25 333 PRO A O 1
ATOM 2713 N N . PHE A 1 334 ? -5.537 -14.064 7.458 1.00 66.06 334 PHE A N 1
ATOM 2714 C CA . PHE A 1 334 ? -6.891 -13.548 7.330 1.00 66.06 334 PHE A CA 1
ATOM 2715 C C . PHE A 1 334 ? -7.679 -13.771 8.625 1.00 66.06 334 PHE A C 1
ATOM 2717 O O . PHE A 1 334 ? -7.821 -14.892 9.112 1.00 66.06 334 PHE A O 1
ATOM 2724 N N . PHE A 1 335 ? -8.221 -12.689 9.183 1.00 67.50 335 PHE A N 1
ATOM 2725 C CA . PHE A 1 335 ? -9.116 -12.749 10.330 1.00 67.50 335 PHE A CA 1
ATOM 2726 C C . PHE A 1 335 ? -10.275 -11.776 10.167 1.00 67.50 335 PHE A C 1
ATOM 2728 O O . PHE A 1 335 ? -10.117 -10.588 9.885 1.00 67.50 335 PHE A O 1
ATOM 2735 N N . LYS A 1 336 ? -11.468 -12.277 10.454 1.00 65.25 336 LYS A N 1
ATOM 2736 C CA . LYS A 1 336 ? -12.679 -11.484 10.606 1.00 65.25 336 LYS A CA 1
ATOM 2737 C C . LYS A 1 336 ? -13.279 -11.848 11.950 1.00 65.25 336 LYS A C 1
ATOM 2739 O O . LYS A 1 336 ? -13.461 -13.035 12.221 1.00 65.25 336 LYS A O 1
ATOM 2744 N N . SER A 1 337 ? -13.630 -10.860 12.782 1.00 68.19 337 SER A N 1
ATOM 2745 C CA . SER A 1 337 ? -14.330 -11.196 14.021 1.00 68.19 337 SER A CA 1
ATOM 2746 C C . SER A 1 337 ? -15.630 -11.922 13.686 1.00 68.19 337 SER A C 1
ATOM 2748 O O . SER A 1 337 ? -16.413 -11.467 12.843 1.00 68.19 337 SER A O 1
ATOM 2750 N N . SER A 1 338 ? -15.817 -13.082 14.312 1.00 83.44 338 SER A N 1
ATOM 2751 C CA . SER A 1 338 ? -16.988 -13.923 14.094 1.00 83.44 338 SER A CA 1
ATOM 2752 C C . SER A 1 338 ? -18.272 -13.134 14.342 1.00 83.44 338 SER A C 1
ATOM 2754 O O . SER A 1 338 ? -18.306 -12.229 15.183 1.00 83.44 338 SER A O 1
ATOM 2756 N N . PHE A 1 339 ? -19.346 -13.503 13.642 1.00 87.69 339 PHE A N 1
ATOM 2757 C CA . PHE A 1 339 ? -20.680 -12.958 13.890 1.00 87.69 339 PHE A CA 1
ATOM 2758 C C . PHE A 1 339 ? -21.050 -13.033 15.380 1.00 87.69 339 PHE A C 1
ATOM 2760 O O . PHE A 1 339 ? -21.609 -12.085 15.921 1.00 87.69 339 PHE A O 1
ATOM 2767 N N . TRP A 1 340 ? -20.624 -14.098 16.066 1.00 90.50 340 TRP A N 1
ATOM 2768 C CA . TRP A 1 340 ? -20.857 -14.319 17.495 1.00 90.50 340 TRP A CA 1
ATOM 2769 C C . TRP A 1 340 ? -20.157 -13.320 18.422 1.00 90.50 340 TRP A C 1
ATOM 2771 O O . TRP A 1 340 ? -20.626 -13.104 19.531 1.00 90.50 340 TRP A O 1
ATOM 2781 N N . LEU A 1 341 ? -19.067 -12.685 17.978 1.00 91.38 341 LEU A N 1
ATOM 2782 C CA . LEU A 1 341 ? -18.418 -11.597 18.721 1.00 91.38 341 LEU A CA 1
ATOM 2783 C C . LEU A 1 341 ? -18.998 -10.233 18.338 1.00 91.38 341 LEU A C 1
ATOM 2785 O O . LEU A 1 341 ? -19.120 -9.349 19.180 1.00 91.38 341 LEU A O 1
ATOM 2789 N N . PHE A 1 342 ? -19.365 -10.058 17.067 1.00 94.00 342 PHE A N 1
ATOM 2790 C CA . PHE A 1 342 ? -19.919 -8.808 16.549 1.00 94.00 342 PHE A CA 1
ATOM 2791 C C . PHE A 1 342 ? -21.345 -8.537 17.052 1.00 94.00 342 PHE A C 1
ATOM 2793 O O . PHE A 1 342 ? -21.663 -7.423 17.464 1.00 94.00 342 PHE A O 1
ATOM 2800 N N . TRP A 1 343 ? -22.217 -9.544 17.026 1.00 96.12 343 TRP A N 1
ATOM 2801 C CA . TRP A 1 343 ? -23.643 -9.358 17.279 1.00 96.12 343 TRP A CA 1
ATOM 2802 C C . TRP A 1 343 ? -23.971 -8.937 18.726 1.00 96.12 343 TRP A C 1
ATOM 2804 O O . TRP A 1 343 ? -24.768 -8.013 18.893 1.00 96.12 343 TRP A O 1
ATOM 2814 N N . PRO A 1 344 ? -23.326 -9.482 19.781 1.00 96.88 344 PRO A N 1
ATOM 2815 C CA . PRO A 1 344 ? -23.512 -8.983 21.147 1.00 96.88 344 PRO A CA 1
ATOM 2816 C C . PRO A 1 344 ? -23.047 -7.534 21.344 1.00 96.88 344 PRO A C 1
ATOM 2818 O O . PRO A 1 344 ? -23.662 -6.790 22.106 1.00 96.88 344 PRO A O 1
ATOM 2821 N N . VAL A 1 345 ? -21.997 -7.107 20.633 1.00 96.94 345 VAL A N 1
ATOM 2822 C CA . VAL A 1 345 ? -21.549 -5.704 20.630 1.00 96.94 345 VAL A CA 1
ATOM 2823 C C . VAL A 1 345 ? -22.619 -4.815 19.999 1.00 96.94 345 VAL A C 1
ATOM 2825 O O . VAL A 1 345 ? -23.015 -3.816 20.598 1.00 96.94 345 VAL A O 1
ATOM 2828 N N . LEU A 1 346 ? -23.150 -5.209 18.836 1.00 97.50 346 LEU A N 1
ATOM 2829 C CA . LEU A 1 346 ? -24.252 -4.504 18.177 1.00 97.50 346 LEU A CA 1
ATOM 2830 C C . LEU A 1 346 ? -25.486 -4.398 19.084 1.00 97.50 346 LEU A C 1
ATOM 2832 O O . LEU A 1 346 ? -26.051 -3.314 19.223 1.00 97.50 346 LEU A O 1
ATOM 2836 N N . LEU A 1 347 ? -25.881 -5.488 19.747 1.00 96.94 347 LEU A N 1
ATOM 2837 C CA . LEU A 1 347 ? -26.969 -5.467 20.725 1.00 96.94 347 LEU A CA 1
ATOM 2838 C C . LEU A 1 347 ? -26.713 -4.467 21.853 1.00 96.94 347 LEU A C 1
ATOM 2840 O O . LEU A 1 347 ? -27.617 -3.715 22.213 1.00 96.94 347 LEU A O 1
ATOM 2844 N N . GLY A 1 348 ? -25.495 -4.437 22.399 1.00 96.88 348 GLY A N 1
ATOM 2845 C CA . GLY A 1 348 ? -25.107 -3.474 23.424 1.00 96.88 348 GLY A CA 1
ATOM 2846 C C . GLY A 1 348 ? -25.265 -2.027 22.947 1.00 96.88 348 GLY A C 1
ATOM 2847 O O . GLY A 1 348 ? -25.872 -1.219 23.648 1.00 96.88 348 GLY A O 1
ATOM 2848 N N . ILE A 1 349 ? -24.804 -1.716 21.729 1.00 97.69 349 ILE A N 1
ATOM 2849 C CA . ILE A 1 349 ? -24.973 -0.392 21.101 1.00 97.69 349 ILE A CA 1
ATOM 2850 C C . ILE A 1 349 ? -26.461 -0.042 20.973 1.00 97.69 349 ILE A C 1
ATOM 2852 O O . ILE A 1 349 ? -26.869 1.055 21.346 1.00 97.69 349 ILE A O 1
ATOM 2856 N N . VAL A 1 350 ? -27.284 -0.975 20.487 1.00 97.06 350 VAL A N 1
ATOM 2857 C CA . VAL A 1 350 ? -28.726 -0.768 20.283 1.00 97.06 350 VAL A CA 1
ATOM 2858 C C . VAL A 1 350 ? -29.458 -0.552 21.612 1.00 97.06 350 VAL A C 1
ATOM 2860 O O . VAL A 1 350 ? -30.279 0.358 21.717 1.00 97.06 350 VAL A O 1
ATOM 2863 N N . VAL A 1 351 ? -29.141 -1.333 22.649 1.00 96.00 351 VAL A N 1
ATOM 2864 C CA . VAL A 1 351 ? -29.716 -1.174 23.997 1.00 96.00 351 VAL A CA 1
ATOM 2865 C C . VAL A 1 351 ? -29.368 0.192 24.588 1.00 96.00 351 VAL A C 1
ATOM 2867 O O . VAL A 1 351 ? -30.250 0.871 25.119 1.00 96.00 351 VAL A O 1
ATOM 2870 N N . CYS A 1 352 ? -28.115 0.628 24.452 1.00 95.69 352 CYS A N 1
ATOM 2871 C CA . CYS A 1 352 ? -27.697 1.972 24.839 1.00 95.69 352 CYS A CA 1
ATOM 2872 C C . CYS A 1 352 ? -28.405 3.048 23.994 1.00 95.69 352 CYS A C 1
ATOM 2874 O O . CYS A 1 352 ? -28.859 4.054 24.532 1.00 95.69 352 CYS A O 1
ATOM 2876 N N . GLY A 1 353 ? -28.610 2.814 22.696 1.00 95.94 353 GLY A N 1
ATOM 2877 C CA . GLY A 1 353 ? -29.375 3.706 21.821 1.00 95.94 353 GLY A CA 1
ATOM 2878 C C . GLY A 1 353 ? -30.832 3.886 22.265 1.00 95.94 353 GLY A C 1
ATOM 2879 O O . GLY A 1 353 ? -31.348 5.002 22.241 1.00 95.94 353 GLY A O 1
ATOM 2880 N N . ILE A 1 354 ? -31.490 2.824 22.747 1.00 95.19 354 ILE A N 1
ATOM 2881 C CA . ILE A 1 354 ? -32.833 2.917 23.352 1.00 95.19 354 ILE A CA 1
ATOM 2882 C C . ILE A 1 354 ? -32.805 3.816 24.590 1.00 95.19 354 ILE A C 1
ATOM 2884 O O . ILE A 1 354 ? -33.685 4.660 24.762 1.00 95.19 354 ILE A O 1
ATOM 2888 N N . GLU A 1 355 ? -31.802 3.648 25.455 1.00 93.81 355 GLU A N 1
ATOM 2889 C CA . GLU A 1 355 ? -31.644 4.496 26.638 1.00 93.81 355 GLU A CA 1
ATOM 2890 C C . GLU A 1 355 ? -31.416 5.965 26.266 1.00 93.81 355 GLU A C 1
ATOM 2892 O O . GLU A 1 355 ? -32.004 6.844 26.897 1.00 93.81 355 GLU A O 1
ATOM 2897 N N . LEU A 1 356 ? -30.652 6.233 25.204 1.00 94.50 356 LEU A N 1
ATOM 2898 C CA . LEU A 1 356 ? -30.442 7.585 24.697 1.00 94.50 356 LEU A CA 1
ATOM 2899 C C . LEU A 1 356 ? -31.750 8.205 24.202 1.00 94.50 356 LEU A C 1
ATOM 2901 O O . LEU A 1 356 ? -32.080 9.326 24.578 1.00 94.50 356 LEU A O 1
ATOM 2905 N N . MET A 1 357 ? -32.533 7.466 23.415 1.00 94.00 357 MET A N 1
ATOM 2906 C CA . MET A 1 357 ? -33.836 7.939 22.942 1.00 94.00 357 MET A CA 1
ATOM 2907 C C . MET A 1 357 ? -34.788 8.251 24.106 1.00 94.00 357 MET A C 1
ATOM 2909 O O . MET A 1 357 ? -35.525 9.233 24.050 1.00 94.00 357 MET A O 1
ATOM 2913 N N . HIS A 1 358 ? -34.753 7.476 25.193 1.00 93.12 358 HIS A N 1
ATOM 2914 C CA . HIS A 1 358 ? -35.529 7.802 26.392 1.00 93.12 358 HIS A CA 1
ATOM 2915 C C . HIS A 1 358 ? -35.058 9.087 27.080 1.00 93.12 358 HIS A C 1
ATOM 2917 O O . HIS A 1 358 ? -35.903 9.877 27.495 1.00 93.12 358 HIS A O 1
ATOM 2923 N N . LEU A 1 359 ? -33.745 9.332 27.162 1.00 90.88 359 LEU A N 1
ATOM 2924 C CA . LEU A 1 359 ? -33.213 10.597 27.690 1.00 90.88 359 LEU A CA 1
ATOM 2925 C C . LEU A 1 359 ? -33.643 11.806 26.847 1.00 90.88 359 LEU A C 1
ATOM 2927 O O . LEU A 1 359 ? -33.885 12.875 27.397 1.00 90.88 359 LEU A O 1
ATOM 2931 N N . LEU A 1 360 ? -33.787 11.624 25.533 1.00 90.56 360 LEU A N 1
ATOM 2932 C CA . LEU A 1 360 ? -34.269 12.652 24.605 1.00 90.56 360 LEU A CA 1
ATOM 2933 C C . LEU A 1 360 ? -35.805 12.810 24.596 1.00 90.56 360 LEU A C 1
ATOM 2935 O O . LEU A 1 360 ? -36.329 13.632 23.851 1.00 90.56 360 LEU A O 1
ATOM 2939 N N . GLY A 1 361 ? -36.541 12.045 25.411 1.00 91.25 361 GLY A N 1
ATOM 2940 C CA . GLY A 1 361 ? -37.995 12.173 25.560 1.00 91.25 361 GLY A CA 1
ATOM 2941 C C . GLY A 1 361 ? -38.839 11.386 24.549 1.00 91.25 361 GLY A C 1
ATOM 2942 O O . GLY A 1 361 ? -40.053 11.590 24.477 1.00 91.25 361 GLY A O 1
ATOM 2943 N N . PHE A 1 362 ? -38.251 10.463 23.780 1.00 91.75 362 PHE A N 1
ATOM 2944 C CA . PHE A 1 362 ? -39.015 9.610 22.862 1.00 91.75 362 PHE A CA 1
ATOM 2945 C C . PHE A 1 362 ? -39.887 8.587 23.610 1.00 91.75 362 PHE A C 1
ATOM 2947 O O . PHE A 1 362 ? -39.514 8.041 24.652 1.00 91.75 362 PHE A O 1
ATOM 2954 N N . LYS A 1 363 ? -41.060 8.270 23.039 1.00 92.00 363 LYS A N 1
ATOM 2955 C CA . LYS A 1 363 ? -41.981 7.254 23.578 1.00 92.00 363 LYS A CA 1
ATOM 2956 C C . LYS A 1 363 ? -41.351 5.859 23.515 1.00 92.00 363 LYS A C 1
ATOM 2958 O O . LYS A 1 363 ? -40.823 5.464 22.480 1.00 92.00 363 LYS A O 1
ATOM 2963 N N . ASN A 1 364 ? -41.552 5.056 24.565 1.00 90.38 364 ASN A N 1
ATOM 2964 C CA . ASN A 1 364 ? -40.969 3.711 24.687 1.00 90.38 364 ASN A CA 1
ATOM 2965 C C . ASN A 1 364 ? -41.256 2.787 23.486 1.00 90.38 364 ASN A C 1
ATOM 2967 O O . ASN A 1 364 ? -40.366 2.071 23.040 1.00 90.38 364 ASN A O 1
ATOM 2971 N N . ARG A 1 365 ? -42.474 2.817 22.919 1.00 91.50 365 ARG A N 1
ATOM 2972 C CA . ARG A 1 365 ? -42.796 2.021 21.717 1.00 91.50 365 ARG A CA 1
ATOM 2973 C C . ARG A 1 365 ? -41.937 2.439 20.521 1.00 91.50 365 ARG A C 1
ATOM 2975 O O . ARG A 1 365 ? -41.331 1.581 19.894 1.00 91.50 365 ARG A O 1
ATOM 2982 N N . SER A 1 366 ? -41.859 3.739 20.236 1.00 92.06 366 SER A N 1
ATOM 2983 C CA . SER A 1 366 ? -41.080 4.275 19.115 1.00 92.06 366 SER A CA 1
ATOM 2984 C C . SER A 1 366 ? -39.593 3.955 19.260 1.00 92.06 366 SER A C 1
ATOM 2986 O O . SER A 1 366 ? -38.999 3.450 18.316 1.00 92.06 366 SER A O 1
ATOM 2988 N N . SER A 1 367 ? -39.020 4.146 20.453 1.00 92.31 367 SER A N 1
ATOM 2989 C CA . SER A 1 367 ? -37.615 3.822 20.729 1.00 92.31 367 SER A CA 1
ATOM 2990 C C . SER A 1 367 ? -37.299 2.346 20.466 1.00 92.31 367 SER A C 1
ATOM 2992 O O . SER A 1 367 ? -36.311 2.029 19.808 1.00 92.31 367 SER A O 1
ATOM 2994 N N . VAL A 1 368 ? -38.155 1.432 20.938 1.00 93.31 368 VAL A N 1
ATOM 2995 C CA . VAL A 1 368 ? -37.962 -0.014 20.745 1.00 93.31 368 VAL A CA 1
ATOM 2996 C C . VAL A 1 368 ? -38.146 -0.420 19.280 1.00 93.31 368 VAL A C 1
ATOM 2998 O O . VAL A 1 368 ? -37.338 -1.197 18.778 1.00 93.31 368 VAL A O 1
ATOM 3001 N N . TYR A 1 369 ? -39.146 0.117 18.571 1.00 94.88 369 TYR A N 1
ATOM 3002 C CA . TYR A 1 369 ? -39.347 -0.185 17.149 1.00 94.88 369 TYR A CA 1
ATOM 3003 C C . TYR A 1 369 ? -38.179 0.298 16.286 1.00 94.88 369 TYR A C 1
ATOM 3005 O O . TYR A 1 369 ? -37.662 -0.478 15.486 1.00 94.88 369 TYR A O 1
ATOM 3013 N N . THR A 1 370 ? -37.711 1.535 16.480 1.00 93.88 370 THR A N 1
ATOM 3014 C CA . THR A 1 370 ? -36.556 2.071 15.742 1.00 93.88 370 THR A CA 1
ATOM 3015 C C . THR A 1 370 ? -35.301 1.241 16.003 1.00 93.88 370 THR A C 1
ATOM 3017 O O . THR A 1 370 ? -34.597 0.863 15.067 1.00 93.88 370 THR A O 1
ATOM 3020 N N . ALA A 1 371 ? -35.046 0.896 17.266 1.00 94.50 371 ALA A N 1
ATOM 3021 C CA . ALA A 1 371 ? -33.928 0.048 17.661 1.00 94.50 371 ALA A CA 1
ATOM 3022 C C . ALA A 1 371 ? -34.002 -1.359 17.043 1.00 94.50 371 ALA A C 1
ATOM 3024 O O . ALA A 1 371 ? -32.995 -1.876 16.562 1.00 94.50 371 ALA A O 1
ATOM 3025 N N . PHE A 1 372 ? -35.194 -1.961 17.011 1.00 96.19 372 PHE A N 1
ATOM 3026 C CA . PHE A 1 372 ? -35.422 -3.262 16.386 1.00 96.19 372 PHE A CA 1
ATOM 3027 C C . PHE A 1 372 ? -35.169 -3.219 14.876 1.00 96.19 372 PHE A C 1
ATOM 3029 O O . PHE A 1 372 ? -34.441 -4.062 14.355 1.00 96.19 372 PHE A O 1
ATOM 3036 N N . VAL A 1 373 ? -35.701 -2.210 14.180 1.00 96.94 373 VAL A N 1
ATOM 3037 C CA . VAL A 1 373 ? -35.474 -2.024 12.739 1.00 96.94 373 VAL A CA 1
ATOM 3038 C C . VAL A 1 373 ? -33.986 -1.837 12.443 1.00 96.94 373 VAL A C 1
ATOM 3040 O O . VAL A 1 373 ? -33.463 -2.500 11.550 1.00 96.94 373 VAL A O 1
ATOM 3043 N N . ALA A 1 374 ? -33.280 -1.004 13.215 1.00 95.88 374 ALA A N 1
ATOM 3044 C CA . ALA A 1 374 ? -31.841 -0.799 13.055 1.00 95.88 374 ALA A CA 1
ATOM 3045 C C . ALA A 1 374 ? -31.044 -2.098 13.271 1.00 95.88 374 ALA A C 1
ATOM 3047 O O . ALA A 1 374 ? -30.194 -2.446 12.450 1.00 95.88 374 ALA A O 1
ATOM 3048 N N . LEU A 1 375 ? -31.352 -2.850 14.334 1.00 97.44 375 LEU A N 1
ATOM 3049 C CA . LEU A 1 375 ? -30.716 -4.134 14.628 1.00 97.44 375 LEU A CA 1
ATOM 3050 C C . LEU A 1 375 ? -30.916 -5.139 13.487 1.00 97.44 375 LEU A C 1
ATOM 3052 O O . LEU A 1 375 ? -29.948 -5.755 13.037 1.00 97.44 375 LEU A O 1
ATOM 3056 N N . VAL A 1 376 ? -32.154 -5.298 13.009 1.00 97.56 376 VAL A N 1
ATOM 3057 C CA . VAL A 1 376 ? -32.482 -6.223 11.916 1.00 97.56 376 VAL A CA 1
ATOM 3058 C C . VAL A 1 376 ? -31.801 -5.785 10.623 1.00 97.56 376 VAL A C 1
ATOM 3060 O O . VAL A 1 376 ? -31.168 -6.612 9.974 1.00 97.56 376 VAL A O 1
ATOM 3063 N N . ALA A 1 377 ? -31.845 -4.497 10.276 1.00 97.56 377 ALA A N 1
ATOM 3064 C CA . ALA A 1 377 ? -31.205 -3.976 9.072 1.00 97.56 377 ALA A CA 1
ATOM 3065 C C . ALA A 1 377 ? -29.687 -4.226 9.071 1.00 97.56 377 ALA A C 1
ATOM 3067 O O . ALA A 1 377 ? -29.154 -4.778 8.108 1.00 97.56 377 ALA A O 1
ATOM 3068 N N . ILE A 1 378 ? -28.991 -3.895 10.165 1.00 96.88 378 ILE A N 1
ATOM 3069 C CA . ILE A 1 378 ? -27.541 -4.114 10.290 1.00 96.88 378 ILE A CA 1
ATOM 3070 C C . ILE A 1 378 ? -27.212 -5.614 10.271 1.00 96.88 378 ILE A C 1
ATOM 3072 O O . ILE A 1 378 ? -26.239 -6.026 9.635 1.00 96.88 378 ILE A O 1
ATOM 3076 N N . THR A 1 379 ? -28.040 -6.444 10.912 1.00 96.31 379 THR A N 1
ATOM 3077 C CA . THR A 1 379 ? -27.872 -7.905 10.898 1.00 96.31 379 THR A CA 1
ATOM 3078 C C . THR A 1 379 ? -28.038 -8.465 9.482 1.00 96.31 379 THR A C 1
ATOM 3080 O O . THR A 1 379 ? -27.188 -9.230 9.033 1.00 96.31 379 THR A O 1
ATOM 3083 N N . ILE A 1 380 ? -29.063 -8.039 8.736 1.00 96.50 380 ILE A N 1
ATOM 3084 C CA . ILE A 1 380 ? -29.283 -8.448 7.338 1.00 96.50 380 ILE A CA 1
ATOM 3085 C C . ILE A 1 380 ? -28.110 -8.018 6.454 1.00 96.50 380 ILE A C 1
ATOM 3087 O O . ILE A 1 380 ? -27.635 -8.823 5.653 1.00 96.50 380 ILE A O 1
ATOM 3091 N N . LEU A 1 381 ? -27.607 -6.787 6.608 1.00 95.12 381 LEU A N 1
ATOM 3092 C CA . LEU A 1 381 ? -26.424 -6.322 5.875 1.00 95.12 381 LEU A CA 1
ATOM 3093 C C . LEU A 1 381 ? -25.215 -7.225 6.140 1.00 95.12 381 LEU A C 1
ATOM 3095 O O . LEU A 1 381 ? -24.537 -7.634 5.198 1.00 95.12 381 LEU A O 1
ATOM 3099 N N . TYR A 1 382 ? -24.969 -7.577 7.405 1.00 93.88 382 TYR A N 1
ATOM 3100 C CA . TYR A 1 382 ? -23.876 -8.476 7.765 1.00 93.88 382 TYR A CA 1
ATOM 3101 C C . TYR A 1 382 ? -24.049 -9.859 7.118 1.00 93.88 382 TYR A C 1
ATOM 3103 O O . TYR A 1 382 ? -23.107 -10.367 6.507 1.00 93.88 382 TYR A O 1
ATOM 3111 N N . LEU A 1 383 ? -25.240 -10.459 7.225 1.00 93.38 383 LEU A N 1
ATOM 3112 C CA . LEU A 1 383 ? -25.524 -11.804 6.709 1.00 93.38 383 LEU A CA 1
ATOM 3113 C C . LEU A 1 383 ? -25.507 -11.874 5.174 1.00 93.38 383 LEU A C 1
ATOM 3115 O O . LEU A 1 383 ? -25.102 -12.891 4.624 1.00 93.38 383 LEU A O 1
ATOM 3119 N N . LYS A 1 384 ? -25.857 -10.786 4.475 1.00 93.81 384 LYS A N 1
ATOM 3120 C CA . LYS A 1 384 ? -25.741 -10.674 3.008 1.00 93.81 384 LYS A CA 1
ATOM 3121 C C . LYS A 1 384 ? -24.309 -10.449 2.502 1.00 93.81 384 LYS A C 1
ATOM 3123 O O . LYS A 1 384 ? -24.109 -10.270 1.307 1.00 93.81 384 LYS A O 1
ATOM 3128 N N . GLY A 1 385 ? -23.311 -10.411 3.386 1.00 88.19 385 GLY A N 1
ATOM 3129 C CA . GLY A 1 385 ? -21.909 -10.214 3.009 1.00 88.19 385 GLY A CA 1
ATOM 3130 C C . GLY A 1 385 ? -21.445 -8.753 2.993 1.00 88.19 385 GLY A C 1
ATOM 3131 O O . GLY A 1 385 ? -20.234 -8.516 2.946 1.00 88.19 385 GLY A O 1
ATOM 3132 N N . TYR A 1 386 ? -22.342 -7.772 3.179 1.00 90.56 386 TYR A N 1
ATOM 3133 C CA . TYR A 1 386 ? -22.025 -6.335 3.326 1.00 90.56 386 TYR A CA 1
ATOM 3134 C C . TYR A 1 386 ? -21.433 -6.001 4.704 1.00 90.56 386 TYR A C 1
ATOM 3136 O O . TYR A 1 386 ? -21.814 -5.058 5.397 1.00 90.56 386 TYR A O 1
ATOM 3144 N N . THR A 1 387 ? -20.464 -6.806 5.117 1.00 90.94 387 THR A N 1
ATOM 3145 C CA . THR A 1 387 ? -19.886 -6.818 6.459 1.00 90.94 387 THR A CA 1
ATOM 3146 C C . THR A 1 387 ? -19.086 -5.557 6.762 1.00 90.94 387 THR A C 1
ATOM 3148 O O . THR A 1 387 ? -19.136 -5.089 7.893 1.00 90.94 387 THR A O 1
ATOM 3151 N N . VAL A 1 388 ? -18.424 -4.951 5.768 1.00 90.00 388 VAL A N 1
ATOM 3152 C CA . VAL A 1 388 ? -17.760 -3.640 5.926 1.00 90.00 388 VAL A CA 1
ATOM 3153 C C . VAL A 1 388 ? -18.781 -2.580 6.324 1.00 90.00 388 VAL A C 1
ATOM 3155 O O . VAL A 1 388 ? -18.598 -1.902 7.332 1.00 90.00 388 VAL A O 1
ATOM 3158 N N . LEU A 1 389 ? -19.883 -2.483 5.576 1.00 91.88 389 LEU A N 1
ATOM 3159 C CA . LEU A 1 389 ? -20.929 -1.496 5.823 1.00 91.88 389 LEU A CA 1
ATOM 3160 C C . LEU A 1 389 ? -21.600 -1.725 7.183 1.00 91.88 389 LEU A C 1
ATOM 3162 O O . LEU A 1 389 ? -21.708 -0.791 7.971 1.00 91.88 389 LEU A O 1
ATOM 3166 N N . ALA A 1 390 ? -21.980 -2.967 7.501 1.00 94.44 390 ALA A N 1
ATOM 3167 C CA . ALA A 1 390 ? -22.590 -3.305 8.789 1.00 94.44 390 ALA A CA 1
ATOM 3168 C C . ALA A 1 390 ? -21.692 -2.912 9.977 1.00 94.44 390 ALA A C 1
ATOM 3170 O O . ALA A 1 390 ? -22.164 -2.327 10.955 1.00 94.44 390 ALA A O 1
ATOM 3171 N N . ARG A 1 391 ? -20.384 -3.180 9.875 1.00 94.44 391 ARG A N 1
ATOM 3172 C CA . ARG A 1 391 ? -19.389 -2.800 10.886 1.00 94.44 391 ARG A CA 1
ATOM 3173 C C . ARG A 1 391 ? -19.216 -1.287 10.995 1.00 94.44 391 ARG A C 1
ATOM 3175 O O . ARG A 1 391 ? -19.185 -0.780 12.111 1.00 94.44 391 ARG A O 1
ATOM 3182 N N . GLN A 1 392 ? -19.145 -0.567 9.873 1.00 94.12 392 GLN A N 1
ATOM 3183 C CA . GLN A 1 392 ? -19.029 0.897 9.868 1.00 94.12 392 GLN A CA 1
ATOM 3184 C C . GLN A 1 392 ? -20.256 1.572 10.482 1.00 94.12 392 GLN A C 1
ATOM 3186 O O . GLN A 1 392 ? -20.097 2.455 11.319 1.00 94.12 392 GLN A O 1
ATOM 3191 N N . VAL A 1 393 ? -21.467 1.136 10.121 1.00 95.19 393 VAL A N 1
ATOM 3192 C CA . VAL A 1 393 ? -22.714 1.671 10.690 1.00 95.19 393 VAL A CA 1
ATOM 3193 C C . VAL A 1 393 ? -22.786 1.394 12.192 1.00 95.19 393 VAL A C 1
ATOM 3195 O O . VAL A 1 393 ? -23.132 2.287 12.962 1.00 95.19 393 VAL A O 1
ATOM 3198 N N . SER A 1 394 ? -22.394 0.194 12.632 1.00 95.94 394 SER A N 1
ATOM 3199 C CA . SER A 1 394 ? -22.344 -0.148 14.063 1.00 95.94 394 SER A CA 1
ATOM 3200 C C . SER A 1 394 ? -21.331 0.715 14.817 1.00 95.94 394 SER A C 1
ATOM 3202 O O . SER A 1 394 ? -21.660 1.300 15.846 1.00 95.94 394 SER A O 1
ATOM 3204 N N . ALA A 1 395 ? -20.116 0.857 14.277 1.00 95.56 395 ALA A N 1
ATOM 3205 C CA . ALA A 1 395 ? -19.068 1.690 14.859 1.00 95.56 395 ALA A CA 1
ATOM 3206 C C . ALA A 1 395 ? -19.483 3.167 14.938 1.00 95.56 395 ALA A C 1
ATOM 3208 O O . ALA A 1 395 ? -19.241 3.815 15.952 1.00 95.56 395 ALA A O 1
ATOM 3209 N N . PHE A 1 396 ? -20.161 3.679 13.906 1.00 95.56 396 PHE A N 1
ATOM 3210 C CA . PHE A 1 396 ? -20.742 5.020 13.909 1.00 95.56 396 PHE A CA 1
ATOM 3211 C C . PHE A 1 396 ? -21.825 5.166 14.983 1.00 95.56 396 PHE A C 1
ATOM 3213 O O . PHE A 1 396 ? -21.806 6.127 15.747 1.00 95.56 396 PHE A O 1
ATOM 3220 N N . GLY A 1 397 ? -22.708 4.172 15.118 1.00 95.25 397 GLY A N 1
ATOM 3221 C CA . GLY A 1 397 ? -23.684 4.118 16.205 1.00 95.25 397 GLY A CA 1
ATOM 3222 C C . GLY A 1 397 ? -23.021 4.215 17.580 1.00 95.25 397 GLY A C 1
ATOM 3223 O O . GLY A 1 397 ? -23.444 5.022 18.400 1.00 95.25 397 GLY A O 1
ATOM 3224 N N . ALA A 1 398 ? -21.940 3.468 17.822 1.00 96.38 398 ALA A N 1
ATOM 3225 C CA . ALA A 1 398 ? -21.176 3.572 19.066 1.00 96.38 398 ALA A CA 1
ATOM 3226 C C . ALA A 1 398 ? -20.530 4.961 19.251 1.00 96.38 398 ALA A C 1
ATOM 3228 O O . ALA A 1 398 ? -20.590 5.526 20.344 1.00 96.38 398 ALA A O 1
ATOM 3229 N N . ALA A 1 399 ? -19.956 5.528 18.185 1.00 94.69 399 ALA A N 1
ATOM 3230 C CA . ALA A 1 399 ? -19.308 6.840 18.204 1.00 94.69 399 ALA A CA 1
ATOM 3231 C C . ALA A 1 399 ? -20.271 7.985 18.560 1.00 94.69 399 ALA A C 1
ATOM 3233 O O . ALA A 1 399 ? -19.846 8.957 19.174 1.00 94.69 399 ALA A O 1
ATOM 3234 N N . VAL A 1 400 ? -21.553 7.863 18.205 1.00 94.12 400 VAL A N 1
ATOM 3235 C CA . VAL A 1 400 ? -22.584 8.867 18.513 1.00 94.12 400 VAL A CA 1
ATOM 3236 C C . VAL A 1 400 ? -23.265 8.574 19.851 1.00 94.12 400 VAL A C 1
ATOM 3238 O O . VAL A 1 400 ? -23.344 9.439 20.718 1.00 94.12 400 VAL A O 1
ATOM 3241 N N . VAL A 1 401 ? -23.738 7.341 20.059 1.00 95.62 401 VAL A N 1
ATOM 3242 C CA . VAL A 1 401 ? -24.598 6.996 21.202 1.00 95.62 401 VAL A CA 1
ATOM 3243 C C . VAL A 1 401 ? -23.890 7.210 22.538 1.00 95.62 401 VAL A C 1
ATOM 3245 O O . VAL A 1 401 ? -24.476 7.783 23.454 1.00 95.62 401 VAL A O 1
ATOM 3248 N N . PHE A 1 402 ? -22.641 6.763 22.676 1.00 96.06 402 PHE A N 1
ATOM 3249 C CA . PHE A 1 402 ? -21.970 6.741 23.977 1.00 96.06 402 PHE A CA 1
ATOM 3250 C C . PHE A 1 402 ? -21.537 8.124 24.482 1.00 96.06 402 PHE A C 1
ATOM 3252 O O . PHE A 1 402 ? -21.820 8.414 25.648 1.00 96.06 402 PHE A O 1
ATOM 3259 N N . PRO A 1 403 ? -20.932 9.010 23.663 1.00 94.00 403 PRO A N 1
ATOM 3260 C CA . PRO A 1 403 ? -20.651 10.379 24.094 1.00 94.00 403 PRO A CA 1
ATOM 3261 C C . PRO A 1 403 ? -21.921 11.154 24.467 1.00 94.00 403 PRO A C 1
ATOM 3263 O O . PRO A 1 403 ? -21.957 11.808 25.510 1.00 94.00 403 PRO A O 1
ATOM 3266 N N . THR A 1 404 ? -23.001 11.032 23.683 1.00 94.19 404 THR A N 1
ATOM 3267 C CA . THR A 1 404 ? -24.266 11.713 24.001 1.00 94.19 404 THR A CA 1
ATOM 3268 C C . THR A 1 404 ? -24.911 11.148 25.268 1.00 94.19 404 THR A C 1
ATOM 3270 O O . THR A 1 404 ? -25.408 11.913 26.095 1.00 94.19 404 THR A O 1
ATOM 3273 N N . LEU A 1 405 ? -24.858 9.828 25.480 1.00 94.50 405 LEU A N 1
ATOM 3274 C CA . LEU A 1 405 ? -25.312 9.199 26.724 1.00 94.50 405 LEU A CA 1
ATOM 3275 C C . LEU A 1 405 ? -24.515 9.664 27.940 1.00 94.50 405 LEU A C 1
ATOM 3277 O O . LEU A 1 405 ? -25.123 9.956 28.968 1.00 94.50 405 LEU A O 1
ATOM 3281 N N . ALA A 1 406 ? -23.186 9.747 27.835 1.00 94.56 406 ALA A N 1
ATOM 3282 C CA . ALA A 1 406 ? -22.322 10.241 28.906 1.00 94.56 406 ALA A CA 1
ATOM 3283 C C . ALA A 1 406 ? -22.799 11.614 29.400 1.00 94.56 406 ALA A C 1
ATOM 3285 O O . ALA A 1 406 ? -23.071 11.789 30.590 1.00 94.56 406 ALA A O 1
ATOM 3286 N N . ILE A 1 407 ? -22.966 12.565 28.477 1.00 94.12 407 ILE A N 1
ATOM 3287 C CA . ILE A 1 407 ? -23.410 13.925 28.804 1.00 94.12 407 ILE A CA 1
ATOM 3288 C C . ILE A 1 407 ? -24.863 13.939 29.287 1.00 94.12 407 ILE A C 1
ATOM 3290 O O . ILE A 1 407 ? -25.167 14.574 30.296 1.00 94.12 407 ILE A O 1
ATOM 3294 N N . GLY A 1 408 ? -25.755 13.194 28.631 1.00 93.19 408 GLY A N 1
ATOM 3295 C CA . GLY A 1 408 ? -27.159 13.091 29.030 1.00 93.19 408 GLY A CA 1
ATOM 3296 C C . GLY A 1 408 ? -27.329 12.561 30.457 1.00 93.19 408 GLY A C 1
ATOM 3297 O O . GLY A 1 408 ? -28.120 13.101 31.229 1.00 93.19 408 GLY A O 1
ATOM 3298 N N . LYS A 1 409 ? -26.537 11.557 30.853 1.00 92.25 409 LYS A N 1
ATOM 3299 C CA . LYS A 1 409 ? -26.537 11.004 32.217 1.00 92.25 409 LYS A CA 1
ATOM 3300 C C . LYS A 1 409 ? -25.945 11.949 33.251 1.00 92.25 409 LYS A C 1
ATOM 3302 O O . LYS A 1 409 ? -26.439 11.990 34.378 1.00 92.25 409 LYS A O 1
ATOM 3307 N N . VAL A 1 410 ? -24.927 12.725 32.885 1.00 93.06 410 VAL A N 1
ATOM 3308 C CA . VAL A 1 410 ? -24.409 13.803 33.738 1.00 93.06 410 VAL A CA 1
ATOM 3309 C C . VAL A 1 410 ? -25.478 14.874 33.959 1.00 93.06 410 VAL A C 1
ATOM 3311 O O . VAL A 1 410 ? -25.736 15.238 35.105 1.00 93.06 410 VAL A O 1
ATOM 3314 N N . ALA A 1 411 ? -26.153 15.323 32.898 1.00 91.31 411 ALA A N 1
ATOM 3315 C CA . ALA A 1 411 ? -27.215 16.325 32.980 1.00 91.31 411 ALA A CA 1
ATOM 3316 C C . ALA A 1 411 ? -28.413 15.840 33.818 1.00 91.31 411 ALA A C 1
ATOM 3318 O O . ALA A 1 411 ? -28.893 16.562 34.694 1.00 91.31 411 ALA A O 1
ATOM 3319 N N . GLU A 1 412 ? -28.857 14.595 33.610 1.00 89.31 412 GLU A N 1
ATOM 3320 C CA . GLU A 1 412 ? -29.887 13.943 34.429 1.00 89.31 412 GLU A CA 1
ATOM 3321 C C . GLU A 1 412 ? -29.456 13.860 35.905 1.00 89.31 412 GLU A C 1
ATOM 3323 O O . GLU A 1 412 ? -30.232 14.183 36.806 1.00 89.31 412 GLU A O 1
ATOM 3328 N N . GLY A 1 413 ? -28.201 13.482 36.167 1.00 87.56 413 GLY A N 1
ATOM 3329 C CA . GLY A 1 413 ? -27.632 13.421 37.513 1.00 87.56 413 GLY A CA 1
ATOM 3330 C C . GLY A 1 413 ? -27.630 14.776 38.222 1.00 87.56 413 GLY A C 1
ATOM 3331 O O . GLY A 1 413 ? -28.077 14.860 39.367 1.00 87.56 413 GLY A O 1
ATOM 3332 N N . LEU A 1 414 ? -27.189 15.833 37.534 1.00 90.06 414 LEU A N 1
ATOM 3333 C CA . LEU A 1 414 ? -27.182 17.205 38.048 1.00 90.06 414 LEU A CA 1
ATOM 3334 C C . LEU A 1 414 ? -28.599 17.702 38.357 1.00 90.06 414 LEU A C 1
ATOM 3336 O O . LEU A 1 414 ? -28.827 18.260 39.431 1.00 90.06 414 LEU A O 1
ATOM 3340 N N . LYS A 1 415 ? -29.563 17.444 37.461 1.00 88.75 415 LYS A N 1
ATOM 3341 C CA . LYS A 1 415 ? -30.980 17.781 37.671 1.00 88.75 415 LYS A CA 1
ATOM 3342 C C . LYS A 1 415 ? -31.564 17.071 38.896 1.00 88.75 415 LYS A C 1
ATOM 3344 O O . LYS A 1 415 ? -32.335 17.666 39.639 1.00 88.75 415 LYS A O 1
ATOM 3349 N N . ASN A 1 416 ? -31.138 15.835 39.143 1.00 88.38 416 ASN A N 1
ATOM 3350 C CA . ASN A 1 416 ? -31.526 15.040 40.311 1.00 88.38 416 ASN A CA 1
ATOM 3351 C C . ASN A 1 416 ? -30.698 15.365 41.575 1.00 88.38 416 ASN A C 1
ATOM 3353 O O . ASN A 1 416 ? -30.703 14.591 42.531 1.00 88.38 416 ASN A O 1
ATOM 3357 N N . GLY A 1 417 ? -29.959 16.481 41.589 1.00 86.50 417 GLY A N 1
ATOM 3358 C CA . GLY A 1 417 ? -29.227 16.975 42.758 1.00 86.50 417 GLY A CA 1
ATOM 3359 C C . GLY A 1 417 ? -27.863 16.323 43.008 1.00 86.50 417 GLY A C 1
ATOM 3360 O O . GLY A 1 417 ? -27.220 16.628 44.013 1.00 86.50 417 GLY A O 1
ATOM 3361 N N . ARG A 1 418 ? -27.367 15.453 42.115 1.00 83.50 418 ARG A N 1
ATOM 3362 C CA . ARG A 1 418 ? -26.035 14.842 42.259 1.00 83.50 418 ARG A CA 1
ATOM 3363 C C . ARG A 1 418 ? -24.952 15.824 41.822 1.00 83.50 418 ARG A C 1
ATOM 3365 O O . ARG A 1 418 ? -24.737 16.020 40.632 1.00 83.50 418 ARG A O 1
ATOM 3372 N N . LYS A 1 419 ? -24.238 16.398 42.793 1.00 85.38 419 LYS A N 1
ATOM 3373 C CA . LYS A 1 419 ? -23.145 17.365 42.564 1.00 85.38 419 LYS A CA 1
ATOM 3374 C C . LYS A 1 419 ? -21.738 16.804 42.806 1.00 85.38 419 LYS A C 1
ATOM 3376 O O . LYS A 1 419 ? -20.764 17.537 42.687 1.00 85.38 419 LYS A O 1
ATOM 3381 N N . ASN A 1 420 ? -21.610 15.523 43.165 1.00 91.81 420 ASN A N 1
ATOM 3382 C CA . ASN A 1 420 ? -20.300 14.912 43.395 1.00 91.81 420 ASN A CA 1
ATOM 3383 C C . ASN A 1 420 ? -19.522 14.824 42.071 1.00 91.81 420 ASN A C 1
ATOM 3385 O O . ASN A 1 420 ? -19.866 14.026 41.198 1.00 91.81 420 ASN A O 1
ATOM 3389 N N . LEU A 1 421 ? -18.470 15.636 41.948 1.00 89.94 421 LEU A N 1
ATOM 3390 C CA . LEU A 1 421 ? -17.651 15.725 40.742 1.00 89.94 421 LEU A CA 1
ATOM 3391 C C . LEU A 1 421 ? -17.028 14.375 40.361 1.00 89.94 421 LEU A C 1
ATOM 3393 O O . LEU A 1 421 ? -17.058 14.005 39.191 1.00 89.94 421 LEU A O 1
ATOM 3397 N N . GLY A 1 422 ? -16.538 13.606 41.339 1.00 91.19 422 GLY A N 1
ATOM 3398 C CA . GLY A 1 422 ? -15.939 12.291 41.103 1.00 91.19 422 GLY A CA 1
ATOM 3399 C C . GLY A 1 422 ? -16.915 11.307 40.457 1.00 91.19 422 GLY A C 1
ATOM 3400 O O . GLY A 1 422 ? -16.569 10.641 39.485 1.00 91.19 422 GLY A O 1
ATOM 3401 N N . TYR A 1 423 ? -18.166 11.272 40.922 1.00 89.69 423 TYR A N 1
ATOM 3402 C CA . TYR A 1 423 ? -19.213 10.445 40.314 1.00 89.69 423 TYR A CA 1
ATOM 3403 C C . TYR A 1 423 ? -19.539 10.875 38.872 1.00 89.69 423 TYR A C 1
ATOM 3405 O O . TYR A 1 423 ? -19.722 10.026 37.997 1.00 89.69 423 TYR A O 1
ATOM 3413 N N . LEU A 1 424 ? -19.614 12.185 38.609 1.00 90.75 424 LEU A N 1
ATOM 3414 C CA . LEU A 1 424 ? -19.898 12.711 37.268 1.00 90.75 424 LEU A CA 1
ATOM 3415 C C . LEU A 1 424 ? -18.764 12.372 36.292 1.00 90.75 424 LEU A C 1
ATOM 3417 O O . LEU A 1 424 ? -19.031 11.855 35.209 1.00 90.75 424 LEU A O 1
ATOM 3421 N N . VAL A 1 425 ? -17.510 12.572 36.706 1.00 92.81 425 VAL A N 1
ATOM 3422 C CA . VAL A 1 425 ? -16.323 12.202 35.921 1.00 92.81 425 VAL A CA 1
ATOM 3423 C C . VAL A 1 425 ? -16.300 10.697 35.656 1.00 92.81 425 VAL A C 1
ATOM 3425 O O . VAL A 1 425 ? -16.144 10.283 34.509 1.00 92.81 425 VAL A O 1
ATOM 3428 N N . LEU A 1 426 ? -16.542 9.868 36.677 1.00 94.06 426 LEU A N 1
ATOM 3429 C CA . LEU A 1 426 ? -16.594 8.412 36.525 1.00 94.06 426 LEU A CA 1
ATOM 3430 C C . LEU A 1 426 ? -17.701 7.971 35.556 1.00 94.06 426 LEU A C 1
ATOM 3432 O O . LEU A 1 426 ? -17.509 7.034 34.785 1.00 94.06 426 LEU A O 1
ATOM 3436 N N . THR A 1 427 ? -18.843 8.665 35.558 1.00 91.69 427 THR A N 1
ATOM 3437 C CA . THR A 1 427 ? -19.941 8.401 34.619 1.00 91.69 427 THR A CA 1
ATOM 3438 C C . THR A 1 427 ? -19.495 8.666 33.180 1.00 91.69 427 THR A C 1
ATOM 3440 O O . THR A 1 427 ? -19.663 7.798 32.323 1.00 91.69 427 THR A O 1
ATOM 3443 N N . VAL A 1 428 ? -18.880 9.825 32.913 1.00 94.06 428 VAL A N 1
ATOM 3444 C CA . VAL A 1 428 ? -18.372 10.170 31.573 1.00 94.06 428 VAL A CA 1
ATOM 3445 C C . VAL A 1 428 ? -17.315 9.170 31.119 1.00 94.06 428 VAL A C 1
ATOM 3447 O O . VAL A 1 428 ? -17.419 8.637 30.013 1.00 94.06 428 VAL A O 1
ATOM 3450 N N . LEU A 1 429 ? -16.334 8.872 31.973 1.00 95.25 429 LEU A N 1
ATOM 3451 C CA . LEU A 1 429 ? -15.277 7.909 31.667 1.00 95.25 429 LEU A CA 1
ATOM 3452 C C . LEU A 1 429 ? -15.846 6.515 31.389 1.00 95.25 429 LEU A C 1
ATOM 3454 O O . LEU A 1 429 ? -15.444 5.889 30.414 1.00 95.25 429 LEU A O 1
ATOM 3458 N N . GLY A 1 430 ? -16.817 6.052 32.180 1.00 94.88 430 GLY A N 1
ATOM 3459 C CA . GLY A 1 430 ? -17.432 4.736 32.012 1.00 94.88 430 GLY A CA 1
ATOM 3460 C C . GLY A 1 430 ? -18.142 4.575 30.667 1.00 94.88 430 GLY A C 1
ATOM 3461 O O . GLY A 1 430 ? -17.847 3.639 29.925 1.00 94.88 430 GLY A O 1
ATOM 3462 N N . TYR A 1 431 ? -19.039 5.502 30.314 1.00 94.88 431 TYR A N 1
ATOM 3463 C CA . TYR A 1 431 ? -19.729 5.457 29.017 1.00 94.88 431 TYR A CA 1
ATOM 3464 C C . TYR A 1 431 ? -18.759 5.643 27.849 1.00 94.88 431 TYR A C 1
ATOM 3466 O O . TYR A 1 431 ? -18.862 4.923 26.858 1.00 94.88 431 TYR A O 1
ATOM 3474 N N . THR A 1 432 ? -17.790 6.554 27.970 1.00 94.06 432 THR A N 1
ATOM 3475 C CA . THR A 1 432 ? -16.793 6.786 26.915 1.00 94.06 432 THR A CA 1
ATOM 3476 C C . THR A 1 432 ? -15.945 5.537 26.690 1.00 94.06 432 THR A C 1
ATOM 3478 O O . THR A 1 432 ? -15.772 5.114 25.552 1.00 94.06 432 THR A O 1
ATOM 3481 N N . PHE A 1 433 ? -15.483 4.888 27.761 1.00 95.50 433 PHE A N 1
ATOM 3482 C CA . PHE A 1 433 ? -14.702 3.656 27.687 1.00 95.50 433 PHE A CA 1
ATOM 3483 C C . PHE A 1 433 ? -15.475 2.515 27.011 1.00 95.50 433 PHE A C 1
ATOM 3485 O O . PHE A 1 433 ? -14.958 1.893 26.083 1.00 95.50 433 PHE A O 1
ATOM 3492 N N . VAL A 1 434 ? -16.733 2.273 27.405 1.00 96.19 434 VAL A N 1
ATOM 3493 C CA . VAL A 1 434 ? -17.583 1.260 26.749 1.00 96.19 434 VAL A CA 1
ATOM 3494 C C . VAL A 1 434 ? -17.833 1.620 25.281 1.00 96.19 434 VAL A C 1
ATOM 3496 O O . VAL A 1 434 ? -17.768 0.745 24.418 1.00 96.19 434 VAL A O 1
ATOM 3499 N N . GLY A 1 435 ? -18.043 2.903 24.976 1.00 95.56 435 GLY A N 1
ATOM 3500 C CA . GLY A 1 435 ? -18.193 3.393 23.608 1.00 95.56 435 GLY A CA 1
ATOM 3501 C C . GLY A 1 435 ? -16.969 3.120 22.740 1.00 95.56 435 GLY A C 1
ATOM 3502 O O . GLY A 1 435 ? -17.107 2.565 21.651 1.00 95.56 435 GLY A O 1
ATOM 3503 N N . VAL A 1 436 ? -15.765 3.426 23.238 1.00 94.56 436 VAL A N 1
ATOM 3504 C CA . VAL A 1 436 ? -14.502 3.131 22.541 1.00 94.56 436 VAL A CA 1
ATOM 3505 C C . VAL A 1 436 ? -14.319 1.625 22.353 1.00 94.56 436 VAL A C 1
ATOM 3507 O O . VAL A 1 436 ? -13.937 1.195 21.261 1.00 94.56 436 VAL A O 1
ATOM 3510 N N . LEU A 1 437 ? -14.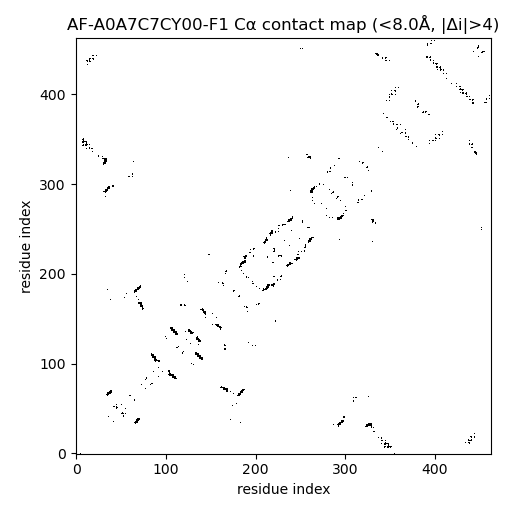633 0.810 23.365 1.00 95.75 437 LEU A N 1
ATOM 3511 C CA . LEU A 1 437 ? -14.584 -0.649 23.246 1.00 95.75 437 LEU A CA 1
ATOM 3512 C C . LEU A 1 437 ? -15.526 -1.160 22.150 1.00 95.75 437 LEU A C 1
ATOM 3514 O O . LEU A 1 437 ? -15.102 -1.953 21.315 1.00 95.75 437 LEU A O 1
ATOM 3518 N N . PHE A 1 438 ? -16.778 -0.699 22.110 1.00 96.75 438 PHE A N 1
ATOM 3519 C CA . PHE A 1 438 ? -17.770 -1.151 21.127 1.00 96.75 438 PHE A CA 1
ATOM 3520 C C . PHE A 1 438 ? -17.476 -0.654 19.716 1.00 96.75 438 PHE A C 1
ATOM 3522 O O . PHE A 1 438 ? -17.634 -1.409 18.754 1.00 96.75 438 PHE A O 1
ATOM 3529 N N . LEU A 1 439 ? -16.996 0.582 19.585 1.00 94.75 439 LEU A N 1
ATOM 3530 C CA . LEU A 1 439 ? -16.513 1.131 18.323 1.00 94.75 439 LEU A CA 1
ATOM 3531 C C . LEU A 1 439 ? -15.360 0.277 17.788 1.00 94.75 439 LEU A C 1
ATOM 3533 O O . LEU A 1 439 ? -15.421 -0.220 16.662 1.00 94.75 439 LEU A O 1
ATOM 3537 N N . THR A 1 440 ? -14.343 0.043 18.621 1.00 92.19 440 THR A N 1
ATOM 3538 C CA . THR A 1 440 ? -13.161 -0.744 18.247 1.00 92.19 440 THR A CA 1
ATOM 3539 C C . THR A 1 440 ? -13.550 -2.178 17.901 1.00 92.19 440 THR A C 1
ATOM 3541 O O . THR A 1 440 ? -13.116 -2.700 16.875 1.00 92.19 440 THR A O 1
ATOM 3544 N N . ALA A 1 441 ? -14.416 -2.796 18.710 1.00 92.75 441 ALA A N 1
ATOM 3545 C CA . ALA A 1 441 ? -14.897 -4.157 18.508 1.00 92.75 441 ALA A CA 1
ATOM 3546 C C . ALA A 1 441 ? -15.721 -4.321 17.220 1.00 92.75 441 ALA A C 1
ATOM 3548 O O . ALA A 1 441 ? -15.603 -5.332 16.520 1.00 92.75 441 ALA A O 1
ATOM 3549 N N . SER A 1 442 ? -16.517 -3.308 16.867 1.00 93.50 442 SER A N 1
ATOM 3550 C CA . SER A 1 442 ? -17.281 -3.287 15.616 1.00 93.50 442 SER A CA 1
ATOM 3551 C C . SER A 1 442 ? -16.352 -3.332 14.399 1.00 93.50 442 SER A C 1
ATOM 3553 O O . SER A 1 442 ? -16.630 -4.051 13.437 1.00 93.50 442 SER A O 1
ATOM 3555 N N . LEU A 1 443 ? -15.205 -2.651 14.467 1.00 91.12 443 LEU A N 1
ATOM 3556 C CA . LEU A 1 443 ? -14.203 -2.583 13.397 1.00 91.12 443 LEU A CA 1
ATOM 3557 C C . LEU A 1 443 ? -13.167 -3.727 13.418 1.00 91.12 443 LEU A C 1
ATOM 3559 O O . LEU A 1 443 ? -12.182 -3.656 12.687 1.00 91.12 443 LEU A O 1
ATOM 3563 N N . LEU A 1 444 ? -13.365 -4.791 14.210 1.00 87.88 444 LEU A N 1
ATOM 3564 C CA . LEU A 1 444 ? -12.461 -5.954 14.251 1.00 87.88 444 LEU A CA 1
ATOM 3565 C C . LEU A 1 444 ? -12.555 -6.818 12.986 1.00 87.88 444 LEU A C 1
ATOM 3567 O O . LEU A 1 444 ? -13.206 -7.866 12.946 1.00 87.88 444 LEU A O 1
ATOM 3571 N N . ASP A 1 445 ? -11.887 -6.370 11.938 1.00 84.50 445 ASP A N 1
ATOM 3572 C CA . ASP A 1 445 ? -11.811 -7.021 10.638 1.00 84.50 445 ASP A CA 1
ATOM 3573 C C . ASP A 1 445 ? -10.428 -6.745 10.044 1.00 84.50 445 ASP A C 1
ATOM 3575 O O . ASP A 1 445 ? -9.964 -5.601 10.124 1.00 84.50 445 ASP A O 1
ATOM 3579 N N . LEU A 1 446 ? -9.773 -7.757 9.455 1.00 78.81 446 LEU A N 1
ATOM 3580 C CA . LEU A 1 446 ? -8.429 -7.598 8.893 1.00 78.81 446 LEU A CA 1
ATOM 3581 C C . LEU A 1 446 ? -8.376 -6.393 7.959 1.00 78.81 446 LEU A C 1
ATOM 3583 O O . LEU A 1 446 ? -7.446 -5.607 8.067 1.00 78.81 446 LEU A O 1
ATOM 3587 N N . ARG A 1 447 ? -9.410 -6.178 7.135 1.00 83.06 447 ARG A N 1
ATOM 3588 C CA . ARG A 1 447 ? -9.483 -5.072 6.167 1.00 83.06 447 ARG A CA 1
ATOM 3589 C C . ARG A 1 447 ? -9.239 -3.693 6.783 1.00 83.06 447 ARG A C 1
ATOM 3591 O O . ARG A 1 447 ? -8.610 -2.857 6.140 1.00 83.06 447 ARG A O 1
ATOM 3598 N N . PHE A 1 448 ? -9.697 -3.462 8.016 1.00 84.00 448 PHE A N 1
ATOM 3599 C CA . PHE A 1 448 ? -9.427 -2.218 8.746 1.00 84.00 448 PHE A CA 1
ATOM 3600 C C . PHE A 1 448 ? -8.030 -2.213 9.381 1.00 84.00 448 PHE A C 1
ATOM 3602 O O . PHE A 1 448 ? -7.389 -1.166 9.429 1.00 84.00 448 PHE A O 1
ATOM 3609 N N . VAL A 1 449 ? -7.533 -3.371 9.828 1.00 80.00 449 VAL A N 1
ATOM 3610 C CA . VAL A 1 449 ? -6.186 -3.527 10.412 1.00 80.00 449 VAL A CA 1
ATOM 3611 C C . VAL A 1 449 ? -5.095 -3.274 9.367 1.00 80.00 449 VAL A C 1
ATOM 3613 O O . VAL A 1 449 ? -4.175 -2.492 9.603 1.00 80.00 449 VAL A O 1
ATOM 3616 N N . ILE A 1 450 ? -5.225 -3.856 8.172 1.00 76.81 450 ILE A N 1
ATOM 3617 C CA . ILE A 1 450 ? -4.295 -3.621 7.056 1.00 76.81 450 ILE A CA 1
ATOM 3618 C C . ILE A 1 450 ? -4.598 -2.320 6.288 1.00 76.81 450 ILE A C 1
ATOM 3620 O O . ILE A 1 450 ? -3.924 -2.019 5.311 1.00 76.81 450 ILE A O 1
ATOM 3624 N N . LYS A 1 451 ? -5.588 -1.530 6.734 1.00 80.94 451 LYS A N 1
ATOM 3625 C CA . LYS A 1 451 ? -6.046 -0.263 6.129 1.00 80.94 451 LYS A CA 1
ATOM 3626 C C . LYS A 1 451 ? -6.449 -0.322 4.647 1.00 80.94 451 LYS A C 1
ATOM 3628 O O . LYS A 1 451 ? -6.550 0.727 4.012 1.00 80.94 451 LYS A O 1
ATOM 3633 N N . VAL A 1 452 ? -6.774 -1.501 4.117 1.00 78.12 452 VAL A N 1
ATOM 3634 C CA . VAL A 1 452 ? -7.477 -1.608 2.823 1.00 78.12 452 VAL A CA 1
ATOM 3635 C C . VAL A 1 452 ? -8.843 -0.910 2.911 1.00 78.12 452 VAL A C 1
ATOM 3637 O O . VAL A 1 452 ? -9.304 -0.298 1.949 1.00 78.12 452 VAL A O 1
ATOM 3640 N N . GLU A 1 453 ? -9.475 -0.938 4.089 1.00 84.00 453 GLU A N 1
ATOM 3641 C CA . GLU A 1 453 ? -10.651 -0.129 4.403 1.00 84.00 453 GLU A CA 1
ATOM 3642 C C . GLU A 1 453 ? -10.374 0.865 5.534 1.00 84.00 453 GLU A C 1
ATOM 3644 O O . GLU A 1 453 ? -9.630 0.589 6.475 1.00 84.00 453 GLU A O 1
ATOM 3649 N N . GLN A 1 454 ? -11.019 2.030 5.461 1.00 83.88 454 GLN A N 1
ATOM 3650 C CA . GLN A 1 454 ? -10.942 3.084 6.474 1.00 83.88 454 GLN A CA 1
ATOM 3651 C C . GLN A 1 454 ? -12.326 3.345 7.070 1.00 83.88 454 GLN A C 1
ATOM 3653 O O . GLN A 1 454 ? -13.353 3.137 6.419 1.00 83.88 454 GLN A O 1
ATOM 3658 N N . PHE A 1 455 ? -12.372 3.799 8.323 1.00 85.56 455 PHE A N 1
ATOM 3659 C CA . PHE A 1 455 ? -13.628 4.195 8.953 1.00 85.56 455 PHE A CA 1
ATOM 3660 C C . PHE A 1 455 ? -14.094 5.547 8.398 1.00 85.56 455 PHE A C 1
ATOM 3662 O O . PHE A 1 455 ? -13.476 6.579 8.643 1.00 85.56 455 PHE A O 1
ATOM 3669 N N . LEU A 1 456 ? -15.206 5.541 7.661 1.00 83.94 456 LEU A N 1
ATOM 3670 C CA . LEU A 1 456 ? -15.749 6.738 7.008 1.00 83.94 456 LEU A CA 1
ATOM 3671 C C . LEU A 1 456 ? -16.493 7.678 7.973 1.00 83.94 456 LEU A C 1
ATOM 3673 O O . LEU A 1 456 ? -16.719 8.843 7.650 1.00 83.94 456 LEU A O 1
ATOM 3677 N N . GLY A 1 457 ? -16.858 7.197 9.165 1.00 78.81 457 GLY A N 1
ATOM 3678 C CA . GLY A 1 457 ? -17.673 7.946 10.121 1.00 78.81 457 GLY A CA 1
ATOM 3679 C C . GLY A 1 457 ? -16.944 9.063 10.871 1.00 78.81 457 GLY A C 1
ATOM 3680 O O . GLY A 1 457 ? -17.616 9.838 11.538 1.00 78.81 457 GLY A O 1
ATOM 3681 N N . VAL A 1 458 ? -15.614 9.195 10.744 1.00 78.19 458 VAL A N 1
ATOM 3682 C CA . VAL A 1 458 ? -14.826 10.225 11.459 1.00 78.19 458 VAL A CA 1
ATOM 3683 C C . VAL A 1 458 ? -15.310 11.639 11.136 1.00 78.19 458 VAL A C 1
ATOM 3685 O O . VAL A 1 458 ? -15.437 12.461 12.028 1.00 78.19 458 VAL A O 1
ATOM 3688 N N . LYS A 1 459 ? -15.625 11.938 9.870 1.00 80.25 459 LYS A N 1
ATOM 3689 C CA . LYS A 1 459 ? -16.140 13.269 9.504 1.00 80.25 459 LYS A CA 1
ATOM 3690 C C . LYS A 1 459 ? -17.595 13.457 9.927 1.00 80.25 459 LYS A C 1
ATOM 3692 O O . LYS A 1 459 ? -17.959 14.533 10.377 1.00 80.25 459 LYS A O 1
ATOM 3697 N N . LEU A 1 460 ? -18.404 12.405 9.794 1.00 79.31 460 LEU A N 1
ATOM 3698 C CA . LEU A 1 460 ? -19.833 12.450 10.103 1.00 79.31 460 LEU A CA 1
ATOM 3699 C C . LEU A 1 460 ? -20.113 12.586 11.600 1.00 79.31 460 LEU A C 1
ATOM 3701 O O . LEU A 1 460 ? -21.132 13.149 11.947 1.00 79.31 460 LEU A O 1
ATOM 3705 N N . MET A 1 461 ? -19.238 12.089 12.480 1.00 77.06 461 MET A N 1
ATOM 3706 C CA . MET A 1 461 ? -19.429 12.212 13.933 1.00 77.06 461 MET A CA 1
ATOM 3707 C C . MET A 1 461 ? -19.149 13.620 14.483 1.00 77.06 461 MET A C 1
ATOM 3709 O O . MET A 1 461 ? -19.472 13.885 15.636 1.00 77.06 461 MET A O 1
ATOM 3713 N N . HIS A 1 462 ? -18.495 14.490 13.703 1.00 68.75 462 HIS A N 1
ATOM 3714 C CA . HIS A 1 462 ? -18.220 15.881 14.087 1.00 68.75 462 HIS A CA 1
ATOM 3715 C C . HIS A 1 462 ? -19.335 16.853 13.681 1.00 68.75 462 HIS A C 1
ATOM 3717 O O . HIS A 1 462 ? -19.304 18.006 14.109 1.00 68.75 462 HIS A O 1
ATOM 3723 N N . ILE A 1 463 ? -20.266 16.396 12.841 1.00 63.06 463 ILE A N 1
ATOM 3724 C CA . ILE A 1 463 ? -21.478 17.110 12.429 1.00 63.06 463 ILE A CA 1
ATOM 3725 C C . ILE A 1 463 ? -22.602 16.650 13.350 1.00 63.06 463 ILE A C 1
ATOM 3727 O O . ILE A 1 463 ? -23.336 17.528 13.850 1.00 63.06 463 ILE A O 1
#

Mean predicted aligned error: 7.35 Å

pLDDT: mean 89.83, std 7.66, range [61.03, 98.19]